Protein AF-M5UGJ9-F1 (afdb_monomer)

pLDDT: mean 85.98, std 12.67, range [30.3, 98.06]

Secondary structure (DSSP, 8-state):
-------TTPPPHHHHHHHHHHHHHHHHHHHHHHHTHHHIIIIIS---HHHHHHHHHHHHHHHHHHHHHHHHHHHH--BTTBSSHHHHHHHHHHHHHHHHHHT---S--HHHHHHHHHHHHHHHHHHHHHHHHHHHHHHHHS-S-HHHHHHHHHHHHHHHHHHHHHHHHHHHHHHHHHHHHH----TTS-----HHHHHHHHHHHHHHHHHHHHHHHHHH------------S-HHHHHHHHHH-HHHHHHHHHHHHHHHHHHTTT-HHHHHHHHHHHHHHHHHHHHHHHHHHHH----SPPPHHHHHHHHHHH-HHHHHHHHHHHHHHHHHHHHHHHHHHIIIIII---TTHHHHHHHHHHHHHHHHHTHHHHHHHH-HHHHHHHHHHHHHHHHHHHHT--TT-HHHHHHHHHHHHHHHTTHHHHHHHHHHHHHHHHHHHHS---HHHHHHHHHHHHHHHHHHHHHHHHHHHHHTT----BTTBPPPPPHHHHHHHHHHHTHHHHHHHHHHHHHHHT----HHHHHHHHHHHHHTTT-

Foldseek 3Di:
DDDDPDPPDQDDPLLLLLLLLLLLLLLLLVLCLLFPLLVLCVFQQPAALLLSLVLLLVLLLVLLVCLVVLLVCLLPDDDPLDSLLVLLVPLLVQLLVLQLQLLARDPDPRVVSSVSNSVSSSSNSVSSSNNVSSSVVLLVQLDPDPVSSVSSVVSNVVSNLVSNLCCLQCLVVQLQVQQVVVFDDDPDDDGQRNSSRSNSVSSSVSSVSSSVSSVSSSVSGGGHHDPPDPPLADPVQVVCCVLQPLPVQLVSLVVSLVLQCLLLVNDPVSNVVSVVVSVVSNVVNVVRNVVVVVPDDDDPRHDPVVVVVVLQVVLLLLVLLLLLLLLLLLLVSLLSHLQQVLCVAQLVDNVCRSVLSSLLSVLLQQLQVCLVVLCVVQNLLRLLLVLLVLVLVLLVVLLPDHSVPVVVSSVSSSVNSNSCNNNVVSSVVSLVLSQLVSCLPPVDRPSVVSVSSSVSSNSSSSSSNNSSNSSLLVVQVPDHDDPSHDDRHDPSSSNSSSCSNGVVSSVSSVVSSVSSVSNDDGPVNSVVSVVSVVVVVVD

Structure (mmCIF, N/CA/C/O backbone):
data_AF-M5UGJ9-F1
#
_entry.id   AF-M5UGJ9-F1
#
loop_
_atom_site.group_PDB
_atom_site.id
_atom_site.type_symbol
_atom_site.label_atom_id
_atom_site.label_alt_id
_atom_site.label_comp_id
_atom_site.label_asym_id
_atom_site.label_entity_id
_atom_site.label_seq_id
_atom_site.pdbx_PDB_ins_code
_atom_site.Cartn_x
_atom_site.Cartn_y
_atom_site.Cartn_z
_atom_site.occupancy
_atom_site.B_iso_or_equiv
_atom_site.auth_seq_id
_atom_site.auth_comp_id
_atom_site.auth_asym_id
_atom_site.auth_atom_id
_atom_site.pdbx_PDB_model_num
ATOM 1 N N . MET A 1 1 ? -27.122 23.941 42.400 1.00 34.94 1 MET A N 1
ATOM 2 C CA . MET A 1 1 ? -26.268 25.114 42.116 1.00 34.94 1 MET A CA 1
ATOM 3 C C . MET A 1 1 ? -25.333 24.748 40.981 1.00 34.94 1 MET A C 1
ATOM 5 O O . MET A 1 1 ? -24.574 23.798 41.105 1.00 34.94 1 MET A O 1
ATOM 9 N N . ASN A 1 2 ? -25.496 25.445 39.857 1.00 37.47 2 ASN A N 1
ATOM 10 C CA . ASN A 1 2 ? -24.724 25.301 38.629 1.00 37.47 2 ASN A CA 1
ATOM 11 C C . ASN A 1 2 ? -23.240 25.599 38.883 1.00 37.47 2 ASN A C 1
ATOM 13 O O . ASN A 1 2 ? -22.880 26.751 39.108 1.00 37.47 2 ASN A O 1
ATOM 17 N N . GLY A 1 3 ? -22.398 24.569 38.819 1.00 30.30 3 GLY A N 1
ATOM 18 C CA . GLY A 1 3 ? -20.954 24.700 38.626 1.00 30.30 3 GLY A CA 1
ATOM 19 C C . GLY A 1 3 ? -20.641 24.471 37.150 1.00 30.30 3 GLY A C 1
ATOM 20 O O . GLY A 1 3 ? -21.057 23.463 36.580 1.00 30.30 3 GLY A O 1
ATOM 21 N N . SER A 1 4 ? -19.989 25.437 36.510 1.00 36.06 4 SER A N 1
ATOM 22 C CA . SER A 1 4 ? -19.768 25.480 35.068 1.00 36.06 4 SER A CA 1
ATOM 23 C C . SER A 1 4 ? -19.060 24.228 34.523 1.00 36.06 4 SER A C 1
ATOM 25 O O . SER A 1 4 ? -17.926 23.911 34.882 1.00 36.06 4 SER A O 1
ATOM 27 N N . LYS A 1 5 ? -19.705 23.539 33.572 1.00 39.47 5 LYS A N 1
ATOM 28 C CA . LYS A 1 5 ? -19.013 22.656 32.621 1.00 39.47 5 LYS A CA 1
ATOM 29 C C . LYS A 1 5 ? -18.167 23.548 31.703 1.00 39.47 5 LYS A C 1
ATOM 31 O O . LYS A 1 5 ? -18.644 24.006 30.670 1.00 39.47 5 LYS A O 1
ATOM 36 N N . ASN A 1 6 ? -16.952 23.890 32.127 1.00 36.31 6 ASN A N 1
ATOM 37 C CA . ASN A 1 6 ? -16.028 24.683 31.316 1.00 36.31 6 ASN A CA 1
ATOM 38 C C . ASN A 1 6 ? -15.588 23.898 30.064 1.00 36.31 6 ASN A C 1
ATOM 40 O O . ASN A 1 6 ? -15.303 22.709 30.141 1.00 36.31 6 ASN A O 1
ATOM 44 N N . PHE A 1 7 ? -15.497 24.621 28.947 1.00 39.00 7 PHE A N 1
ATOM 45 C CA . PHE A 1 7 ? -15.048 24.304 27.579 1.00 39.00 7 PHE A CA 1
ATOM 46 C C . PHE A 1 7 ? -13.666 23.591 27.407 1.00 39.00 7 PHE A C 1
ATOM 48 O O . PHE A 1 7 ? -12.920 23.909 26.484 1.00 39.00 7 PHE A O 1
ATOM 55 N N . ARG A 1 8 ? -13.289 22.632 28.259 1.00 44.56 8 ARG A N 1
ATOM 56 C CA . ARG A 1 8 ? -12.092 21.771 28.106 1.00 44.56 8 ARG A CA 1
ATOM 57 C C . ARG A 1 8 ? -12.502 20.503 27.335 1.00 44.56 8 ARG A C 1
ATOM 59 O O . ARG A 1 8 ? -13.406 19.825 27.796 1.00 44.56 8 ARG A O 1
ATOM 66 N N . ASP A 1 9 ? -12.000 20.106 26.167 1.00 60.09 9 ASP A N 1
ATOM 67 C CA . ASP A 1 9 ? -10.833 20.492 25.374 1.00 60.09 9 ASP A CA 1
ATOM 68 C C . ASP A 1 9 ? -11.161 20.296 23.879 1.00 60.09 9 ASP A C 1
ATOM 70 O O . ASP A 1 9 ? -11.084 19.183 23.353 1.00 60.09 9 ASP A O 1
ATOM 74 N N . ARG A 1 10 ? -11.525 21.363 23.155 1.00 74.44 10 ARG A N 1
ATOM 75 C CA . ARG A 1 10 ? -11.527 21.287 21.684 1.00 74.44 10 ARG A CA 1
ATOM 76 C C . ARG A 1 10 ? -10.085 21.214 21.202 1.00 74.44 10 ARG A C 1
ATOM 78 O O . ARG A 1 10 ? -9.261 22.039 21.597 1.00 74.44 10 ARG A O 1
ATOM 85 N N . LEU A 1 11 ? -9.784 20.252 20.333 1.00 83.69 11 LEU A N 1
ATOM 86 C CA . LEU A 1 11 ? -8.446 20.124 19.768 1.00 83.69 11 LEU A CA 1
ATOM 87 C C . LEU A 1 11 ? -8.142 21.347 18.904 1.00 83.69 11 LEU A C 1
ATOM 89 O O . LEU A 1 11 ? -8.927 21.724 18.026 1.00 83.69 11 LEU A O 1
ATOM 93 N N . SER A 1 12 ? -6.987 21.963 19.148 1.00 90.38 12 SER A N 1
ATOM 94 C CA . SER A 1 12 ? -6.543 23.100 18.347 1.00 90.38 12 SER A CA 1
ATOM 95 C C . SER A 1 12 ? -6.319 22.676 16.894 1.00 90.38 12 SER A C 1
ATOM 97 O O . SER A 1 12 ? -5.936 21.538 16.614 1.00 90.38 12 SER A O 1
ATOM 99 N N . VAL A 1 13 ? -6.514 23.602 15.951 1.00 91.00 13 VAL A N 1
ATOM 100 C CA . VAL A 1 13 ? -6.206 23.342 14.534 1.00 91.00 13 VAL A CA 1
ATOM 101 C C . VAL A 1 13 ? -4.738 22.941 14.371 1.00 91.00 13 VAL A C 1
ATOM 103 O O . VAL A 1 13 ? -4.445 22.020 13.617 1.00 91.00 13 VAL A O 1
ATOM 106 N N . THR A 1 14 ? -3.833 23.556 15.136 1.00 92.50 14 THR A N 1
ATOM 107 C CA . THR A 1 14 ? -2.405 23.215 15.159 1.00 92.50 14 THR A CA 1
ATOM 108 C C . THR A 1 14 ? -2.166 21.755 15.531 1.00 92.50 14 THR A C 1
ATOM 110 O O . THR A 1 14 ? -1.378 21.081 14.879 1.00 92.50 14 THR A O 1
ATOM 113 N N . GLU A 1 15 ? -2.873 21.235 16.534 1.00 92.44 15 GLU A N 1
ATOM 114 C CA . GLU A 1 15 ? -2.747 19.836 16.946 1.00 92.44 15 GLU A CA 1
ATOM 115 C C . GLU A 1 15 ? -3.344 18.871 15.916 1.00 92.44 15 GLU A C 1
ATOM 117 O O . GLU A 1 15 ? -2.756 17.827 15.647 1.00 92.44 15 GLU A O 1
ATOM 122 N N . LYS A 1 16 ? -4.455 19.242 15.266 1.00 92.19 16 LYS A N 1
ATOM 123 C CA . LYS A 1 16 ? -5.047 18.459 14.165 1.00 92.19 16 LYS A CA 1
ATOM 124 C C . LYS A 1 16 ? -4.122 18.391 12.947 1.00 92.19 16 LYS A C 1
ATOM 126 O O . LYS A 1 16 ? -3.966 17.327 12.354 1.00 92.19 16 LYS A O 1
ATOM 131 N N . VAL A 1 17 ? -3.494 19.514 12.595 1.00 95.19 17 VAL A N 1
ATOM 132 C CA . VAL A 1 17 ? -2.499 19.604 11.515 1.00 95.19 17 VAL A CA 1
ATOM 133 C C . VAL A 1 17 ? -1.248 18.805 11.865 1.00 95.19 17 VAL A C 1
ATOM 135 O O . VAL A 1 17 ? -0.796 18.008 11.050 1.00 95.19 17 VAL A O 1
ATOM 138 N N . ALA A 1 18 ? -0.727 18.951 13.086 1.00 94.81 18 ALA A N 1
ATOM 139 C CA . ALA A 1 18 ? 0.427 18.184 13.542 1.00 94.81 18 ALA A CA 1
ATOM 140 C C . ALA A 1 18 ? 0.137 16.681 13.559 1.00 94.81 18 ALA A C 1
ATOM 142 O O . ALA A 1 18 ? 0.967 15.903 13.111 1.00 94.81 18 ALA A O 1
ATOM 143 N N . TYR A 1 19 ? -1.056 16.262 13.990 1.00 94.00 19 TYR A N 1
ATOM 144 C CA . TYR A 1 19 ? -1.464 14.868 13.867 1.00 94.00 19 TYR A CA 1
ATOM 145 C C . TYR A 1 19 ? -1.485 14.425 12.398 1.00 94.00 19 TYR A C 1
ATOM 147 O O . TYR A 1 19 ? -0.960 13.362 12.083 1.00 94.00 19 TYR A O 1
ATOM 155 N N . GLY A 1 20 ? -2.012 15.248 11.485 1.00 94.00 20 GLY A N 1
ATOM 156 C CA . GLY A 1 20 ? -1.980 14.986 10.043 1.00 94.00 20 GLY A CA 1
ATOM 157 C C . GLY A 1 20 ? -0.569 14.829 9.462 1.00 94.00 20 GLY A C 1
ATOM 158 O O . GLY A 1 20 ? -0.363 13.971 8.604 1.00 94.00 20 GLY A O 1
ATOM 159 N N . PHE A 1 21 ? 0.421 15.577 9.962 1.00 96.44 21 PHE A N 1
ATOM 160 C CA . PHE A 1 21 ? 1.818 15.425 9.546 1.00 96.44 21 PHE A CA 1
ATOM 161 C C . PHE A 1 21 ? 2.376 14.020 9.790 1.00 96.44 21 PHE A C 1
ATOM 163 O O . PHE A 1 21 ? 3.156 13.547 8.966 1.00 96.44 21 PHE A O 1
ATOM 170 N N . GLY A 1 22 ? 1.941 13.322 10.841 1.00 95.12 22 GLY A N 1
ATOM 171 C CA . GLY A 1 22 ? 2.322 11.925 11.062 1.00 95.12 22 GLY A CA 1
ATOM 172 C C . GLY A 1 22 ? 1.888 11.005 9.914 1.00 95.12 22 GLY A C 1
ATOM 173 O O . GLY A 1 22 ? 2.701 10.249 9.391 1.00 95.12 22 GLY A O 1
ATOM 174 N N . ASP A 1 23 ? 0.643 11.119 9.441 1.00 93.12 23 ASP A N 1
ATOM 175 C CA . ASP A 1 23 ? 0.150 10.284 8.333 1.00 93.12 23 ASP A CA 1
ATOM 176 C C . ASP A 1 23 ? 0.797 10.673 7.004 1.00 93.12 23 ASP A C 1
ATOM 178 O O . ASP A 1 23 ? 1.116 9.809 6.190 1.00 93.12 23 ASP A O 1
ATOM 182 N N . MET A 1 24 ? 1.038 11.968 6.784 1.00 96.50 24 MET A N 1
ATOM 183 C CA . MET A 1 24 ? 1.775 12.429 5.608 1.00 96.50 24 MET A CA 1
ATOM 184 C C . MET A 1 24 ? 3.194 11.849 5.582 1.00 96.50 24 MET A C 1
ATOM 186 O O . MET A 1 24 ? 3.604 11.339 4.542 1.00 96.50 24 MET A O 1
ATOM 190 N N . ALA A 1 25 ? 3.906 11.850 6.714 1.00 97.19 25 ALA A N 1
ATOM 191 C CA . ALA A 1 25 ? 5.233 11.248 6.838 1.00 97.19 25 ALA A CA 1
ATOM 192 C C . ALA A 1 25 ? 5.207 9.744 6.520 1.00 97.19 25 ALA A C 1
ATOM 194 O O . ALA A 1 25 ? 6.021 9.254 5.740 1.00 97.19 25 ALA A O 1
ATOM 195 N N . SER A 1 26 ? 4.215 9.015 7.033 1.00 95.00 26 SER A N 1
ATOM 196 C CA . SER A 1 26 ? 4.018 7.598 6.711 1.00 95.00 26 SER A CA 1
ATOM 197 C C . SER A 1 26 ? 3.688 7.347 5.238 1.00 95.00 26 SER A C 1
ATOM 199 O O . SER A 1 26 ? 4.100 6.325 4.680 1.00 95.00 26 SER A O 1
ATOM 201 N N . ASN A 1 27 ? 2.969 8.266 4.589 1.00 94.31 27 ASN A N 1
ATOM 202 C CA . ASN A 1 27 ? 2.653 8.168 3.165 1.00 94.31 27 ASN A CA 1
ATOM 203 C C . ASN A 1 27 ? 3.862 8.453 2.267 1.00 94.31 27 ASN A C 1
ATOM 205 O O . ASN A 1 27 ? 3.896 7.912 1.161 1.00 94.31 27 ASN A O 1
ATOM 209 N N . LEU A 1 28 ? 4.872 9.198 2.745 1.00 96.06 28 LEU A N 1
ATOM 210 C CA . LEU A 1 28 ? 6.138 9.347 2.020 1.00 96.06 28 LEU A CA 1
ATOM 211 C C . LEU A 1 28 ? 6.793 7.979 1.771 1.00 96.06 28 LEU A C 1
ATOM 213 O O . LEU A 1 28 ? 7.212 7.696 0.656 1.00 96.06 28 LEU A O 1
ATOM 217 N N . TYR A 1 29 ? 6.778 7.080 2.758 1.00 94.69 29 TYR A N 1
ATOM 218 C CA . TYR A 1 29 ? 7.292 5.713 2.598 1.00 94.69 29 TYR A CA 1
ATOM 219 C C . TYR A 1 29 ? 6.316 4.781 1.884 1.00 94.69 29 TYR A C 1
ATOM 221 O O . TYR A 1 29 ? 6.714 4.034 0.990 1.00 94.69 29 TYR A O 1
ATOM 229 N N . TRP A 1 30 ? 5.035 4.807 2.264 1.00 90.38 30 TRP A N 1
ATOM 230 C CA . TRP A 1 30 ? 4.046 3.876 1.714 1.00 90.38 30 TRP A CA 1
ATOM 231 C C . TRP A 1 30 ? 3.932 4.000 0.193 1.00 90.38 30 TRP A C 1
ATOM 233 O O . TRP A 1 30 ? 3.881 2.999 -0.518 1.00 90.38 30 TRP A O 1
ATOM 243 N N . LYS A 1 31 ? 3.942 5.233 -0.325 1.00 92.25 31 LYS A N 1
ATOM 244 C CA . LYS A 1 31 ? 3.790 5.494 -1.759 1.00 92.25 31 LYS A CA 1
ATOM 245 C C . LYS A 1 31 ? 5.063 5.183 -2.540 1.00 92.25 31 LYS A C 1
ATOM 247 O O . LYS A 1 31 ? 4.963 4.683 -3.656 1.00 92.25 31 LYS A O 1
ATOM 252 N N . LEU A 1 32 ? 6.243 5.367 -1.945 1.00 93.44 32 LEU A N 1
ATOM 253 C CA . LEU A 1 32 ? 7.491 4.873 -2.534 1.00 93.44 32 LEU A CA 1
ATOM 254 C C . LEU A 1 32 ? 7.439 3.354 -2.723 1.00 93.44 32 LEU A C 1
ATOM 256 O O . LEU A 1 32 ? 7.767 2.840 -3.790 1.00 93.44 32 LEU A O 1
ATOM 260 N N . GLN A 1 33 ? 6.954 2.643 -1.705 1.00 90.56 33 GLN A N 1
ATOM 261 C CA . GLN A 1 33 ? 6.833 1.188 -1.739 1.00 90.56 33 GLN A CA 1
ATOM 262 C C . GLN A 1 33 ? 5.804 0.700 -2.766 1.00 90.56 33 GLN A C 1
ATOM 264 O O . GLN A 1 33 ? 6.039 -0.301 -3.434 1.00 90.56 33 GLN A O 1
ATOM 269 N N . GLU A 1 34 ? 4.671 1.395 -2.874 1.00 89.19 34 GLU A N 1
ATOM 270 C CA . GLU A 1 34 ? 3.563 1.032 -3.763 1.00 89.19 34 GLU A CA 1
ATOM 271 C C . GLU A 1 34 ? 3.911 1.202 -5.250 1.00 89.19 34 GLU A C 1
ATOM 273 O O . GLU A 1 34 ? 3.520 0.358 -6.053 1.00 89.19 34 GLU A O 1
ATOM 278 N N . TYR A 1 35 ? 4.632 2.269 -5.618 1.00 91.00 35 TYR A N 1
ATOM 279 C CA . TYR A 1 35 ? 4.854 2.630 -7.027 1.00 91.00 35 TYR A CA 1
ATOM 280 C C . TYR A 1 35 ? 6.284 2.392 -7.525 1.00 91.00 35 TYR A C 1
ATOM 282 O O . TYR A 1 35 ? 6.457 2.076 -8.696 1.00 91.00 35 TYR A O 1
ATOM 290 N N . PHE A 1 36 ? 7.305 2.538 -6.674 1.00 93.75 36 PHE A N 1
ATOM 291 C CA . PHE A 1 36 ? 8.701 2.635 -7.128 1.00 93.75 36 PHE A CA 1
ATOM 292 C C . PHE A 1 36 ? 9.586 1.468 -6.694 1.00 93.75 36 PHE A C 1
ATOM 294 O O . PHE A 1 36 ? 10.597 1.208 -7.333 1.00 93.75 36 PHE A O 1
ATOM 301 N N . LEU A 1 37 ? 9.227 0.743 -5.633 1.00 92.94 37 LEU A N 1
ATOM 302 C CA . LEU A 1 37 ? 10.086 -0.297 -5.055 1.00 92.94 37 LEU A CA 1
ATOM 303 C C . LEU A 1 37 ? 10.412 -1.432 -6.026 1.00 92.94 37 LEU A C 1
ATOM 305 O O . LEU A 1 37 ? 11.561 -1.854 -6.110 1.00 92.94 37 LEU A O 1
ATOM 309 N N . LEU A 1 38 ? 9.401 -1.942 -6.734 1.00 92.38 38 LEU A N 1
ATOM 310 C CA . LEU A 1 38 ? 9.611 -3.040 -7.672 1.00 92.38 38 LEU A CA 1
ATOM 311 C C . LEU A 1 38 ? 10.502 -2.593 -8.830 1.00 92.38 38 LEU A C 1
ATOM 313 O O . LEU A 1 38 ? 11.488 -3.264 -9.100 1.00 92.38 38 LEU A O 1
ATOM 317 N N . PHE A 1 39 ? 10.187 -1.440 -9.428 1.00 92.69 39 PHE A N 1
ATOM 318 C CA . PHE A 1 39 ? 10.991 -0.814 -10.475 1.00 92.69 39 PHE A CA 1
ATOM 319 C C . PHE A 1 39 ? 12.440 -0.593 -10.028 1.00 92.69 39 PHE A C 1
ATOM 321 O O . PHE A 1 39 ? 13.360 -1.014 -10.713 1.00 92.69 39 PHE A O 1
ATOM 328 N N . PHE A 1 40 ? 12.658 -0.017 -8.844 1.00 94.75 40 PHE A N 1
ATOM 329 C CA . PHE A 1 40 ? 14.001 0.177 -8.305 1.00 94.75 40 PHE A CA 1
ATOM 330 C C . PHE A 1 40 ? 14.757 -1.149 -8.197 1.00 94.75 40 PHE A C 1
ATOM 332 O O . PHE A 1 40 ? 15.886 -1.256 -8.664 1.00 94.75 40 PHE A O 1
ATOM 339 N N . TYR A 1 41 ? 14.146 -2.186 -7.619 1.00 94.31 41 TYR A N 1
ATOM 340 C CA . TYR A 1 41 ? 14.844 -3.454 -7.441 1.00 94.31 41 TYR A CA 1
ATOM 341 C C . TYR A 1 41 ? 15.080 -4.219 -8.745 1.00 94.31 41 TYR A C 1
ATOM 343 O O . TYR A 1 41 ? 16.047 -4.973 -8.807 1.00 94.31 41 TYR A O 1
ATOM 351 N N . THR A 1 42 ? 14.235 -4.059 -9.764 1.00 92.12 42 THR A N 1
ATOM 352 C CA . THR A 1 42 ? 14.431 -4.729 -11.056 1.00 92.12 42 THR A CA 1
ATOM 353 C C . THR A 1 42 ? 15.374 -3.962 -11.964 1.00 92.12 42 THR A C 1
ATOM 355 O O . THR A 1 42 ? 16.346 -4.536 -12.444 1.00 92.12 42 THR A O 1
ATOM 358 N N . ASP A 1 43 ? 15.117 -2.673 -12.157 1.00 90.12 43 ASP A N 1
ATOM 359 C CA . ASP A 1 43 ? 15.733 -1.885 -13.222 1.00 90.12 43 ASP A CA 1
ATOM 360 C C . ASP A 1 43 ? 16.988 -1.147 -12.766 1.00 90.12 43 ASP A C 1
ATOM 362 O O . ASP A 1 43 ? 17.897 -0.945 -13.562 1.00 90.12 43 ASP A O 1
ATOM 366 N N . VAL A 1 44 ? 17.062 -0.773 -11.485 1.00 90.19 44 VAL A N 1
ATOM 367 C CA . VAL A 1 44 ? 18.195 -0.009 -10.934 1.00 90.19 44 VAL A CA 1
ATOM 368 C C . VAL A 1 44 ? 19.132 -0.917 -10.138 1.00 90.19 44 VAL A C 1
ATOM 370 O O . VAL A 1 44 ? 20.346 -0.900 -10.307 1.00 90.19 44 VAL A O 1
ATOM 373 N N . PHE A 1 45 ? 18.575 -1.745 -9.257 1.00 90.38 45 PHE A N 1
ATOM 374 C CA . PHE A 1 45 ? 19.346 -2.626 -8.380 1.00 90.38 45 PHE A CA 1
ATOM 375 C C . PHE A 1 45 ? 19.820 -3.904 -9.099 1.00 90.38 45 PHE A C 1
ATOM 377 O O . PHE A 1 45 ? 20.859 -4.467 -8.733 1.00 90.38 45 PHE A O 1
ATOM 384 N N . GLY A 1 46 ? 19.066 -4.353 -10.114 1.00 87.94 46 GLY A N 1
ATOM 385 C CA . GLY A 1 46 ? 19.386 -5.503 -10.967 1.00 87.94 46 GLY A CA 1
ATOM 386 C C . GLY A 1 46 ? 18.919 -6.871 -10.446 1.00 87.94 46 GLY A C 1
ATOM 387 O O . GLY A 1 46 ? 19.472 -7.900 -10.833 1.00 87.94 46 GLY A O 1
ATOM 388 N N . ASN A 1 47 ? 17.931 -6.928 -9.547 1.00 90.25 47 ASN A N 1
ATOM 389 C CA . ASN A 1 47 ? 17.339 -8.194 -9.104 1.00 90.25 47 ASN A CA 1
ATOM 390 C C . ASN A 1 47 ? 16.303 -8.708 -10.112 1.00 90.25 47 ASN A C 1
ATOM 392 O O . ASN A 1 47 ? 15.541 -7.946 -10.700 1.00 90.25 47 ASN A O 1
ATOM 396 N N . SER A 1 48 ? 16.175 -10.033 -10.234 1.00 92.00 48 SER A N 1
ATOM 397 C CA . SER A 1 48 ? 15.082 -10.600 -11.035 1.00 92.00 48 SER A CA 1
ATOM 398 C C . SER A 1 48 ? 13.699 -10.221 -10.461 1.00 92.00 48 SER A C 1
ATOM 400 O O . SER A 1 48 ? 13.526 -10.223 -9.234 1.00 92.00 48 SER A O 1
ATOM 402 N N . PRO A 1 49 ? 12.676 -9.984 -11.308 1.00 91.94 49 PRO A N 1
ATOM 403 C CA . PRO A 1 49 ? 11.326 -9.656 -10.842 1.00 91.94 49 PRO A CA 1
ATOM 404 C C . PRO A 1 49 ? 10.729 -10.707 -9.897 1.00 91.94 49 PRO A C 1
ATOM 406 O O . PRO A 1 49 ? 10.130 -10.355 -8.878 1.00 91.94 49 PRO A O 1
ATOM 409 N N . LYS A 1 50 ? 10.958 -12.000 -10.178 1.00 91.88 50 LYS A N 1
ATOM 410 C CA . LYS A 1 50 ? 10.502 -13.118 -9.332 1.00 91.88 50 LYS A CA 1
ATOM 411 C C . LYS A 1 50 ? 11.132 -13.060 -7.936 1.00 91.88 50 LYS A C 1
ATOM 413 O O . LYS A 1 50 ? 10.434 -13.228 -6.934 1.00 91.88 50 LYS A O 1
ATOM 418 N N . ALA A 1 51 ? 12.434 -12.779 -7.848 1.00 92.31 51 ALA A N 1
ATOM 419 C CA . ALA A 1 51 ? 13.136 -12.672 -6.570 1.00 92.31 51 ALA A CA 1
ATOM 420 C C . ALA A 1 51 ? 12.651 -11.470 -5.744 1.00 92.31 51 ALA A C 1
ATOM 422 O O . ALA A 1 51 ? 12.377 -11.616 -4.552 1.00 92.31 51 ALA A O 1
ATOM 423 N N . THR A 1 52 ? 12.466 -10.311 -6.382 1.00 93.00 52 THR A N 1
ATOM 424 C CA . THR A 1 52 ? 11.931 -9.105 -5.733 1.00 93.00 52 THR A CA 1
ATOM 425 C C . THR A 1 52 ? 10.490 -9.305 -5.258 1.00 93.00 52 THR A C 1
ATOM 427 O O . THR A 1 52 ? 10.164 -8.962 -4.122 1.00 93.00 52 THR A O 1
ATOM 430 N N . GLY A 1 53 ? 9.629 -9.919 -6.078 1.00 92.50 53 GLY A N 1
ATOM 431 C CA . GLY A 1 53 ? 8.256 -10.258 -5.689 1.00 92.50 53 GLY A CA 1
ATOM 432 C C . GLY A 1 53 ? 8.208 -11.204 -4.485 1.00 92.50 53 GLY A C 1
ATOM 433 O O . GLY A 1 53 ? 7.443 -10.978 -3.546 1.00 92.50 53 GLY A O 1
ATOM 434 N N . THR A 1 54 ? 9.087 -12.211 -4.460 1.00 92.06 54 THR A N 1
ATOM 435 C CA . THR A 1 54 ? 9.232 -13.138 -3.323 1.00 92.06 54 THR A CA 1
ATOM 436 C C . THR A 1 54 ? 9.680 -12.410 -2.055 1.00 92.06 54 THR A C 1
ATOM 438 O O . THR A 1 54 ? 9.112 -12.626 -0.984 1.00 92.06 54 THR A O 1
ATOM 441 N N . MET A 1 55 ? 10.653 -11.501 -2.176 1.00 92.94 55 MET A N 1
ATOM 442 C CA . MET A 1 55 ? 11.136 -10.690 -1.060 1.00 92.94 55 MET A CA 1
ATOM 443 C C . MET A 1 55 ? 10.016 -9.848 -0.459 1.00 92.94 55 MET A C 1
ATOM 445 O O . MET A 1 55 ? 9.801 -9.892 0.753 1.00 92.94 55 MET A O 1
ATOM 449 N N . VAL A 1 56 ? 9.265 -9.122 -1.292 1.00 91.50 56 VAL A N 1
ATOM 450 C CA . VAL A 1 56 ? 8.130 -8.312 -0.834 1.00 91.50 56 VAL A CA 1
ATOM 451 C C . VAL A 1 56 ? 7.078 -9.184 -0.150 1.00 91.50 56 VAL A C 1
ATOM 453 O O . VAL A 1 56 ? 6.572 -8.812 0.904 1.00 91.50 56 VAL A O 1
ATOM 456 N N . LEU A 1 57 ? 6.775 -10.366 -0.688 1.00 90.62 57 LEU A N 1
ATOM 457 C CA . LEU A 1 57 ? 5.804 -11.273 -0.079 1.00 90.62 57 LEU A CA 1
ATOM 458 C C . LEU A 1 57 ? 6.231 -11.727 1.324 1.00 90.62 57 LEU A C 1
ATOM 460 O O . LEU A 1 57 ? 5.468 -11.576 2.279 1.00 90.62 57 LEU A O 1
ATOM 464 N N . ILE A 1 58 ? 7.449 -12.262 1.456 1.00 90.00 58 ILE A N 1
ATOM 465 C CA . ILE A 1 58 ? 7.963 -12.802 2.726 1.00 90.00 58 ILE A CA 1
ATOM 466 C C . ILE A 1 58 ? 8.007 -11.709 3.794 1.00 90.00 58 ILE A C 1
ATOM 468 O O . ILE A 1 58 ? 7.518 -11.890 4.907 1.00 90.00 58 ILE A O 1
ATOM 472 N N . THR A 1 59 ? 8.560 -10.556 3.438 1.00 90.44 59 THR A N 1
ATOM 473 C CA . THR A 1 59 ? 8.749 -9.423 4.353 1.00 90.44 59 THR A CA 1
ATOM 474 C C . THR A 1 59 ? 7.420 -8.825 4.809 1.00 90.44 59 THR A C 1
ATOM 476 O O . THR A 1 59 ? 7.296 -8.427 5.963 1.00 90.44 59 THR A O 1
ATOM 479 N N . ARG A 1 60 ? 6.388 -8.828 3.957 1.00 86.88 60 ARG A N 1
ATOM 480 C CA . ARG A 1 60 ? 5.041 -8.363 4.319 1.00 86.88 60 ARG A CA 1
ATOM 481 C C . ARG A 1 60 ? 4.261 -9.349 5.171 1.00 86.88 60 ARG A C 1
ATOM 483 O O . ARG A 1 60 ? 3.527 -8.917 6.055 1.00 86.88 60 ARG A O 1
ATOM 490 N N . ILE A 1 61 ? 4.410 -10.652 4.931 1.00 83.69 61 ILE A N 1
ATOM 491 C CA . ILE A 1 61 ? 3.851 -11.670 5.830 1.00 83.69 61 ILE A CA 1
ATOM 492 C C . ILE A 1 61 ? 4.508 -11.536 7.207 1.00 83.69 61 ILE A C 1
ATOM 494 O O . ILE A 1 61 ? 3.811 -11.534 8.218 1.00 83.69 61 ILE A O 1
ATOM 498 N N . TRP A 1 62 ? 5.832 -11.365 7.243 1.00 85.75 62 TRP A N 1
ATOM 499 C CA . TRP A 1 62 ? 6.572 -11.128 8.479 1.00 85.75 62 TRP A CA 1
ATOM 500 C C . TRP A 1 62 ? 6.090 -9.868 9.210 1.00 85.75 62 TRP A C 1
ATOM 502 O O . TRP A 1 62 ? 5.816 -9.923 10.406 1.00 85.75 62 TRP A O 1
ATOM 512 N N . ASP A 1 63 ? 5.920 -8.751 8.504 1.00 84.81 63 ASP A N 1
ATOM 513 C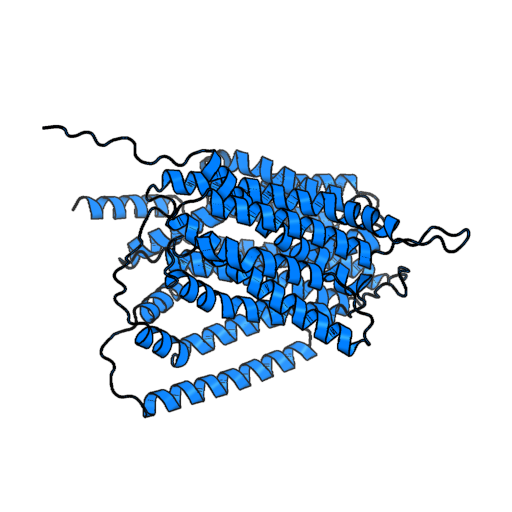 CA . ASP A 1 63 ? 5.380 -7.505 9.063 1.00 84.81 63 ASP A CA 1
ATOM 514 C C . ASP A 1 63 ? 3.977 -7.706 9.664 1.00 84.81 63 ASP A C 1
ATOM 516 O O . ASP A 1 63 ? 3.749 -7.424 10.839 1.00 84.81 63 ASP A O 1
ATOM 520 N N . ALA A 1 64 ? 3.067 -8.334 8.912 1.00 80.88 64 ALA A N 1
ATOM 521 C CA . ALA A 1 64 ? 1.702 -8.609 9.358 1.00 80.88 64 ALA A CA 1
ATOM 522 C C . ALA A 1 64 ? 1.632 -9.492 10.622 1.00 80.88 64 ALA A C 1
ATOM 524 O O . ALA A 1 64 ? 0.682 -9.384 11.398 1.00 80.88 64 ALA A O 1
ATOM 525 N N . VAL A 1 65 ? 2.628 -10.359 10.841 1.00 78.00 65 VAL A N 1
ATOM 526 C CA . VAL A 1 65 ? 2.755 -11.184 12.056 1.00 78.00 65 VAL A CA 1
ATOM 527 C C . VAL A 1 65 ? 3.315 -10.386 13.239 1.00 78.00 65 VAL A C 1
ATOM 529 O O . VAL A 1 65 ? 2.935 -10.652 14.378 1.00 78.00 65 VAL A O 1
ATOM 532 N N . ASN A 1 66 ? 4.190 -9.407 12.998 1.00 83.00 66 ASN A N 1
ATOM 533 C CA . ASN A 1 66 ? 4.788 -8.581 14.053 1.00 83.00 66 ASN A CA 1
ATOM 534 C C . ASN A 1 66 ? 3.883 -7.428 14.512 1.00 83.00 66 ASN A C 1
ATOM 536 O O . ASN A 1 66 ? 4.011 -6.969 15.648 1.00 83.00 66 ASN A O 1
ATOM 540 N N . ASP A 1 67 ? 2.944 -6.989 13.673 1.00 85.44 67 ASP A N 1
ATOM 541 C CA . ASP A 1 67 ? 1.995 -5.915 13.976 1.00 85.44 67 ASP A CA 1
ATOM 542 C C . ASP A 1 67 ? 1.291 -6.072 15.350 1.00 85.44 67 ASP A C 1
ATOM 544 O O . ASP A 1 67 ? 1.344 -5.138 16.160 1.00 85.44 67 ASP A O 1
ATOM 548 N N . PRO A 1 68 ? 0.678 -7.230 15.691 1.00 79.25 68 PRO A N 1
ATOM 549 C CA . PRO A 1 68 ? 0.057 -7.428 17.003 1.00 79.25 68 PRO A CA 1
ATOM 550 C C . PRO A 1 68 ? 1.037 -7.311 18.173 1.00 79.25 68 PRO A C 1
ATOM 552 O O . PRO A 1 68 ? 0.665 -6.817 19.237 1.00 79.25 68 PRO A O 1
ATOM 555 N N . PHE A 1 69 ? 2.287 -7.750 17.987 1.00 79.25 69 PHE A N 1
ATOM 556 C CA . PHE A 1 69 ? 3.319 -7.670 19.020 1.00 79.25 69 PHE A CA 1
ATOM 557 C C . PHE A 1 69 ? 3.704 -6.216 19.312 1.00 79.25 69 PHE A C 1
ATOM 559 O O . PHE A 1 69 ? 3.802 -5.825 20.474 1.00 79.25 69 PHE A O 1
ATOM 566 N N . ILE A 1 70 ? 3.859 -5.399 18.268 1.00 85.12 70 ILE A N 1
ATOM 567 C CA . ILE A 1 70 ? 4.132 -3.963 18.400 1.00 85.12 70 ILE A CA 1
ATOM 568 C C . ILE A 1 70 ? 2.953 -3.248 19.067 1.00 85.12 70 ILE A C 1
ATOM 570 O O . ILE A 1 70 ? 3.167 -2.457 19.985 1.00 85.12 70 ILE A O 1
ATOM 574 N N . GLY A 1 71 ? 1.719 -3.551 18.646 1.00 80.56 71 GLY A N 1
ATOM 575 C CA . GLY A 1 71 ? 0.503 -3.024 19.275 1.00 80.56 71 GLY A CA 1
ATOM 576 C C . GLY A 1 71 ? 0.490 -3.289 20.780 1.00 80.56 71 GLY A C 1
ATOM 577 O O . GLY A 1 71 ? 0.431 -2.358 21.583 1.00 80.56 71 GLY A O 1
ATOM 578 N N . TYR A 1 72 ? 0.692 -4.550 21.157 1.00 76.19 72 TYR A N 1
ATOM 579 C CA . TYR A 1 72 ? 0.802 -4.968 22.550 1.00 76.19 72 TYR A CA 1
ATOM 580 C C . TYR A 1 72 ? 1.926 -4.254 23.323 1.00 76.19 72 TYR A C 1
ATOM 582 O O . TYR A 1 72 ? 1.717 -3.808 24.454 1.00 76.19 72 TYR A O 1
ATOM 590 N N . LEU A 1 73 ? 3.119 -4.129 22.730 1.00 80.06 73 LEU A N 1
ATOM 591 C CA . LEU A 1 73 ? 4.246 -3.438 23.357 1.00 80.06 73 LEU A CA 1
ATOM 592 C C . LEU A 1 73 ? 3.904 -1.963 23.616 1.00 80.06 73 LEU A C 1
ATOM 594 O O . LEU A 1 73 ? 4.147 -1.449 24.712 1.00 80.06 73 LEU A O 1
ATOM 598 N N . SER A 1 74 ? 3.287 -1.300 22.637 1.00 82.50 74 SER A N 1
ATOM 599 C CA . SER A 1 74 ? 2.893 0.104 22.741 1.00 82.50 74 SER A CA 1
ATOM 600 C C . SER A 1 74 ? 1.826 0.355 23.802 1.00 82.50 74 SER A C 1
ATOM 602 O O . SER A 1 74 ? 1.971 1.283 24.596 1.00 82.50 74 SER A O 1
ATOM 604 N N . ASP A 1 75 ? 0.842 -0.536 23.930 1.00 78.00 75 ASP A N 1
ATOM 605 C CA . ASP A 1 75 ? -0.215 -0.426 24.940 1.00 78.00 75 ASP A CA 1
ATOM 606 C C . ASP A 1 75 ? 0.327 -0.515 26.373 1.00 78.00 75 ASP A C 1
ATOM 608 O O . ASP A 1 75 ? -0.229 0.084 27.301 1.00 78.00 75 ASP A O 1
ATOM 612 N N . ARG A 1 76 ? 1.429 -1.250 26.571 1.00 75.31 76 ARG A N 1
ATOM 613 C CA . ARG A 1 76 ? 2.087 -1.447 27.875 1.00 75.31 76 ARG A CA 1
ATOM 614 C C . ARG A 1 76 ? 3.223 -0.485 28.154 1.00 75.31 76 ARG A C 1
ATOM 616 O O . ARG A 1 76 ? 3.729 -0.445 29.275 1.00 75.31 76 ARG A O 1
ATOM 623 N N . THR A 1 77 ? 3.624 0.299 27.166 1.00 82.75 77 THR A N 1
ATOM 624 C CA . THR A 1 77 ? 4.665 1.296 27.367 1.00 82.75 77 THR A CA 1
ATOM 625 C C . THR A 1 77 ? 4.131 2.352 28.335 1.00 82.75 77 THR A C 1
ATOM 627 O O . THR A 1 77 ? 3.046 2.905 28.155 1.00 82.75 77 THR A O 1
ATOM 630 N N . ARG A 1 78 ? 4.857 2.587 29.429 1.00 83.38 78 ARG A N 1
ATOM 631 C CA . ARG A 1 78 ? 4.541 3.616 30.424 1.00 83.38 78 ARG A CA 1
ATOM 632 C C . ARG A 1 78 ? 5.724 4.564 30.490 1.00 83.38 78 ARG A C 1
ATOM 634 O O . ARG A 1 78 ? 6.784 4.207 30.994 1.00 83.38 78 ARG A O 1
ATOM 641 N N . THR A 1 79 ? 5.551 5.758 29.938 1.00 88.94 79 THR A N 1
ATOM 642 C CA . THR A 1 79 ? 6.563 6.817 29.985 1.00 88.94 79 THR A CA 1
ATOM 643 C C . THR A 1 79 ? 5.931 8.123 30.440 1.00 88.94 79 THR A C 1
ATOM 645 O O . THR A 1 79 ? 4.715 8.295 30.364 1.00 88.94 79 THR A O 1
ATOM 648 N N . SER A 1 80 ? 6.760 9.082 30.847 1.00 86.06 80 SER A N 1
ATOM 649 C CA . SER A 1 80 ? 6.317 10.444 31.164 1.00 86.06 80 SER A CA 1
ATOM 650 C C . SER A 1 80 ? 5.746 11.205 29.958 1.00 86.06 80 SER A C 1
ATOM 652 O O . SER A 1 80 ? 5.092 12.229 30.140 1.00 86.06 80 SER A O 1
ATOM 654 N N . TRP A 1 81 ? 5.970 10.727 28.728 1.00 85.19 81 TRP A N 1
ATOM 655 C CA . TRP A 1 81 ? 5.457 11.344 27.499 1.00 85.19 81 TRP A CA 1
ATOM 656 C C . TRP A 1 81 ? 4.159 10.710 26.980 1.00 85.19 81 TRP A C 1
ATOM 658 O O . TRP A 1 81 ? 3.605 11.210 25.996 1.00 85.19 81 TRP A O 1
ATOM 668 N N . GLY A 1 82 ? 3.666 9.658 27.639 1.00 84.75 82 GLY A N 1
ATOM 669 C CA . GLY A 1 82 ? 2.505 8.869 27.219 1.00 84.75 82 GLY A CA 1
ATOM 670 C C . GLY A 1 82 ? 2.862 7.423 26.864 1.00 84.75 82 GLY A C 1
ATOM 671 O O . GLY A 1 82 ? 3.991 6.968 27.083 1.00 84.75 82 GLY A O 1
ATOM 672 N N . ARG A 1 83 ? 1.883 6.691 26.330 1.00 84.75 83 ARG A N 1
ATOM 673 C CA . ARG A 1 83 ? 2.004 5.292 25.895 1.00 84.75 83 ARG A CA 1
ATOM 674 C C . ARG A 1 83 ? 2.474 5.202 24.437 1.00 84.75 83 ARG A C 1
ATOM 676 O O . ARG A 1 83 ? 3.421 4.479 24.137 1.00 84.75 83 ARG A O 1
ATOM 683 N N . PHE A 1 84 ? 1.877 5.992 23.541 1.00 88.19 84 PHE A N 1
ATOM 684 C CA . PHE A 1 84 ? 2.058 5.876 22.087 1.00 88.19 84 PHE A CA 1
ATOM 685 C C . PHE A 1 84 ? 3.018 6.913 21.504 1.00 88.19 84 PHE A C 1
ATOM 687 O O . PHE A 1 84 ? 3.798 6.606 20.603 1.00 88.19 84 PHE A O 1
ATOM 694 N N . ARG A 1 85 ? 3.007 8.141 22.033 1.00 92.56 85 ARG A N 1
ATOM 695 C CA . ARG A 1 85 ? 3.863 9.243 21.561 1.00 92.56 85 ARG A CA 1
ATOM 696 C C . ARG A 1 85 ? 5.364 8.915 21.520 1.00 92.56 85 ARG A C 1
ATOM 698 O O . ARG A 1 85 ? 5.986 9.277 20.522 1.00 92.56 85 ARG A O 1
ATOM 705 N N . PRO A 1 86 ? 5.971 8.233 22.515 1.00 93.69 86 PRO A N 1
ATOM 706 C CA . PRO A 1 86 ? 7.412 7.958 22.507 1.00 93.69 86 PRO A CA 1
ATOM 707 C C . PRO A 1 86 ? 7.908 7.227 21.257 1.00 93.69 86 PRO A C 1
ATOM 709 O O . PRO A 1 86 ? 9.022 7.479 20.811 1.00 93.69 86 PRO A O 1
ATOM 712 N N . TYR A 1 87 ? 7.077 6.382 20.643 1.00 94.75 87 TYR A N 1
ATOM 713 C CA . TYR A 1 87 ? 7.437 5.645 19.430 1.00 94.75 87 TYR A CA 1
ATOM 714 C C . TYR A 1 87 ? 7.713 6.566 18.238 1.00 94.75 87 TYR A C 1
ATOM 716 O O . TYR A 1 87 ? 8.623 6.293 17.457 1.00 94.75 87 TYR A O 1
ATOM 724 N N . LEU A 1 88 ? 7.000 7.695 18.135 1.00 94.31 88 LEU A N 1
ATOM 725 C CA . LEU A 1 88 ? 7.261 8.717 17.114 1.00 94.31 88 LEU A CA 1
ATOM 726 C C . LEU A 1 88 ? 8.664 9.323 17.268 1.00 94.31 88 LEU A C 1
ATOM 728 O O . LEU A 1 88 ? 9.315 9.656 16.281 1.00 94.31 88 LEU A O 1
ATOM 732 N N . LEU A 1 89 ? 9.144 9.454 18.505 1.00 95.56 89 LEU A N 1
ATOM 733 C CA . LEU A 1 89 ? 10.479 9.962 18.802 1.00 95.56 89 LEU A CA 1
ATOM 734 C C . LEU A 1 89 ? 11.546 8.881 18.590 1.00 95.56 89 LEU A C 1
ATOM 736 O O . LEU A 1 89 ? 12.525 9.120 17.894 1.00 95.56 89 LEU A O 1
ATOM 740 N N . TRP A 1 90 ? 11.357 7.697 19.174 1.00 95.50 90 TRP A N 1
ATOM 741 C CA . TRP A 1 90 ? 12.366 6.635 19.183 1.00 95.50 90 TRP A CA 1
ATOM 742 C C . TRP A 1 90 ? 12.594 6.006 17.814 1.00 95.50 90 TRP A C 1
ATOM 744 O O . TRP A 1 90 ? 13.732 5.703 17.471 1.00 95.50 90 TRP A O 1
ATOM 754 N N . MET A 1 91 ? 11.528 5.810 17.037 1.00 96.75 91 MET A N 1
ATOM 755 C CA . MET A 1 91 ? 11.598 5.040 15.796 1.00 96.75 91 MET A CA 1
ATOM 756 C C . MET A 1 91 ? 11.713 5.908 14.541 1.00 96.75 91 MET A C 1
ATOM 758 O O . MET A 1 91 ? 12.060 5.371 13.492 1.00 96.75 91 MET A O 1
ATOM 762 N N . SER A 1 92 ? 11.504 7.231 14.624 1.00 96.38 92 SER A N 1
ATOM 763 C CA . SER A 1 92 ? 11.609 8.127 13.457 1.00 96.38 92 SER A CA 1
ATOM 764 C C . SER A 1 92 ? 12.994 8.098 12.809 1.00 96.38 92 SER A C 1
ATOM 766 O O . SER A 1 92 ? 13.095 7.931 11.596 1.00 96.38 92 SER A O 1
ATOM 768 N N . VAL A 1 93 ? 14.063 8.171 13.607 1.00 96.75 93 VAL A N 1
ATOM 769 C CA . VAL A 1 93 ? 15.445 8.088 13.105 1.00 96.75 93 VAL A CA 1
ATOM 770 C C . VAL A 1 93 ? 15.786 6.682 12.577 1.00 96.75 93 VAL A C 1
ATOM 772 O O . VAL A 1 93 ? 16.278 6.591 11.451 1.00 96.75 93 VAL A O 1
ATOM 775 N N . PRO A 1 94 ? 15.496 5.572 13.293 1.00 97.44 94 PRO A N 1
ATOM 776 C CA . PRO A 1 94 ? 15.625 4.225 12.733 1.00 97.44 94 PRO A CA 1
ATOM 777 C C . PRO A 1 94 ? 14.896 4.030 11.399 1.00 97.44 94 PRO A C 1
ATOM 779 O O . PRO A 1 94 ? 15.465 3.438 10.480 1.00 97.44 94 PRO A O 1
ATOM 782 N N . LEU A 1 95 ? 13.671 4.548 11.259 1.00 97.25 95 LEU A N 1
ATOM 783 C CA . LEU A 1 95 ? 12.921 4.487 10.004 1.00 97.25 95 LEU A CA 1
ATOM 784 C C . LEU A 1 95 ? 13.612 5.289 8.895 1.00 97.25 95 LEU A C 1
ATOM 786 O O . LEU A 1 95 ? 13.702 4.808 7.770 1.00 97.25 95 LEU A O 1
ATOM 790 N N . ALA A 1 96 ? 14.148 6.471 9.199 1.00 97.62 96 ALA A N 1
ATOM 791 C CA . ALA A 1 96 ? 14.877 7.276 8.224 1.00 97.62 96 ALA A CA 1
ATOM 792 C C . ALA A 1 96 ? 16.148 6.587 7.714 1.00 97.62 96 ALA A C 1
ATOM 794 O O . ALA A 1 96 ? 16.398 6.557 6.508 1.00 97.62 96 ALA A O 1
ATOM 795 N N . ILE A 1 97 ? 16.923 5.989 8.622 1.00 97.88 97 ILE A N 1
ATOM 796 C CA . ILE A 1 97 ? 18.143 5.253 8.275 1.00 97.88 97 ILE A CA 1
ATOM 797 C C . ILE A 1 97 ? 17.785 4.036 7.423 1.00 97.88 97 ILE A C 1
ATOM 799 O O . ILE A 1 97 ? 18.267 3.896 6.303 1.00 97.88 97 ILE A O 1
ATOM 803 N N . THR A 1 98 ? 16.907 3.170 7.929 1.00 97.06 98 THR A N 1
ATOM 804 C CA . THR A 1 98 ? 16.539 1.924 7.238 1.00 97.06 98 THR A CA 1
ATOM 805 C C . THR A 1 98 ? 15.828 2.187 5.914 1.00 97.06 98 THR A C 1
ATOM 807 O O . THR A 1 98 ? 16.136 1.529 4.927 1.00 97.06 98 THR A O 1
ATOM 810 N N . GLY A 1 99 ? 14.951 3.191 5.853 1.00 95.81 99 GLY A N 1
ATOM 811 C CA . GLY A 1 99 ? 14.274 3.602 4.627 1.00 95.81 99 GLY A CA 1
ATOM 812 C C . GLY A 1 99 ? 15.230 4.120 3.555 1.00 95.81 99 GLY A C 1
ATOM 813 O O . GLY A 1 99 ? 15.046 3.807 2.385 1.00 95.81 99 GLY A O 1
ATOM 814 N N . THR A 1 100 ? 16.288 4.834 3.943 1.00 96.69 100 THR A N 1
ATOM 815 C CA . THR A 1 100 ? 17.334 5.273 3.005 1.00 96.69 100 THR A CA 1
ATOM 816 C C . THR A 1 100 ? 18.197 4.095 2.537 1.00 96.69 100 THR A C 1
ATOM 818 O O . THR A 1 100 ? 18.494 3.980 1.351 1.00 96.69 100 THR A O 1
ATOM 821 N N . LEU A 1 101 ? 18.538 3.166 3.439 1.00 96.75 101 LEU A N 1
ATOM 822 C CA . LEU A 1 101 ? 19.318 1.965 3.111 1.00 96.75 101 LEU A CA 1
ATOM 823 C C . LEU A 1 101 ? 18.605 1.022 2.130 1.00 96.75 101 LEU A C 1
ATOM 825 O O . LEU A 1 101 ? 19.269 0.326 1.371 1.00 96.75 101 LEU A O 1
ATOM 829 N N . VAL A 1 102 ? 17.268 1.000 2.103 1.00 95.94 102 VAL A N 1
ATOM 830 C CA . VAL A 1 102 ? 16.507 0.219 1.107 1.00 95.94 102 VAL A CA 1
ATOM 831 C C . VAL A 1 102 ? 16.846 0.638 -0.327 1.00 95.94 102 VAL A C 1
ATOM 833 O O . VAL A 1 102 ? 16.881 -0.216 -1.209 1.00 95.94 102 VAL A O 1
ATOM 836 N N . PHE A 1 103 ? 17.142 1.921 -0.549 1.00 95.62 103 PHE A N 1
ATOM 837 C CA . PHE A 1 103 ? 17.455 2.483 -1.866 1.00 95.62 103 PHE A CA 1
ATOM 838 C C . PHE A 1 103 ? 18.957 2.694 -2.100 1.00 95.62 103 PHE A C 1
ATOM 840 O O . PHE A 1 103 ? 19.353 3.375 -3.041 1.00 95.62 103 PHE A O 1
ATOM 847 N N . TYR A 1 104 ? 19.806 2.103 -1.259 1.00 94.88 104 TYR A N 1
ATOM 848 C CA . TYR A 1 104 ? 21.246 2.062 -1.482 1.00 94.88 104 TYR A CA 1
ATOM 849 C C . TYR A 1 104 ? 21.620 0.817 -2.291 1.00 94.88 104 TYR A C 1
ATOM 851 O O . TYR A 1 104 ? 21.176 -0.287 -1.972 1.00 94.88 104 TYR A O 1
ATOM 859 N N . VAL A 1 105 ? 22.461 0.981 -3.315 1.00 92.00 105 VAL A N 1
ATOM 860 C CA . VAL A 1 105 ? 22.974 -0.127 -4.134 1.00 92.00 105 VAL A CA 1
ATOM 861 C C . VAL A 1 105 ? 24.401 -0.455 -3.680 1.00 92.00 105 VAL A C 1
ATOM 863 O O . VAL A 1 105 ? 25.332 0.260 -4.046 1.00 92.00 105 VAL A O 1
ATOM 866 N N . PRO A 1 106 ? 24.613 -1.507 -2.867 1.00 92.12 106 PRO A N 1
ATOM 867 C CA . PRO A 1 106 ? 25.956 -1.906 -2.480 1.00 92.12 106 PRO A CA 1
ATOM 868 C C . PRO A 1 106 ? 26.659 -2.645 -3.628 1.00 92.12 106 PRO A C 1
ATOM 870 O O . PRO A 1 106 ? 26.034 -3.422 -4.360 1.00 92.12 106 PRO A O 1
ATOM 873 N N . ASP A 1 107 ? 27.975 -2.462 -3.731 1.00 88.56 107 ASP A N 1
ATOM 874 C CA . ASP A 1 107 ? 28.829 -3.227 -4.644 1.00 88.56 107 ASP A CA 1
ATOM 875 C C . ASP A 1 107 ? 29.081 -4.636 -4.079 1.00 88.56 107 ASP A C 1
ATOM 877 O O . ASP A 1 107 ? 30.071 -4.923 -3.406 1.00 88.56 107 ASP A O 1
ATOM 881 N N . LEU A 1 108 ? 28.083 -5.503 -4.246 1.00 90.81 108 LEU A N 1
ATOM 882 C CA . LEU A 1 108 ? 28.097 -6.901 -3.829 1.00 90.81 108 LEU A CA 1
ATOM 883 C C . LEU A 1 108 ? 27.728 -7.792 -5.017 1.00 90.81 108 LEU A C 1
ATOM 885 O O . LEU A 1 108 ? 26.991 -7.387 -5.918 1.00 90.81 108 LEU A O 1
ATOM 889 N N . GLY A 1 109 ? 28.169 -9.052 -4.979 1.00 90.00 109 GLY A N 1
ATOM 890 C CA . GLY A 1 109 ? 27.706 -10.062 -5.933 1.00 90.00 109 GLY A CA 1
ATOM 891 C C . GLY A 1 109 ? 26.186 -10.309 -5.843 1.00 90.00 109 GLY A C 1
ATOM 892 O O . GLY A 1 109 ? 25.558 -9.916 -4.853 1.00 90.00 109 GLY A O 1
ATOM 893 N N . PRO A 1 110 ? 25.580 -11.021 -6.816 1.00 87.56 110 PRO A N 1
ATOM 894 C CA . PRO A 1 110 ? 24.123 -11.191 -6.910 1.00 87.56 110 PRO A CA 1
ATOM 895 C C . PRO A 1 110 ? 23.466 -11.714 -5.623 1.00 87.56 110 PRO A C 1
ATOM 897 O O . PRO A 1 110 ? 22.459 -11.180 -5.160 1.00 87.56 110 PRO A O 1
ATOM 900 N N . THR A 1 111 ? 24.077 -12.715 -4.982 1.00 89.94 111 THR A N 1
ATOM 901 C CA . THR A 1 111 ? 23.589 -13.271 -3.711 1.00 89.94 111 THR A CA 1
ATOM 902 C C . THR A 1 111 ? 23.689 -12.266 -2.561 1.00 89.94 111 THR A C 1
ATOM 904 O O . THR A 1 111 ? 22.780 -12.178 -1.740 1.00 89.94 111 THR A O 1
ATOM 907 N N . GLY A 1 112 ? 24.771 -11.482 -2.501 1.00 91.69 112 GLY A N 1
ATOM 908 C CA . GLY A 1 112 ? 24.965 -10.461 -1.466 1.00 91.69 112 GLY A CA 1
ATOM 909 C C . GLY A 1 112 ? 23.962 -9.315 -1.597 1.00 91.69 112 GLY A C 1
ATOM 910 O O . GLY A 1 112 ? 23.369 -8.904 -0.602 1.00 91.69 112 GLY A O 1
ATOM 911 N N . LYS A 1 113 ? 23.702 -8.874 -2.833 1.00 91.69 113 LYS A N 1
ATOM 912 C CA . LYS A 1 113 ? 22.650 -7.909 -3.180 1.00 91.69 113 LYS A CA 1
ATOM 913 C C . LYS A 1 113 ? 21.264 -8.382 -2.738 1.00 91.69 113 LYS A C 1
ATOM 915 O O . LYS A 1 113 ? 20.527 -7.619 -2.115 1.00 91.69 113 LYS A O 1
ATOM 920 N N . LEU A 1 114 ? 20.933 -9.650 -2.986 1.00 91.56 114 LEU A N 1
ATOM 921 C CA . LEU A 1 114 ? 19.670 -10.236 -2.539 1.00 91.56 114 LEU A CA 1
ATOM 922 C C . LEU A 1 114 ? 19.553 -10.217 -1.005 1.00 91.56 114 LEU A C 1
ATOM 924 O O . LEU A 1 114 ? 18.576 -9.700 -0.472 1.00 91.56 114 LEU A O 1
ATOM 928 N N . VAL A 1 115 ? 20.553 -10.740 -0.285 1.00 94.12 115 VAL A N 1
ATOM 929 C CA . VAL A 1 115 ? 20.549 -10.771 1.191 1.00 94.12 115 VAL A CA 1
ATOM 930 C C . VAL A 1 115 ? 20.432 -9.361 1.774 1.00 94.12 115 VAL A C 1
ATOM 932 O O . VAL A 1 115 ? 19.660 -9.148 2.710 1.00 94.12 115 VAL A O 1
ATOM 935 N N . TYR A 1 116 ? 21.144 -8.393 1.193 1.00 96.06 116 TYR A N 1
ATOM 936 C CA . TYR A 1 116 ? 21.052 -6.989 1.577 1.00 96.06 116 TYR A CA 1
ATOM 937 C C . TYR A 1 116 ? 19.626 -6.450 1.425 1.00 96.06 116 TYR A C 1
ATOM 939 O O . TYR A 1 116 ? 19.091 -5.885 2.376 1.00 96.06 116 TYR A O 1
ATOM 947 N N . ALA A 1 117 ? 18.992 -6.684 0.272 1.00 94.50 117 ALA A N 1
ATOM 948 C CA . ALA A 1 117 ? 17.629 -6.241 -0.001 1.00 94.50 117 ALA A CA 1
ATOM 949 C C . ALA A 1 117 ? 16.615 -6.825 1.003 1.00 94.50 117 ALA A C 1
ATOM 951 O O . ALA A 1 117 ? 15.791 -6.092 1.552 1.00 94.50 117 ALA A O 1
ATOM 952 N N . TYR A 1 118 ? 16.721 -8.122 1.324 1.00 94.69 118 TYR A N 1
ATOM 953 C CA . TYR A 1 118 ? 15.887 -8.748 2.356 1.00 94.69 118 TYR A CA 1
ATOM 954 C C . TYR A 1 118 ? 16.096 -8.101 3.728 1.00 94.69 118 TYR A C 1
ATOM 956 O O . TYR A 1 118 ? 15.123 -7.799 4.422 1.00 94.69 118 TYR A O 1
ATOM 964 N N . ALA A 1 119 ? 17.349 -7.882 4.129 1.00 95.75 119 ALA A N 1
ATOM 965 C CA . ALA A 1 119 ? 17.674 -7.334 5.439 1.00 95.75 119 ALA A CA 1
ATOM 966 C C . ALA A 1 119 ? 17.173 -5.889 5.595 1.00 95.75 119 ALA A C 1
ATOM 968 O O . ALA A 1 119 ? 16.452 -5.590 6.550 1.00 95.75 119 ALA A O 1
ATOM 969 N N . THR A 1 120 ? 17.501 -5.000 4.654 1.00 96.31 120 THR A N 1
ATOM 970 C CA . THR A 1 120 ? 17.135 -3.578 4.746 1.00 96.31 120 THR A CA 1
ATOM 971 C C . THR A 1 120 ? 15.632 -3.368 4.636 1.00 96.31 120 THR A C 1
ATOM 973 O O . THR A 1 120 ? 15.067 -2.622 5.437 1.00 96.31 120 THR A O 1
ATOM 976 N N . TYR A 1 121 ? 14.958 -4.079 3.727 1.00 95.19 121 TYR A N 1
ATOM 977 C CA . TYR A 1 121 ? 13.510 -3.959 3.572 1.00 95.19 121 TYR A CA 1
ATOM 978 C C . TYR A 1 121 ? 12.750 -4.500 4.789 1.00 95.19 121 TYR A C 1
ATOM 980 O O . TYR A 1 121 ? 11.802 -3.860 5.246 1.00 95.19 121 TYR A O 1
ATOM 988 N N . THR A 1 122 ? 13.196 -5.618 5.379 1.00 95.00 122 THR A N 1
ATOM 989 C CA . THR A 1 122 ? 12.602 -6.143 6.625 1.00 95.00 122 THR A CA 1
ATOM 990 C C . THR A 1 122 ? 12.754 -5.150 7.774 1.00 95.00 122 THR A C 1
ATOM 992 O O . THR A 1 122 ? 11.786 -4.869 8.479 1.00 95.00 122 THR A O 1
ATOM 995 N N . LEU A 1 123 ? 13.955 -4.593 7.961 1.00 95.81 123 LEU A N 1
ATOM 996 C CA . LEU A 1 123 ? 14.224 -3.620 9.023 1.00 95.81 123 LEU A CA 1
ATOM 997 C C . LEU A 1 123 ? 13.396 -2.345 8.848 1.00 95.81 123 LEU A C 1
ATOM 999 O O . LEU A 1 123 ? 12.832 -1.848 9.823 1.00 95.81 123 LEU A O 1
ATOM 1003 N N . MET A 1 124 ? 13.270 -1.856 7.610 1.00 95.25 124 MET A N 1
ATOM 1004 C CA . MET A 1 124 ? 12.411 -0.716 7.304 1.00 95.25 124 MET A CA 1
ATOM 1005 C C . MET A 1 124 ? 10.949 -1.013 7.652 1.00 95.25 124 MET A C 1
ATOM 1007 O O . MET A 1 124 ? 10.302 -0.161 8.253 1.00 95.25 124 MET A O 1
ATOM 1011 N N . MET A 1 125 ? 10.423 -2.203 7.332 1.00 92.94 125 MET A N 1
ATOM 1012 C CA . MET A 1 125 ? 9.042 -2.562 7.694 1.00 92.94 125 MET A CA 1
ATOM 1013 C C . MET A 1 125 ? 8.822 -2.603 9.197 1.00 92.94 125 MET A C 1
ATOM 1015 O O . MET A 1 125 ? 7.869 -2.005 9.685 1.00 92.94 125 MET A O 1
ATOM 1019 N N . LEU A 1 126 ? 9.738 -3.220 9.943 1.00 93.06 126 LEU A N 1
ATOM 1020 C CA . LEU A 1 126 ? 9.646 -3.258 11.400 1.00 93.06 126 LEU A CA 1
ATOM 1021 C C . LEU A 1 126 ? 9.653 -1.846 11.999 1.00 93.06 126 LEU A C 1
ATOM 1023 O O . LEU A 1 126 ? 8.823 -1.539 12.854 1.00 93.06 126 LEU A O 1
ATOM 1027 N N . ALA A 1 127 ? 10.539 -0.964 11.523 1.00 95.44 127 ALA A N 1
ATOM 1028 C CA . ALA A 1 127 ? 10.572 0.431 11.958 1.00 95.44 127 ALA A CA 1
ATOM 1029 C C . ALA A 1 127 ? 9.295 1.191 11.558 1.00 95.44 127 ALA A C 1
ATOM 1031 O O . ALA A 1 127 ? 8.753 1.961 12.354 1.00 95.44 127 ALA A O 1
ATOM 1032 N N . TYR A 1 128 ? 8.781 0.942 10.352 1.00 94.06 128 TYR A N 1
ATOM 1033 C CA . TYR A 1 128 ? 7.555 1.550 9.847 1.00 94.06 128 TYR A CA 1
ATOM 1034 C C . TYR A 1 128 ? 6.348 1.155 10.703 1.00 94.06 128 TYR A C 1
ATOM 1036 O O . TYR A 1 128 ? 5.580 2.025 11.120 1.00 94.06 128 TYR A O 1
ATOM 1044 N N . SER A 1 129 ? 6.196 -0.127 11.022 1.00 91.69 129 SER A N 1
ATOM 1045 C CA . SER A 1 129 ? 5.106 -0.641 11.854 1.00 91.69 129 SER A CA 1
ATOM 1046 C C . SER A 1 129 ? 5.229 -0.182 13.307 1.00 91.69 129 SER A C 1
ATOM 1048 O O . SER A 1 129 ? 4.226 0.218 13.905 1.00 91.69 129 SER A O 1
ATOM 1050 N N . ALA A 1 130 ? 6.454 -0.101 13.838 1.00 93.25 130 ALA A N 1
ATOM 1051 C CA . ALA A 1 130 ? 6.733 0.424 15.176 1.00 93.25 130 ALA A CA 1
ATOM 1052 C C . ALA A 1 130 ? 6.326 1.896 15.357 1.00 93.25 130 ALA A C 1
ATOM 1054 O O . ALA A 1 130 ? 6.040 2.306 16.476 1.00 93.25 130 ALA A O 1
ATOM 1055 N N . ILE A 1 131 ? 6.254 2.682 14.279 1.00 94.56 131 ILE A N 1
ATOM 1056 C CA . ILE A 1 131 ? 5.697 4.044 14.303 1.00 94.56 131 ILE A CA 1
ATOM 1057 C C . ILE A 1 131 ? 4.191 4.036 14.048 1.00 94.56 131 ILE A C 1
ATOM 1059 O O . ILE A 1 131 ? 3.428 4.670 14.777 1.00 94.56 131 ILE A O 1
ATOM 1063 N N . ASN A 1 132 ? 3.755 3.351 12.989 1.00 90.81 132 ASN A N 1
ATOM 1064 C CA . ASN A 1 132 ? 2.407 3.516 12.451 1.00 90.81 132 ASN A CA 1
ATOM 1065 C C . ASN A 1 132 ? 1.316 2.909 13.328 1.00 90.81 132 ASN A C 1
ATOM 1067 O O . ASN A 1 132 ? 0.216 3.458 13.391 1.00 90.81 132 ASN A O 1
ATOM 1071 N N . ILE A 1 133 ? 1.603 1.801 14.013 1.00 88.56 133 ILE A N 1
ATOM 1072 C CA . ILE A 1 133 ? 0.621 1.160 14.893 1.00 88.56 133 ILE A CA 1
ATOM 1073 C C . ILE A 1 133 ? 0.339 2.049 16.115 1.00 88.56 133 ILE A C 1
ATOM 1075 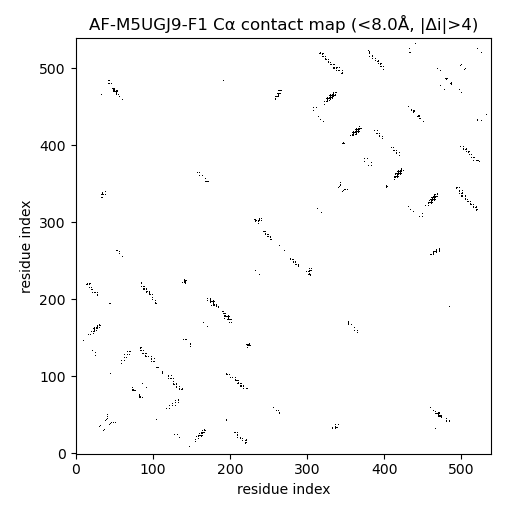O O . ILE A 1 133 ? -0.827 2.413 16.301 1.00 88.56 133 ILE A O 1
ATOM 1079 N N . PRO A 1 134 ? 1.353 2.516 16.879 1.00 89.25 134 PRO A N 1
ATOM 1080 C CA . PRO A 1 134 ? 1.126 3.483 17.956 1.00 89.25 134 PRO A CA 1
ATOM 1081 C C . PRO A 1 134 ? 0.517 4.799 17.462 1.00 89.25 134 PRO A C 1
ATOM 1083 O O . PRO A 1 134 ? -0.374 5.347 18.105 1.00 89.25 134 PRO A O 1
ATOM 1086 N N . TYR A 1 135 ? 0.945 5.303 16.301 1.00 91.56 135 TYR A N 1
ATOM 1087 C CA . TYR A 1 135 ? 0.382 6.518 15.705 1.00 91.56 135 TYR A CA 1
ATOM 1088 C C . TYR A 1 135 ? -1.123 6.392 15.396 1.00 91.56 135 TYR A C 1
ATOM 1090 O O . TYR A 1 135 ? -1.899 7.320 15.648 1.00 91.56 135 TYR A O 1
ATOM 1098 N N . GLY A 1 136 ? -1.556 5.240 14.877 1.00 84.38 136 GLY A N 1
ATOM 1099 C CA . GLY A 1 136 ? -2.972 4.951 14.654 1.00 84.38 136 GLY A CA 1
ATOM 1100 C C . GLY A 1 136 ? -3.755 4.875 15.967 1.00 84.38 136 GLY A C 1
ATOM 1101 O O . GLY A 1 136 ? -4.833 5.462 16.078 1.00 84.38 136 GLY A O 1
ATOM 1102 N N . ALA A 1 137 ? -3.188 4.220 16.985 1.00 81.81 137 ALA A N 1
ATOM 1103 C CA . ALA A 1 137 ? -3.785 4.115 18.318 1.00 81.81 137 ALA A CA 1
ATOM 1104 C C . ALA A 1 137 ? -3.885 5.474 19.041 1.00 81.81 137 ALA A C 1
ATOM 1106 O O . ALA A 1 137 ? -4.869 5.733 19.739 1.00 81.81 137 ALA A O 1
ATOM 1107 N N . LEU A 1 138 ? -2.935 6.388 18.797 1.00 85.31 138 LEU A N 1
ATOM 1108 C CA . LEU A 1 138 ? -2.903 7.744 19.359 1.00 85.31 138 LEU A CA 1
ATOM 1109 C C . LEU A 1 138 ? -4.199 8.529 19.089 1.00 85.31 138 LEU A C 1
ATOM 1111 O O . LEU A 1 138 ? -4.635 9.316 19.930 1.00 85.31 138 LEU A O 1
ATOM 1115 N N . MET A 1 139 ? -4.868 8.279 17.956 1.00 82.81 139 MET A N 1
ATOM 1116 C CA . MET A 1 139 ? -6.161 8.894 17.627 1.00 82.81 139 MET A CA 1
ATOM 1117 C C . MET A 1 139 ? -7.243 8.605 18.678 1.00 82.81 139 MET A C 1
ATOM 1119 O O . MET A 1 139 ? -8.132 9.426 18.905 1.00 82.81 139 MET A O 1
ATOM 1123 N N . GLY A 1 140 ? -7.189 7.431 19.311 1.00 77.06 140 GLY A N 1
ATOM 1124 C CA . GLY A 1 140 ? -8.155 6.998 20.316 1.00 77.06 140 GLY A CA 1
ATOM 1125 C C . GLY A 1 140 ? -7.973 7.660 21.682 1.00 77.06 140 GLY A C 1
ATOM 1126 O O . GLY A 1 140 ? -8.926 7.683 22.457 1.00 77.06 140 GLY A O 1
ATOM 1127 N N . VAL A 1 141 ? -6.787 8.211 21.962 1.00 82.19 141 VAL A N 1
ATOM 1128 C CA . VAL A 1 141 ? -6.422 8.777 23.275 1.00 82.19 141 VAL A CA 1
ATOM 1129 C C . VAL A 1 141 ? -6.171 10.289 23.261 1.00 82.19 141 VAL A C 1
ATOM 1131 O O . VAL A 1 141 ? -5.912 10.896 24.303 1.00 82.19 141 VAL A O 1
ATOM 1134 N N . ILE A 1 142 ? -6.263 10.923 22.087 1.00 83.00 142 ILE A N 1
ATOM 1135 C CA . ILE A 1 142 ? -6.077 12.373 21.928 1.00 83.00 142 ILE A CA 1
ATOM 1136 C C . ILE A 1 142 ? -7.288 13.183 22.426 1.00 83.00 142 ILE A C 1
ATOM 1138 O O . ILE A 1 142 ? -7.123 14.321 22.868 1.00 83.00 142 ILE A O 1
ATOM 1142 N N . SER A 1 143 ? -8.495 12.605 22.360 1.00 83.56 143 SER A N 1
ATOM 1143 C CA . SER A 1 143 ? -9.754 13.202 22.826 1.00 83.56 143 SER A CA 1
ATOM 1144 C C . SER A 1 143 ? -10.817 12.128 23.081 1.00 83.56 143 SER A C 1
ATOM 1146 O O . SER A 1 143 ? -10.915 11.153 22.333 1.00 83.56 143 SER A O 1
ATOM 1148 N N . GLU A 1 144 ? -11.649 12.329 24.104 1.00 73.94 144 GLU A N 1
ATOM 1149 C CA . GLU A 1 144 ? -12.820 11.481 24.379 1.00 73.94 144 GLU A CA 1
ATOM 1150 C C . GLU A 1 144 ? -13.962 11.747 23.381 1.00 73.94 144 GLU A C 1
ATOM 1152 O O . GLU A 1 144 ? -14.733 10.840 23.042 1.00 73.94 144 GLU A O 1
ATOM 1157 N N . ASP A 1 145 ? -14.040 12.971 22.844 1.00 74.31 145 ASP A N 1
ATOM 1158 C CA . ASP A 1 145 ? -15.112 13.391 21.945 1.00 74.31 145 ASP A CA 1
ATOM 1159 C C . ASP A 1 145 ? -14.983 12.712 20.571 1.00 74.31 145 ASP A C 1
ATOM 1161 O O . ASP A 1 145 ? -13.956 12.754 19.886 1.00 74.31 145 ASP 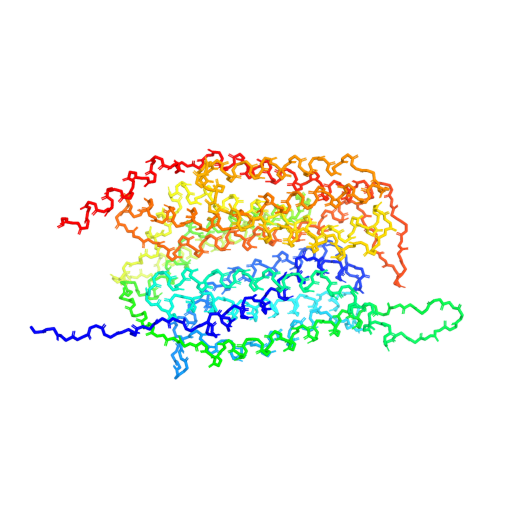A O 1
ATOM 1165 N N . SER A 1 146 ? -16.066 12.063 20.151 1.00 69.06 146 SER A N 1
ATOM 1166 C CA . SER A 1 146 ? -16.180 11.413 18.846 1.00 69.06 146 SER A CA 1
ATOM 1167 C C . SER A 1 146 ? -16.107 12.417 17.687 1.00 69.06 146 SER A C 1
ATOM 1169 O O . SER A 1 146 ? -15.521 12.115 16.642 1.00 69.06 146 SER A O 1
ATOM 1171 N N . LEU A 1 147 ? -16.656 13.627 17.855 1.00 73.69 147 LEU A N 1
ATOM 1172 C CA . LEU A 1 147 ? -16.634 14.662 16.816 1.00 73.69 147 LEU A CA 1
ATOM 1173 C C . LEU A 1 147 ? -15.217 15.193 16.589 1.00 73.69 147 LEU A C 1
ATOM 1175 O O . LEU A 1 147 ? -14.792 15.347 15.442 1.00 73.69 147 LEU A O 1
ATOM 1179 N N . GLU A 1 148 ? -14.462 15.409 17.666 1.00 80.44 148 GLU A N 1
ATOM 1180 C CA . GLU A 1 148 ? -13.059 15.820 17.585 1.00 80.44 148 GLU A CA 1
ATOM 1181 C C . GLU A 1 148 ? -12.193 14.727 16.950 1.00 80.44 148 GLU A C 1
ATOM 1183 O O . GLU A 1 148 ? -11.416 15.024 16.041 1.00 80.44 148 GLU A O 1
ATOM 1188 N N . ARG A 1 149 ? -12.395 13.451 17.314 1.00 77.12 149 ARG A N 1
ATOM 1189 C CA . ARG A 1 149 ? -11.730 12.316 16.648 1.00 77.12 149 ARG A CA 1
ATOM 1190 C C . ARG A 1 149 ? -12.073 12.247 15.158 1.00 77.12 149 ARG A C 1
ATOM 1192 O O . ARG A 1 149 ? -11.177 12.129 14.330 1.00 77.12 149 ARG A O 1
ATOM 1199 N N . THR A 1 150 ? -13.340 12.410 14.781 1.00 74.94 150 THR A N 1
ATOM 1200 C CA . THR A 1 150 ? -13.756 12.443 13.364 1.00 74.94 150 THR A CA 1
ATOM 1201 C C . THR A 1 150 ? -13.096 13.601 12.604 1.00 74.94 150 THR A C 1
ATOM 1203 O O . THR A 1 150 ? -12.638 13.438 11.468 1.00 74.94 150 THR A O 1
ATOM 1206 N N . SER A 1 151 ? -12.993 14.771 13.241 1.00 80.69 151 SER A N 1
ATOM 1207 C CA . SER A 1 151 ? -12.282 15.927 12.694 1.00 80.69 151 SER A CA 1
ATOM 1208 C C . SER A 1 151 ? -10.801 15.605 12.474 1.00 80.69 151 SER A C 1
ATOM 1210 O O . SER A 1 151 ? -10.318 15.766 11.357 1.00 80.69 151 SER A O 1
ATOM 1212 N N . VAL A 1 152 ? -10.104 15.063 13.478 1.00 85.44 152 VAL A N 1
ATOM 1213 C CA . VAL A 1 152 ? -8.699 14.630 13.370 1.00 85.44 152 VAL A CA 1
ATOM 1214 C C . VAL A 1 152 ? -8.499 13.625 12.231 1.00 85.44 152 VAL A C 1
ATOM 1216 O O . VAL A 1 152 ? -7.574 13.795 11.441 1.00 85.44 152 VAL A O 1
ATOM 1219 N N . ALA A 1 153 ? -9.386 12.635 12.072 1.00 79.69 153 ALA A N 1
ATOM 1220 C CA . ALA A 1 153 ? -9.330 11.687 10.951 1.00 79.69 153 ALA A CA 1
ATOM 1221 C C . ALA A 1 153 ? -9.424 12.380 9.587 1.00 79.69 153 ALA A C 1
ATOM 1223 O O . ALA A 1 153 ? -8.755 11.976 8.639 1.00 79.69 153 ALA A O 1
ATOM 1224 N N . THR A 1 154 ? -10.239 13.430 9.479 1.00 82.12 154 THR A N 1
ATOM 1225 C CA . THR A 1 154 ? -10.376 14.195 8.234 1.00 82.12 154 THR A CA 1
ATOM 1226 C C . THR A 1 154 ? -9.067 14.901 7.886 1.00 82.12 154 THR A C 1
ATOM 1228 O O . THR A 1 154 ? -8.596 14.779 6.757 1.00 82.12 154 THR A O 1
ATOM 1231 N N . TYR A 1 155 ? -8.438 15.572 8.860 1.00 87.38 155 TYR A N 1
ATOM 1232 C CA . TYR A 1 155 ? -7.106 16.161 8.677 1.00 87.38 155 TYR A CA 1
ATOM 1233 C C . TYR A 1 155 ? -6.084 15.083 8.302 1.00 87.38 155 TYR A C 1
ATOM 1235 O O . TYR A 1 155 ? -5.370 15.248 7.316 1.00 87.38 155 TYR A O 1
ATOM 1243 N N . ARG A 1 156 ? -6.077 13.950 9.017 1.00 87.25 156 ARG A N 1
ATOM 1244 C CA . ARG A 1 156 ? -5.214 12.795 8.740 1.00 87.25 156 ARG A CA 1
ATOM 1245 C C . ARG A 1 156 ? -5.252 12.396 7.265 1.00 87.25 156 ARG A C 1
ATOM 1247 O O . ARG A 1 156 ? -4.215 12.392 6.615 1.00 87.25 156 ARG A O 1
ATOM 1254 N N . PHE A 1 157 ? -6.442 12.148 6.715 1.00 82.44 157 PHE A N 1
ATOM 1255 C CA . PHE A 1 157 ? -6.587 11.724 5.320 1.00 82.44 157 PHE A CA 1
ATOM 1256 C C . PHE A 1 157 ? -6.183 12.801 4.308 1.00 82.44 157 PHE A C 1
ATOM 1258 O O . PHE A 1 157 ? -5.558 12.471 3.304 1.00 82.44 157 PHE A O 1
ATOM 1265 N N . VAL A 1 158 ? -6.494 14.079 4.552 1.00 85.00 158 VAL A N 1
ATOM 1266 C CA . VAL A 1 158 ? -6.056 15.170 3.659 1.00 85.00 158 VAL A CA 1
ATOM 1267 C C . VAL A 1 158 ? -4.530 15.203 3.563 1.00 85.00 158 VAL A C 1
ATOM 1269 O O . VAL A 1 158 ? -3.979 15.235 2.464 1.00 85.00 158 VAL A O 1
ATOM 1272 N N . PHE A 1 159 ? -3.845 15.127 4.704 1.00 91.75 159 PHE A N 1
ATOM 1273 C CA . PHE A 1 159 ? -2.385 15.091 4.755 1.00 91.75 159 PHE A CA 1
ATOM 1274 C C . PHE A 1 159 ? -1.808 13.794 4.160 1.00 91.75 159 PHE A C 1
ATOM 1276 O O . PHE A 1 159 ? -0.804 13.852 3.452 1.00 91.75 159 PHE A O 1
ATOM 1283 N N . ALA A 1 160 ? -2.477 12.650 4.331 1.00 89.94 160 ALA A N 1
ATOM 1284 C CA . ALA A 1 160 ? -2.135 11.393 3.660 1.00 89.94 160 ALA A CA 1
ATOM 1285 C C . ALA A 1 160 ? -2.078 11.547 2.132 1.00 89.94 160 ALA A C 1
ATOM 1287 O O . ALA A 1 160 ? -1.098 11.165 1.487 1.00 89.94 160 ALA A O 1
ATOM 1288 N N . PHE A 1 161 ? -3.121 12.152 1.551 1.00 88.06 161 PHE A N 1
ATOM 1289 C CA . PHE A 1 161 ? -3.198 12.403 0.114 1.00 88.06 161 PHE A CA 1
ATOM 1290 C C . PHE A 1 161 ? -2.137 13.398 -0.351 1.00 88.06 161 PHE A C 1
ATOM 1292 O O . PHE A 1 161 ? -1.517 13.161 -1.385 1.00 88.06 161 PHE A O 1
ATOM 1299 N N . LEU A 1 162 ? -1.884 14.469 0.409 1.00 91.62 162 LEU A N 1
ATOM 1300 C CA . LEU A 1 162 ? -0.812 15.421 0.101 1.00 91.62 162 LEU A CA 1
ATOM 1301 C C . LEU A 1 162 ? 0.562 14.739 0.086 1.00 91.62 162 LEU A C 1
ATOM 1303 O O . LEU A 1 162 ? 1.313 14.919 -0.870 1.00 91.62 162 LEU A O 1
ATOM 1307 N N . GLY A 1 163 ? 0.859 13.901 1.084 1.00 94.38 163 GLY A N 1
ATOM 1308 C CA . GLY A 1 163 ? 2.077 13.087 1.110 1.00 94.38 163 GLY A CA 1
ATOM 1309 C C . GLY A 1 163 ? 2.195 12.187 -0.116 1.00 94.38 163 GLY A C 1
ATOM 1310 O O . GLY A 1 163 ? 3.250 12.126 -0.745 1.00 94.38 163 GLY A O 1
ATOM 1311 N N . GLY A 1 164 ? 1.093 11.551 -0.520 1.00 92.56 164 GLY A N 1
ATOM 1312 C CA . GLY A 1 164 ? 1.083 10.728 -1.724 1.00 92.56 164 GLY A CA 1
ATOM 1313 C C . GLY A 1 164 ? 1.280 11.502 -3.023 1.00 92.56 164 GLY A C 1
ATOM 1314 O O . GLY A 1 164 ? 2.032 11.039 -3.876 1.00 92.56 164 GLY A O 1
ATOM 1315 N N . VAL A 1 165 ? 0.685 12.690 -3.164 1.00 93.88 165 VAL A N 1
ATOM 1316 C CA . VAL A 1 165 ? 0.926 13.573 -4.319 1.00 93.88 165 VAL A CA 1
ATOM 1317 C C . VAL A 1 165 ? 2.388 14.009 -4.367 1.00 93.88 165 VAL A C 1
ATOM 1319 O O . VAL A 1 165 ? 2.973 14.017 -5.447 1.00 93.88 165 VAL A O 1
ATOM 1322 N N . ILE A 1 166 ? 2.997 14.318 -3.216 1.00 95.56 166 ILE A N 1
ATOM 1323 C CA . ILE A 1 166 ? 4.411 14.701 -3.147 1.00 95.56 166 ILE A CA 1
ATOM 1324 C C . ILE A 1 166 ? 5.294 13.578 -3.691 1.00 95.56 166 ILE A C 1
ATOM 1326 O O . ILE A 1 166 ? 6.082 13.812 -4.604 1.00 95.56 166 ILE A O 1
ATOM 1330 N N . VAL A 1 167 ? 5.118 12.349 -3.205 1.00 96.12 167 VAL A N 1
ATOM 1331 C CA . VAL A 1 167 ? 5.889 11.203 -3.706 1.00 96.12 167 VAL A CA 1
ATOM 1332 C C . VAL A 1 167 ? 5.636 10.988 -5.197 1.00 96.12 167 VAL A C 1
ATOM 1334 O O . VAL A 1 167 ? 6.579 10.909 -5.977 1.00 96.12 167 VAL A O 1
ATOM 1337 N N . GLN A 1 168 ? 4.379 10.937 -5.626 1.00 94.19 168 GLN A N 1
ATOM 1338 C CA . GLN A 1 168 ? 4.042 10.641 -7.019 1.00 94.19 168 GLN A CA 1
ATOM 1339 C C . GLN A 1 168 ? 4.553 11.702 -8.007 1.00 94.19 168 GLN A C 1
ATOM 1341 O O . GLN A 1 168 ? 4.951 11.350 -9.113 1.00 94.19 168 GLN A O 1
ATOM 1346 N N . TYR A 1 169 ? 4.552 12.985 -7.627 1.00 93.81 169 TYR A N 1
ATOM 1347 C CA . TYR A 1 169 ? 4.978 14.080 -8.505 1.00 93.81 169 TYR A CA 1
ATOM 1348 C C . TYR A 1 169 ? 6.491 14.303 -8.503 1.00 93.81 169 TYR A C 1
ATOM 1350 O O . TYR A 1 169 ? 7.075 14.602 -9.548 1.00 93.81 169 TYR A O 1
ATOM 1358 N N . PHE A 1 170 ? 7.106 14.247 -7.318 1.00 95.50 170 PHE A N 1
ATOM 1359 C CA . PHE A 1 170 ? 8.485 14.685 -7.126 1.00 95.50 170 PHE A CA 1
ATOM 1360 C C . PHE A 1 170 ? 9.495 13.545 -7.177 1.00 95.50 170 PHE A C 1
ATOM 1362 O O . PHE A 1 170 ? 10.643 13.844 -7.466 1.00 95.50 170 PHE A O 1
ATOM 1369 N N . THR A 1 171 ? 9.120 12.277 -6.954 1.00 95.38 171 THR A N 1
ATOM 1370 C CA . THR A 1 171 ? 10.115 11.184 -6.878 1.00 95.38 171 THR A CA 1
ATOM 1371 C C . THR A 1 171 ? 10.968 11.098 -8.140 1.00 95.38 171 THR A C 1
ATOM 1373 O O . THR A 1 171 ? 12.168 11.304 -8.043 1.00 95.38 171 THR A O 1
ATOM 1376 N N . LEU A 1 172 ? 10.378 10.877 -9.322 1.00 91.75 172 LEU A N 1
ATOM 1377 C CA . LEU A 1 172 ? 11.165 10.740 -10.561 1.00 91.75 172 LEU A CA 1
ATOM 1378 C C . LEU A 1 172 ? 11.957 12.009 -10.898 1.00 91.75 172 LEU A C 1
ATOM 1380 O O . LEU A 1 172 ? 13.119 11.924 -11.264 1.00 91.75 172 LEU A O 1
ATOM 1384 N N . ARG A 1 173 ? 11.384 13.195 -10.664 1.00 92.44 173 ARG A N 1
ATOM 1385 C CA . ARG A 1 173 ? 12.088 14.465 -10.901 1.00 92.44 173 ARG A CA 1
ATOM 1386 C C . ARG A 1 173 ? 13.268 14.690 -9.962 1.00 92.44 173 ARG A C 1
ATOM 1388 O O . ARG A 1 173 ? 14.274 15.258 -10.365 1.00 92.44 173 ARG A O 1
ATOM 1395 N N . LEU A 1 174 ? 13.133 14.301 -8.696 1.00 94.56 174 LEU A N 1
ATOM 1396 C CA . LEU A 1 174 ? 14.228 14.371 -7.735 1.00 94.56 174 LEU A CA 1
ATOM 1397 C C . LEU A 1 174 ? 15.279 13.305 -8.039 1.00 94.56 174 LEU A C 1
ATOM 1399 O O . LEU A 1 174 ? 16.460 13.597 -7.901 1.00 94.56 174 LEU A O 1
ATOM 1403 N N . VAL A 1 175 ? 14.875 12.121 -8.510 1.00 93.25 175 VAL A N 1
ATOM 1404 C CA . VAL A 1 175 ? 15.796 11.080 -8.985 1.00 93.25 175 VAL A CA 1
ATOM 1405 C C . VAL A 1 175 ? 16.611 11.594 -10.168 1.00 93.25 175 VAL A C 1
ATOM 1407 O O . VAL A 1 175 ? 17.831 11.492 -10.133 1.00 93.25 175 VAL A O 1
ATOM 1410 N N . GLU A 1 176 ? 15.973 12.215 -11.160 1.00 90.50 176 GLU A N 1
ATOM 1411 C CA . GLU A 1 176 ? 16.657 12.866 -12.285 1.00 90.50 176 GLU A CA 1
ATOM 1412 C C . GLU A 1 176 ? 17.591 13.987 -11.806 1.00 90.50 176 GLU A C 1
ATOM 1414 O O . GLU A 1 176 ? 18.756 14.036 -12.194 1.00 90.50 176 GLU A O 1
ATOM 1419 N N . PHE A 1 177 ? 17.113 14.862 -10.914 1.00 91.62 177 PHE A N 1
ATOM 1420 C CA . PHE A 1 177 ? 17.906 15.968 -10.377 1.00 91.62 177 PHE A CA 1
ATOM 1421 C C . PHE A 1 177 ? 19.140 15.479 -9.607 1.00 91.62 177 PHE A C 1
ATOM 1423 O O . PHE A 1 177 ? 20.258 15.872 -9.932 1.00 91.62 177 PHE A O 1
ATOM 1430 N N . PHE A 1 178 ? 18.970 14.607 -8.612 1.00 92.50 178 PHE A N 1
ATOM 1431 C CA . PHE A 1 178 ? 20.080 14.095 -7.807 1.00 92.50 178 PHE A CA 1
ATOM 1432 C C . PHE A 1 178 ? 20.989 13.150 -8.596 1.00 92.50 178 PHE A C 1
ATOM 1434 O O . PHE A 1 178 ? 22.202 13.205 -8.412 1.00 92.50 178 PHE A O 1
ATOM 1441 N N . GLY A 1 179 ? 20.437 12.344 -9.505 1.00 87.38 179 GLY A N 1
ATOM 1442 C CA . GLY A 1 179 ? 21.223 11.484 -10.389 1.00 87.38 179 GLY A CA 1
ATOM 1443 C C . GL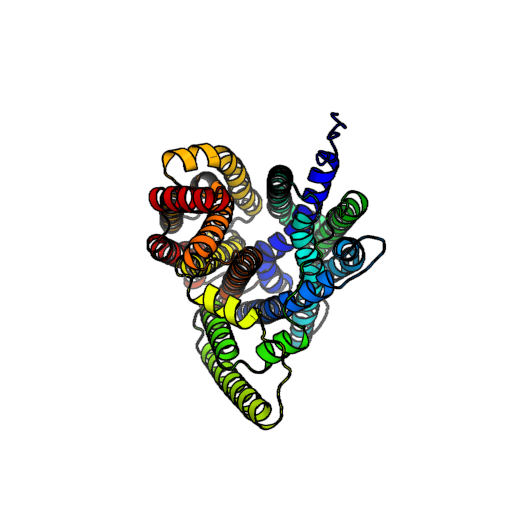Y A 1 179 ? 22.102 12.295 -11.343 1.00 87.38 179 GLY A C 1
ATOM 1444 O O . GLY A 1 179 ? 23.269 11.961 -11.542 1.00 87.38 179 GLY A O 1
ATOM 1445 N N . SER A 1 180 ? 21.606 13.434 -11.846 1.00 86.38 180 SER A N 1
ATOM 1446 C CA . SER A 1 180 ? 22.399 14.344 -12.688 1.00 86.38 180 SER A CA 1
ATOM 1447 C C . SER A 1 180 ? 23.594 14.968 -11.954 1.00 86.38 180 SER A C 1
ATOM 1449 O O . SER A 1 180 ? 24.613 15.249 -12.578 1.00 86.38 180 SER A O 1
ATOM 1451 N N . LEU A 1 181 ? 23.516 15.133 -10.626 1.00 82.69 181 LEU A N 1
ATOM 1452 C CA . LEU A 1 181 ? 24.622 15.652 -9.808 1.00 82.69 181 LEU A CA 1
ATOM 1453 C C . LEU A 1 181 ? 25.755 14.632 -9.625 1.00 82.69 181 LEU A C 1
ATOM 1455 O O . LEU A 1 181 ? 26.903 15.032 -9.441 1.00 82.69 181 LEU A O 1
ATOM 1459 N N . GLY A 1 182 ? 25.436 13.335 -9.647 1.00 65.38 182 GLY A N 1
ATOM 1460 C CA . GLY A 1 182 ? 26.416 12.244 -9.590 1.00 65.38 182 GLY A CA 1
ATOM 1461 C C . GLY A 1 182 ? 26.969 11.837 -10.959 1.00 65.38 182 GLY A C 1
ATOM 1462 O O . GLY A 1 182 ? 27.973 11.130 -11.033 1.00 65.38 182 GLY A O 1
ATOM 1463 N N . SER A 1 183 ? 26.339 12.299 -12.042 1.00 63.81 183 SER A N 1
ATOM 1464 C CA . SER A 1 183 ? 26.702 11.938 -13.411 1.00 63.81 183 SER A CA 1
ATOM 1465 C C . SER A 1 183 ? 28.025 12.601 -13.801 1.00 63.81 183 SER A C 1
ATOM 1467 O O . SER A 1 183 ? 28.112 13.818 -13.958 1.00 63.81 183 SER A O 1
ATOM 1469 N N . SER A 1 184 ? 29.078 11.802 -13.966 1.00 54.94 184 SER A N 1
ATOM 1470 C CA . SER A 1 184 ? 30.334 12.274 -14.554 1.00 54.94 184 SER A CA 1
ATOM 1471 C C . SER A 1 184 ? 30.237 12.169 -16.073 1.00 54.94 184 SER A C 1
ATOM 1473 O O . SER A 1 184 ? 29.988 11.088 -16.597 1.00 54.94 184 SER A O 1
ATOM 1475 N N . ALA A 1 185 ? 30.426 13.279 -16.790 1.00 50.09 185 ALA A N 1
ATOM 1476 C CA . ALA A 1 185 ? 30.435 13.276 -18.250 1.00 50.09 185 ALA A CA 1
ATOM 1477 C C . ALA A 1 185 ? 31.602 12.419 -18.772 1.00 50.09 185 ALA A C 1
ATOM 1479 O O . ALA A 1 185 ? 32.762 12.833 -18.716 1.00 50.09 185 ALA A O 1
ATOM 1480 N N . VAL A 1 186 ? 31.302 11.227 -19.287 1.00 44.81 186 VAL A N 1
ATOM 1481 C CA . VAL A 1 186 ? 32.260 10.408 -20.033 1.00 44.81 186 VAL A CA 1
ATOM 1482 C C . VAL A 1 186 ? 32.059 10.698 -21.523 1.00 44.81 186 VAL A C 1
ATOM 1484 O O . VAL A 1 186 ? 31.270 10.056 -22.201 1.00 44.81 186 VAL A O 1
ATOM 1487 N N . GLY A 1 187 ? 32.775 11.696 -22.048 1.00 51.91 187 GLY A N 1
ATOM 1488 C CA . GLY A 1 187 ? 32.819 11.984 -23.489 1.00 51.91 187 GLY A CA 1
ATOM 1489 C C . GLY A 1 187 ? 31.603 12.727 -24.073 1.00 51.91 187 GLY A C 1
ATOM 1490 O O . GLY A 1 187 ? 30.879 13.418 -23.365 1.00 51.91 187 GLY A O 1
ATOM 1491 N N . ASN A 1 188 ? 31.446 12.639 -25.402 1.00 41.84 188 ASN A N 1
ATOM 1492 C CA . ASN A 1 188 ? 30.455 13.368 -26.220 1.00 41.84 188 ASN A CA 1
ATOM 1493 C C . ASN A 1 188 ? 29.081 12.668 -26.329 1.00 41.84 188 ASN A C 1
ATOM 1495 O O . ASN A 1 188 ? 28.268 13.042 -27.176 1.00 41.84 188 ASN A O 1
ATOM 1499 N N . GLU A 1 189 ? 28.809 11.667 -25.498 1.00 50.66 189 GLU A N 1
ATOM 1500 C CA . GLU A 1 189 ? 27.503 11.006 -25.420 1.00 50.66 189 GLU A CA 1
ATOM 1501 C C . 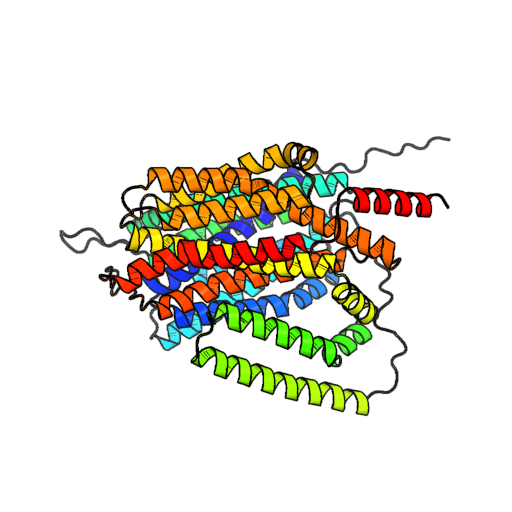GLU A 1 189 ? 26.757 11.488 -24.170 1.00 50.66 189 GLU A C 1
ATOM 1503 O O . GLU A 1 189 ? 27.365 11.977 -23.218 1.00 50.66 189 GLU A O 1
ATOM 1508 N N . HIS A 1 190 ? 25.422 11.472 -24.222 1.00 52.16 190 HIS A N 1
ATOM 1509 C CA . HIS A 1 190 ? 24.561 12.005 -23.164 1.00 52.16 190 HIS A CA 1
ATOM 1510 C C . HIS A 1 190 ? 24.981 11.445 -21.801 1.00 52.16 190 HIS A C 1
ATOM 1512 O O . HIS A 1 190 ? 25.112 10.234 -21.659 1.00 52.16 190 HIS A O 1
ATOM 1518 N N . ALA A 1 191 ? 25.211 12.325 -20.819 1.00 56.09 191 ALA A N 1
ATOM 1519 C CA . ALA A 1 191 ? 25.582 11.915 -19.471 1.00 56.09 191 ALA A CA 1
ATOM 1520 C C . ALA A 1 191 ? 24.520 10.948 -18.932 1.00 56.09 191 ALA A C 1
ATOM 1522 O O . ALA A 1 191 ? 23.362 11.330 -18.754 1.00 56.09 191 ALA A O 1
ATOM 1523 N N . GLU A 1 192 ? 24.913 9.693 -18.734 1.00 63.97 192 GLU A N 1
ATOM 1524 C CA . GLU A 1 192 ? 24.031 8.664 -18.210 1.00 63.97 192 GLU A CA 1
ATOM 1525 C C . GLU A 1 192 ? 23.670 9.024 -16.766 1.00 63.97 192 GLU A C 1
ATOM 1527 O O . GLU A 1 192 ? 24.545 9.192 -15.914 1.00 63.97 192 GLU A O 1
ATOM 1532 N N . ILE A 1 193 ? 22.375 9.231 -16.515 1.00 76.12 193 ILE A N 1
ATOM 1533 C CA . ILE A 1 193 ? 21.880 9.642 -15.202 1.00 76.12 193 ILE A CA 1
ATOM 1534 C C . ILE A 1 193 ? 22.051 8.467 -14.244 1.00 76.12 193 ILE A C 1
ATOM 1536 O O . ILE A 1 193 ? 21.410 7.430 -14.416 1.00 76.12 193 ILE A O 1
ATOM 1540 N N . ASP A 1 194 ? 22.850 8.650 -13.194 1.00 85.06 194 ASP A N 1
ATOM 1541 C CA . ASP A 1 194 ? 22.977 7.661 -12.123 1.00 85.06 194 ASP A CA 1
ATOM 1542 C C . ASP A 1 194 ? 21.672 7.573 -11.311 1.00 85.06 194 ASP A C 1
ATOM 1544 O O . ASP A 1 194 ? 21.444 8.286 -10.328 1.00 85.06 194 ASP A O 1
ATOM 1548 N N . GLN A 1 195 ? 20.781 6.678 -11.743 1.00 88.06 195 GLN A N 1
ATOM 1549 C CA . GLN A 1 195 ? 19.491 6.457 -11.095 1.00 88.06 195 GLN A CA 1
ATOM 1550 C C . GLN A 1 195 ? 19.648 5.914 -9.669 1.00 88.06 195 GLN A C 1
ATOM 1552 O O . GLN A 1 195 ? 18.809 6.209 -8.814 1.00 88.06 195 GLN A O 1
ATOM 1557 N N . ALA A 1 196 ? 20.711 5.156 -9.379 1.00 90.62 196 ALA A N 1
ATOM 1558 C CA . ALA A 1 196 ? 20.927 4.571 -8.060 1.00 90.62 196 ALA A CA 1
ATOM 1559 C C . ALA A 1 196 ? 21.173 5.660 -7.008 1.00 90.62 196 ALA A C 1
ATOM 1561 O O . ALA A 1 196 ? 20.479 5.695 -5.985 1.00 90.62 196 ALA A O 1
ATOM 1562 N N . SER A 1 197 ? 22.093 6.596 -7.272 1.00 91.19 197 SER A N 1
ATOM 1563 C CA . SER A 1 197 ? 22.293 7.742 -6.375 1.00 91.19 197 SER A CA 1
ATOM 1564 C C . SER A 1 197 ? 21.089 8.686 -6.359 1.00 91.19 197 SER A C 1
ATOM 1566 O O . SER A 1 197 ? 20.739 9.210 -5.295 1.00 91.19 197 SER A O 1
ATOM 1568 N N . GLY A 1 198 ? 20.398 8.844 -7.494 1.00 93.25 198 GLY A N 1
ATOM 1569 C CA . GLY A 1 198 ? 19.159 9.612 -7.593 1.00 93.25 198 GLY A CA 1
ATOM 1570 C C . GLY A 1 198 ? 18.074 9.125 -6.625 1.00 93.25 198 GLY A C 1
ATOM 1571 O O . GLY A 1 198 ? 17.515 9.923 -5.862 1.00 93.25 198 GLY A O 1
ATOM 1572 N N . PHE A 1 199 ? 17.800 7.816 -6.594 1.00 95.31 199 PHE A N 1
ATOM 1573 C CA . PHE A 1 199 ? 16.852 7.213 -5.647 1.00 95.31 199 PHE A CA 1
ATOM 1574 C C . PHE A 1 199 ? 17.328 7.336 -4.201 1.00 95.31 199 PHE A C 1
ATOM 1576 O O . PHE A 1 199 ? 16.541 7.735 -3.338 1.00 95.31 199 PHE A O 1
ATOM 1583 N N . PHE A 1 200 ? 18.606 7.063 -3.937 1.00 96.19 200 PHE A N 1
ATOM 1584 C CA . PHE A 1 200 ? 19.182 7.160 -2.598 1.00 96.19 200 PHE A CA 1
ATOM 1585 C C . PHE A 1 200 ? 18.980 8.553 -1.979 1.00 96.19 200 PHE A C 1
ATOM 1587 O O . PHE A 1 200 ? 18.408 8.674 -0.893 1.00 96.19 200 PHE A O 1
ATOM 1594 N N . TRP A 1 201 ? 19.377 9.620 -2.681 1.00 96.12 201 TRP A N 1
ATOM 1595 C CA . TRP A 1 201 ? 19.271 10.990 -2.163 1.00 96.12 201 TRP A CA 1
ATOM 1596 C C . TRP A 1 201 ? 17.834 11.502 -2.102 1.00 96.12 201 TRP A C 1
ATOM 1598 O O . TRP A 1 201 ? 17.472 12.205 -1.154 1.00 96.12 201 TRP A O 1
ATOM 1608 N N . THR A 1 202 ? 16.985 11.100 -3.049 1.00 97.06 202 THR A N 1
ATOM 1609 C CA . THR A 1 202 ? 15.549 11.413 -3.010 1.00 97.06 202 THR A CA 1
ATOM 1610 C C . THR A 1 202 ? 14.899 10.844 -1.749 1.00 97.06 202 THR A C 1
ATOM 1612 O O . THR A 1 202 ? 14.173 11.542 -1.037 1.00 97.06 202 THR A O 1
ATOM 1615 N N . VAL A 1 203 ? 15.191 9.583 -1.428 1.00 96.94 203 VAL A N 1
ATOM 1616 C CA . VAL A 1 203 ? 14.626 8.908 -0.254 1.00 96.94 203 VAL A CA 1
ATOM 1617 C C . VAL A 1 203 ? 15.260 9.418 1.036 1.00 96.94 203 VAL A C 1
ATOM 1619 O O . VAL A 1 203 ? 14.553 9.540 2.037 1.00 96.94 203 VAL A O 1
ATOM 1622 N N . ALA A 1 204 ? 16.543 9.789 1.026 1.00 97.69 204 ALA A N 1
ATOM 1623 C CA . ALA A 1 204 ? 17.191 10.452 2.156 1.00 97.69 204 ALA A CA 1
ATOM 1624 C C . ALA A 1 204 ? 16.514 11.795 2.482 1.00 97.69 204 ALA A C 1
ATOM 1626 O O . ALA A 1 204 ? 16.210 12.073 3.645 1.00 97.69 204 ALA A O 1
ATOM 1627 N N . LEU A 1 205 ? 16.197 12.598 1.459 1.00 97.88 205 LEU A N 1
ATOM 1628 C CA . LEU A 1 205 ? 15.463 13.855 1.613 1.00 97.88 205 LEU A CA 1
ATOM 1629 C C . LEU A 1 205 ? 14.059 13.617 2.182 1.00 97.88 205 LEU A C 1
ATOM 1631 O O . LEU A 1 205 ? 13.683 14.241 3.178 1.00 97.88 205 LEU A O 1
ATOM 1635 N N . PHE A 1 206 ? 13.290 12.693 1.598 1.00 97.81 206 PHE A N 1
ATOM 1636 C CA . PHE A 1 206 ? 11.970 12.342 2.126 1.00 97.81 206 PHE A CA 1
ATOM 1637 C C . PHE A 1 206 ? 12.041 11.785 3.549 1.00 97.81 206 PHE A C 1
ATOM 1639 O O . PHE A 1 206 ? 11.180 12.107 4.363 1.00 97.81 206 PHE A O 1
ATOM 1646 N N . SER A 1 207 ? 13.086 11.029 3.882 1.00 97.56 207 SER A N 1
ATOM 1647 C CA . SER A 1 207 ? 13.308 10.496 5.226 1.00 97.56 207 SER A CA 1
ATOM 1648 C C . SER A 1 207 ? 13.618 11.585 6.252 1.00 97.56 207 SER A C 1
ATOM 1650 O O . SER A 1 207 ? 13.095 11.550 7.369 1.00 97.56 207 SER A O 1
ATOM 1652 N N . ALA A 1 208 ? 14.407 12.595 5.881 1.00 97.88 208 ALA A N 1
ATOM 1653 C CA . ALA A 1 208 ? 14.670 13.753 6.732 1.00 97.88 208 ALA A CA 1
ATOM 1654 C C . ALA A 1 208 ? 13.389 14.566 6.988 1.00 97.88 208 ALA A C 1
ATOM 1656 O O . ALA A 1 208 ? 13.085 14.914 8.132 1.00 97.88 208 ALA A O 1
ATOM 1657 N N . ILE A 1 209 ? 12.595 14.803 5.937 1.00 98.06 209 ILE A N 1
ATOM 1658 C CA . ILE A 1 209 ? 11.299 15.488 6.035 1.00 98.06 209 ILE A CA 1
ATOM 1659 C C . ILE A 1 209 ? 10.329 14.682 6.911 1.00 98.06 209 ILE A C 1
ATOM 1661 O O . ILE A 1 209 ? 9.738 15.236 7.838 1.00 98.06 209 ILE A O 1
ATOM 1665 N N . ALA A 1 210 ? 10.203 13.373 6.677 1.00 97.75 210 ALA A N 1
ATOM 1666 C CA . ALA A 1 210 ? 9.349 12.486 7.464 1.00 97.75 210 ALA A CA 1
ATOM 1667 C C . ALA A 1 210 ? 9.745 12.481 8.948 1.00 97.75 210 ALA A C 1
ATOM 1669 O O . ALA A 1 210 ? 8.878 12.574 9.814 1.00 97.75 210 ALA A O 1
ATOM 1670 N N . THR A 1 211 ? 11.048 12.445 9.247 1.00 97.94 211 THR A N 1
ATOM 1671 C CA . THR A 1 211 ? 11.561 12.522 10.623 1.00 97.94 211 THR A CA 1
ATOM 1672 C C . THR A 1 211 ? 11.124 13.815 11.294 1.00 97.94 211 THR A C 1
ATOM 1674 O O . THR A 1 211 ? 10.532 13.775 12.370 1.00 97.94 211 THR A O 1
ATOM 1677 N N . LEU A 1 212 ? 11.336 14.964 10.643 1.00 97.81 212 LEU A N 1
ATOM 1678 C CA . LEU A 1 212 ? 10.907 16.256 11.177 1.00 97.81 212 LEU A CA 1
ATOM 1679 C C . LEU A 1 212 ? 9.395 16.278 11.443 1.00 97.81 212 LEU A C 1
ATOM 1681 O O . LEU A 1 212 ? 8.953 16.743 12.491 1.00 97.81 212 LEU A O 1
ATOM 1685 N N . MET A 1 213 ? 8.600 15.730 10.529 1.00 97.94 213 MET A N 1
ATOM 1686 C CA . MET A 1 213 ? 7.146 15.653 10.656 1.00 97.94 213 MET A CA 1
ATOM 1687 C C . MET A 1 213 ? 6.694 14.743 11.809 1.00 97.94 213 MET A C 1
ATOM 1689 O O . MET A 1 213 ? 5.794 15.125 12.563 1.00 97.94 213 MET A O 1
ATOM 1693 N N . PHE A 1 214 ? 7.338 13.590 12.020 1.00 97.62 214 PHE A N 1
ATOM 1694 C CA . PHE A 1 214 ? 7.084 12.741 13.189 1.00 97.62 214 PHE A CA 1
ATOM 1695 C C . PHE A 1 214 ? 7.479 13.430 14.498 1.00 97.62 214 PHE A C 1
ATOM 1697 O O . PHE A 1 214 ? 6.728 13.360 15.471 1.00 97.62 214 PHE A O 1
ATOM 1704 N N . LEU A 1 215 ? 8.599 14.158 14.521 1.00 97.25 215 LEU A N 1
ATOM 1705 C CA . LEU A 1 215 ? 9.032 14.925 15.692 1.00 97.25 215 LEU A CA 1
ATOM 1706 C C . LEU A 1 215 ? 8.082 16.091 16.007 1.00 97.25 215 LEU A C 1
ATOM 1708 O O . LEU A 1 215 ? 7.761 16.317 17.173 1.00 97.25 215 LEU A O 1
ATOM 1712 N N . ILE A 1 216 ? 7.568 16.791 14.989 1.00 96.56 216 ILE A N 1
ATOM 1713 C CA . ILE A 1 216 ? 6.519 17.811 15.157 1.00 96.56 216 ILE A CA 1
ATOM 1714 C C . ILE A 1 216 ? 5.250 17.169 15.725 1.00 96.56 216 ILE A C 1
ATOM 1716 O O . ILE A 1 216 ? 4.667 17.685 16.679 1.00 96.56 216 ILE A O 1
ATOM 1720 N N . THR A 1 217 ? 4.846 16.021 15.177 1.00 95.88 217 THR A N 1
ATOM 1721 C CA . THR A 1 217 ? 3.684 15.267 15.664 1.00 95.88 217 THR A CA 1
ATOM 1722 C C . THR A 1 217 ? 3.863 14.914 17.139 1.00 95.88 217 THR A C 1
ATOM 1724 O O . THR A 1 217 ? 2.981 15.196 17.949 1.00 95.88 217 THR A O 1
ATOM 1727 N N . PHE A 1 218 ? 5.025 14.376 17.515 1.00 95.81 218 PHE A N 1
ATOM 1728 C CA . PHE A 1 218 ? 5.374 14.065 18.899 1.00 95.81 218 PHE A CA 1
ATOM 1729 C C . PHE A 1 218 ? 5.303 15.296 19.810 1.00 95.81 218 PHE A C 1
ATOM 1731 O O . PHE A 1 218 ? 4.665 15.242 20.862 1.00 95.81 218 PHE A O 1
ATOM 1738 N N . ALA A 1 219 ? 5.930 16.405 19.413 1.00 94.75 219 ALA A N 1
ATOM 1739 C CA . ALA A 1 219 ? 6.047 17.602 20.239 1.00 94.75 219 ALA A CA 1
ATOM 1740 C C . ALA A 1 219 ? 4.700 18.304 20.478 1.00 94.75 219 ALA A C 1
ATOM 1742 O O . ALA A 1 219 ? 4.466 18.830 21.568 1.00 94.75 219 ALA A O 1
ATOM 1743 N N . VAL A 1 220 ? 3.815 18.310 19.476 1.00 93.81 220 VAL A N 1
ATOM 1744 C CA . VAL A 1 220 ? 2.556 19.070 19.514 1.00 93.81 220 VAL A CA 1
ATOM 1745 C C . VAL A 1 220 ? 1.388 18.248 20.062 1.00 93.81 220 VAL A C 1
ATOM 1747 O O . VAL A 1 220 ? 0.576 18.784 20.817 1.00 93.81 220 VAL A O 1
ATOM 1750 N N . THR A 1 221 ? 1.278 16.968 19.695 1.00 91.00 221 THR A N 1
ATOM 1751 C CA . THR A 1 221 ? 0.161 16.121 20.149 1.00 91.00 221 THR A CA 1
ATOM 1752 C C . THR A 1 221 ? 0.283 15.795 21.632 1.00 91.00 221 THR A C 1
ATOM 1754 O O . THR A 1 221 ? 1.390 15.719 22.164 1.00 91.00 221 THR A O 1
ATOM 1757 N N . ARG A 1 222 ? -0.846 15.603 22.323 1.00 88.31 222 ARG A N 1
ATOM 1758 C CA . ARG A 1 222 ? -0.862 15.160 23.726 1.00 88.31 222 ARG A CA 1
ATOM 1759 C C . ARG A 1 222 ? -1.865 14.037 23.943 1.00 88.31 222 ARG A C 1
ATOM 1761 O O . ARG A 1 222 ? -2.985 14.085 23.443 1.00 88.31 222 ARG A O 1
ATOM 1768 N N . GLU A 1 223 ? -1.459 13.049 24.731 1.00 87.38 223 GLU A N 1
ATOM 1769 C CA . GLU A 1 223 ? -2.361 12.013 25.233 1.00 87.38 223 GLU A CA 1
ATOM 1770 C C . GLU A 1 223 ? -3.148 12.595 26.411 1.00 87.38 223 GLU A C 1
ATOM 1772 O O . GLU A 1 223 ? -2.552 13.149 27.336 1.00 87.38 223 GLU A O 1
ATOM 1777 N N . ARG A 1 224 ? -4.482 12.543 26.335 1.00 83.56 224 ARG A N 1
ATOM 1778 C CA . ARG A 1 224 ? -5.388 13.125 27.345 1.00 83.56 224 ARG A CA 1
ATOM 1779 C C . ARG A 1 224 ? -6.260 12.084 28.027 1.00 83.56 224 ARG A C 1
ATOM 1781 O O . ARG A 1 224 ? -6.685 12.302 29.154 1.00 83.56 224 ARG A O 1
ATOM 1788 N N . VAL A 1 225 ? -6.538 10.987 27.330 1.00 77.12 225 VAL A N 1
ATOM 1789 C CA . VAL A 1 225 ? -7.437 9.936 27.800 1.00 77.12 225 VAL A CA 1
ATOM 1790 C C . VAL A 1 225 ? -6.601 8.763 28.271 1.00 77.12 225 VAL A C 1
ATOM 1792 O O . VAL A 1 225 ? -5.926 8.126 27.459 1.00 77.12 225 VAL A O 1
ATOM 1795 N N . ASP A 1 226 ? -6.664 8.466 29.564 1.00 66.75 226 ASP A N 1
ATOM 1796 C CA . ASP A 1 226 ? -6.096 7.230 30.084 1.00 66.75 226 ASP A CA 1
ATOM 1797 C C . ASP A 1 226 ? -7.107 6.108 29.836 1.00 66.75 226 ASP A C 1
ATOM 1799 O O . ASP A 1 226 ? -8.161 6.035 30.468 1.00 66.75 226 ASP A O 1
ATOM 1803 N N . GLN A 1 227 ? -6.836 5.268 28.837 1.00 58.53 227 GLN A N 1
ATOM 1804 C CA . GLN A 1 227 ? -7.620 4.056 28.629 1.00 58.53 227 GLN A CA 1
ATOM 1805 C C . GLN A 1 227 ? -7.148 3.002 29.631 1.00 58.53 227 GLN A C 1
ATOM 1807 O O . GLN A 1 227 ? -6.349 2.119 29.306 1.00 58.53 227 GLN A O 1
ATOM 1812 N N . ASP A 1 228 ? -7.637 3.110 30.860 1.00 48.31 228 ASP A N 1
ATOM 1813 C CA . ASP A 1 228 ? -7.704 1.976 31.772 1.00 48.31 228 ASP A CA 1
ATOM 1814 C C . ASP A 1 228 ? -8.939 1.166 31.383 1.00 48.31 228 ASP A C 1
ATOM 1816 O O . ASP A 1 228 ? -10.031 1.336 31.918 1.00 48.31 228 ASP A O 1
ATOM 1820 N N . GLN A 1 229 ? -8.793 0.325 30.358 1.00 49.84 229 GLN A N 1
ATOM 1821 C CA . GLN A 1 229 ? -9.764 -0.741 30.167 1.00 49.84 229 GLN A CA 1
ATOM 1822 C C . GLN A 1 229 ? -9.494 -1.803 31.229 1.00 49.84 229 GLN A C 1
ATOM 1824 O O . GLN A 1 229 ? -8.398 -2.364 31.269 1.00 49.84 229 GLN A O 1
ATOM 1829 N N . GLU A 1 230 ? -10.491 -2.077 32.071 1.00 44.38 230 GLU A N 1
ATOM 1830 C CA . GLU A 1 230 ? -10.599 -3.334 32.813 1.00 44.38 230 GLU A CA 1
ATOM 1831 C C . GLU A 1 230 ? -10.485 -4.487 31.801 1.00 44.38 230 GLU A C 1
ATOM 1833 O O . GLU A 1 230 ? -11.436 -4.847 31.110 1.00 44.38 230 GLU A O 1
ATOM 1838 N N . GLN A 1 231 ? -9.272 -5.012 31.627 1.00 50.81 231 GLN A N 1
ATOM 1839 C CA . GLN A 1 231 ? -9.031 -6.215 30.843 1.00 50.81 231 GLN A CA 1
ATOM 1840 C C . GLN A 1 231 ? -9.425 -7.415 31.703 1.00 50.81 231 GLN A C 1
ATOM 1842 O O . GLN A 1 231 ? -8.672 -7.839 32.577 1.00 50.81 231 GLN A O 1
ATOM 1847 N N . ASP A 1 232 ? -10.605 -7.973 31.430 1.00 51.84 232 ASP A N 1
ATOM 1848 C CA . ASP A 1 232 ? -11.098 -9.209 32.054 1.00 51.84 232 ASP A CA 1
ATOM 1849 C C . ASP A 1 232 ? -10.209 -10.443 31.750 1.00 51.84 232 ASP A C 1
ATOM 1851 O O . ASP A 1 232 ? -10.329 -11.472 32.422 1.00 51.84 232 ASP A O 1
ATOM 1855 N N . SER A 1 233 ? -9.312 -10.380 30.749 1.00 59.38 233 SER A N 1
ATOM 1856 C CA . SER A 1 233 ? -8.381 -11.464 30.391 1.00 59.38 233 SER A CA 1
ATOM 1857 C C . SER A 1 233 ? -6.938 -11.190 30.826 1.00 59.38 233 SER A C 1
ATOM 1859 O O . SER A 1 233 ? -6.376 -10.119 30.598 1.00 59.38 233 SER A O 1
ATOM 1861 N N . SER A 1 234 ? -6.291 -12.199 31.421 1.00 68.06 234 SER A N 1
ATOM 1862 C CA . SER A 1 234 ? -4.853 -12.143 31.689 1.00 68.06 234 SER A CA 1
ATOM 1863 C C . SER A 1 234 ? -4.052 -12.430 30.412 1.00 68.06 234 SER A C 1
ATOM 1865 O O . SER A 1 234 ? -4.416 -13.287 29.606 1.00 68.06 234 SER A O 1
ATOM 1867 N N . PHE A 1 235 ? -2.909 -11.757 30.240 1.00 67.38 235 PHE A N 1
ATOM 1868 C CA . PHE A 1 235 ? -2.008 -11.991 29.100 1.00 67.38 235 PHE A CA 1
ATOM 1869 C C . PHE A 1 235 ? -1.600 -13.458 28.960 1.00 67.38 235 PHE A C 1
ATOM 1871 O O . PHE A 1 235 ? -1.506 -13.969 27.849 1.00 67.38 235 PHE A O 1
ATOM 1878 N N . GLU A 1 236 ? -1.386 -14.151 30.079 1.00 70.56 236 GLU A N 1
ATOM 1879 C CA . GLU A 1 236 ? -1.061 -15.575 30.064 1.00 70.56 236 GLU A CA 1
ATOM 1880 C C . GLU A 1 236 ? -2.184 -16.406 29.440 1.00 70.56 236 GLU A C 1
ATOM 1882 O O . GLU A 1 236 ? -1.894 -17.328 28.680 1.00 70.56 236 GLU A O 1
ATOM 1887 N N . ALA A 1 237 ? -3.451 -16.065 29.702 1.00 72.88 237 ALA A N 1
ATOM 1888 C CA . ALA A 1 237 ? -4.600 -16.748 29.117 1.00 72.88 237 ALA A CA 1
ATOM 1889 C C . ALA A 1 237 ? -4.718 -16.482 27.606 1.00 72.88 237 ALA A C 1
ATOM 1891 O O . ALA A 1 237 ? -4.941 -17.420 26.835 1.00 72.88 237 ALA A O 1
ATOM 1892 N N . ASP A 1 238 ? -4.516 -15.237 27.166 1.00 73.94 238 ASP A N 1
ATOM 1893 C CA . ASP A 1 238 ? -4.584 -14.871 25.745 1.00 73.94 238 ASP A CA 1
ATOM 1894 C C . ASP A 1 238 ? -3.393 -15.427 24.951 1.00 73.94 238 ASP A C 1
ATOM 1896 O O . ASP A 1 238 ? -3.575 -16.022 23.887 1.00 73.94 238 ASP A O 1
ATOM 1900 N N . TRP A 1 239 ? -2.175 -15.346 25.493 1.00 74.69 239 TRP A N 1
ATOM 1901 C CA . TRP A 1 239 ? -0.981 -15.950 24.897 1.00 74.69 239 TRP A CA 1
ATOM 1902 C C . TRP A 1 239 ? -1.072 -17.478 24.853 1.00 74.69 239 TRP A C 1
ATOM 1904 O O . TRP A 1 239 ? -0.706 -18.109 23.857 1.00 74.69 239 TRP A O 1
ATOM 1914 N N . TYR A 1 240 ? -1.614 -18.093 25.910 1.00 77.88 240 TYR A N 1
ATOM 1915 C CA . TYR A 1 240 ? -1.913 -19.520 25.916 1.00 77.88 240 TYR A CA 1
ATOM 1916 C C . TYR A 1 240 ? -2.898 -19.882 24.804 1.00 77.88 240 TYR A C 1
ATOM 1918 O O . TYR A 1 240 ? -2.668 -20.854 24.084 1.00 77.88 240 TYR A O 1
ATOM 1926 N N . PHE A 1 241 ? -3.974 -19.116 24.624 1.00 78.44 241 PHE A N 1
ATOM 1927 C CA . PHE A 1 241 ? -4.923 -19.354 23.540 1.00 78.44 241 PHE A CA 1
ATOM 1928 C C . PHE A 1 241 ? -4.255 -19.230 22.165 1.00 78.44 241 PHE A C 1
ATOM 1930 O O . PHE A 1 241 ? -4.374 -20.154 21.355 1.00 78.44 241 PHE A O 1
ATOM 1937 N N . LEU A 1 242 ? -3.502 -18.152 21.928 1.00 78.75 242 LEU A N 1
ATOM 1938 C CA . LEU A 1 242 ? -2.795 -17.920 20.667 1.00 78.75 242 LEU A CA 1
ATOM 1939 C C . LEU A 1 242 ? -1.846 -19.073 20.321 1.00 78.75 242 LEU A C 1
ATOM 1941 O O . LEU A 1 242 ? -1.870 -19.531 19.187 1.00 78.75 242 LEU A O 1
ATOM 1945 N N . ARG A 1 243 ? -1.078 -19.597 21.290 1.00 78.69 243 ARG A N 1
ATOM 1946 C CA . ARG A 1 243 ? -0.102 -20.681 21.053 1.00 78.69 243 ARG A CA 1
ATOM 1947 C C . ARG A 1 243 ? -0.704 -22.087 20.971 1.00 78.69 243 ARG A C 1
ATOM 1949 O O . ARG A 1 243 ? -0.027 -23.008 20.525 1.00 78.69 243 ARG A O 1
ATOM 1956 N N . THR A 1 244 ? -1.922 -22.308 21.471 1.00 79.88 244 THR A N 1
ATOM 1957 C CA . THR A 1 244 ? -2.510 -23.663 21.574 1.00 79.88 244 THR A CA 1
ATOM 1958 C C . THR A 1 244 ? -3.716 -23.892 20.676 1.00 79.88 244 THR A C 1
ATOM 1960 O O . THR A 1 244 ? -4.082 -25.049 20.425 1.00 79.88 244 THR A O 1
ATOM 1963 N N . SER A 1 245 ? -4.343 -22.827 20.176 1.00 82.81 245 SER A N 1
ATOM 1964 C CA . SER A 1 245 ? -5.559 -22.920 19.376 1.00 82.81 245 SER A CA 1
ATOM 1965 C C . SER A 1 245 ? -5.274 -23.467 17.980 1.00 82.81 245 SER A C 1
ATOM 1967 O O . SER A 1 245 ? -4.966 -22.738 17.040 1.00 82.81 245 SER A O 1
ATOM 1969 N N . TRP A 1 246 ? -5.460 -24.779 17.824 1.00 82.25 246 TRP A N 1
ATOM 1970 C CA . TRP A 1 246 ? -5.377 -25.465 16.532 1.00 82.25 246 TRP A CA 1
ATOM 1971 C C . TRP A 1 246 ? -6.242 -24.802 15.451 1.00 82.25 246 TRP A C 1
ATOM 1973 O O . TRP A 1 246 ? -5.792 -24.602 14.327 1.00 82.25 246 TRP A O 1
ATOM 1983 N N . LYS A 1 247 ? -7.479 -24.420 15.798 1.00 83.50 247 LYS A N 1
ATOM 1984 C CA . LYS A 1 247 ? -8.410 -23.783 14.855 1.00 83.50 247 LYS A CA 1
ATOM 1985 C C . LYS A 1 247 ? -7.886 -22.437 14.356 1.00 83.50 247 LYS A C 1
ATOM 1987 O O . LYS A 1 247 ? -7.970 -22.170 13.162 1.00 83.50 247 LYS A O 1
ATOM 1992 N N . LEU A 1 248 ? -7.341 -21.618 15.258 1.00 83.31 248 LEU A N 1
ATOM 1993 C CA . LEU A 1 248 ? -6.786 -20.312 14.910 1.00 83.31 248 LEU A CA 1
ATOM 1994 C C . LEU A 1 248 ? -5.567 -20.464 13.999 1.00 83.31 248 LEU A C 1
ATOM 1996 O O . LEU A 1 248 ? -5.501 -19.809 12.963 1.00 83.31 248 LEU A O 1
ATOM 2000 N N . HIS A 1 249 ? -4.644 -21.364 14.349 1.00 85.62 249 HIS A N 1
ATOM 2001 C CA . HIS A 1 249 ? -3.471 -21.633 13.525 1.00 85.62 249 HIS A CA 1
ATOM 2002 C C . HIS A 1 249 ? -3.854 -22.095 12.119 1.00 85.62 249 HIS A C 1
ATOM 2004 O O . HIS A 1 249 ? -3.319 -21.577 11.149 1.00 85.62 249 HIS A O 1
ATOM 2010 N N . GLN A 1 250 ? -4.803 -23.027 11.991 1.00 87.00 250 GLN A N 1
ATOM 2011 C CA . GLN A 1 250 ? -5.245 -23.505 10.681 1.00 87.00 250 GLN A CA 1
ATOM 2012 C C . GLN A 1 250 ? -5.900 -22.401 9.852 1.00 87.00 250 GLN A C 1
ATOM 2014 O O . GLN A 1 250 ? -5.615 -22.275 8.665 1.00 87.00 250 GLN A O 1
ATOM 2019 N N . LEU A 1 251 ? -6.716 -21.551 10.474 1.00 85.50 251 LEU A N 1
ATOM 2020 C CA . LEU A 1 251 ? -7.316 -20.408 9.792 1.00 85.50 251 LEU A CA 1
ATOM 2021 C C . LEU A 1 251 ? -6.260 -19.401 9.316 1.00 85.50 251 LEU A C 1
ATOM 2023 O O . LEU A 1 251 ? -6.324 -18.945 8.175 1.00 85.50 251 LEU A O 1
ATOM 2027 N N . ALA A 1 252 ? -5.268 -19.097 10.155 1.00 83.94 252 ALA A N 1
ATOM 2028 C CA . ALA A 1 252 ? -4.159 -18.221 9.793 1.00 83.94 252 ALA A CA 1
ATOM 2029 C C . ALA A 1 252 ? -3.309 -18.820 8.661 1.00 83.94 252 ALA A C 1
ATOM 2031 O O . ALA A 1 252 ? -3.017 -18.129 7.689 1.00 83.94 252 ALA A O 1
ATOM 2032 N N . LEU A 1 253 ? -2.970 -20.111 8.738 1.00 87.06 253 LEU A N 1
ATOM 2033 C CA . LEU A 1 253 ? -2.176 -20.806 7.723 1.00 87.06 253 LEU A CA 1
ATOM 2034 C C . LEU A 1 253 ? -2.897 -20.879 6.376 1.00 87.06 253 LEU A C 1
ATOM 2036 O O . LEU A 1 253 ? -2.282 -20.596 5.353 1.00 87.06 253 LEU A O 1
ATOM 2040 N N . VAL A 1 254 ? -4.195 -21.200 6.360 1.00 88.31 254 VAL A N 1
ATOM 2041 C CA . VAL A 1 254 ? -4.997 -21.196 5.126 1.00 88.31 254 VAL A CA 1
ATOM 2042 C C . VAL A 1 254 ? -5.088 -19.785 4.547 1.00 88.31 254 VAL A C 1
ATOM 2044 O O . VAL A 1 254 ? -4.940 -19.614 3.338 1.00 88.31 254 VAL A O 1
ATOM 2047 N N . GLY A 1 255 ? -5.286 -18.767 5.393 1.00 85.44 255 GLY A N 1
ATOM 2048 C CA . GLY A 1 255 ? -5.310 -17.366 4.973 1.00 85.44 255 GLY A CA 1
ATOM 2049 C C . GLY A 1 255 ? -3.992 -16.930 4.329 1.00 85.44 255 GLY A C 1
ATOM 2050 O O . GLY A 1 255 ? -3.994 -16.455 3.196 1.00 85.44 255 GLY A O 1
ATOM 2051 N N . VAL A 1 256 ? -2.865 -17.155 5.011 1.00 87.75 256 VAL A N 1
ATOM 2052 C CA . VAL A 1 256 ? -1.521 -16.817 4.513 1.00 87.75 256 VAL A CA 1
ATOM 2053 C C . VAL A 1 256 ? -1.179 -17.606 3.250 1.00 87.75 256 VAL A C 1
ATOM 2055 O O . VAL A 1 256 ? -0.685 -17.014 2.296 1.00 87.75 256 VAL A O 1
ATOM 2058 N N . ALA A 1 257 ? -1.485 -18.906 3.191 1.00 89.62 257 ALA A N 1
ATOM 2059 C CA . ALA A 1 257 ? -1.253 -19.717 1.997 1.00 89.62 257 ALA A CA 1
ATOM 2060 C C . ALA A 1 257 ? -2.090 -19.230 0.804 1.00 89.62 257 ALA A C 1
ATOM 2062 O O . ALA A 1 257 ? -1.561 -19.095 -0.293 1.00 89.62 257 ALA A O 1
ATOM 2063 N N . SER A 1 258 ? -3.366 -18.890 1.012 1.00 88.94 258 SER A N 1
ATOM 2064 C CA . SER A 1 258 ? -4.238 -18.358 -0.050 1.00 88.94 258 SER A CA 1
ATOM 2065 C C . SER A 1 258 ? -3.724 -17.018 -0.586 1.00 88.94 258 SER A C 1
ATOM 2067 O O . SER A 1 258 ? -3.665 -16.804 -1.796 1.00 88.94 258 SER A O 1
ATOM 2069 N N . VAL A 1 259 ? -3.300 -16.132 0.318 1.00 89.00 259 VAL A N 1
ATOM 2070 C CA . VAL A 1 259 ? -2.661 -14.848 -0.004 1.00 89.00 259 VAL A CA 1
ATOM 2071 C C . VAL A 1 259 ? -1.359 -15.072 -0.775 1.00 89.00 259 VAL A C 1
ATOM 2073 O O . VAL A 1 259 ? -1.148 -14.425 -1.795 1.00 89.00 259 VAL A O 1
ATOM 2076 N N . ALA A 1 260 ? -0.514 -16.011 -0.346 1.00 90.75 260 ALA A N 1
ATOM 2077 C CA . ALA A 1 260 ? 0.745 -16.332 -1.013 1.00 90.75 260 ALA A CA 1
ATOM 2078 C C . ALA A 1 260 ? 0.534 -16.938 -2.411 1.00 90.75 260 ALA A C 1
ATOM 2080 O O . ALA A 1 260 ? 1.234 -16.566 -3.348 1.00 90.75 260 ALA A O 1
ATOM 2081 N N . LEU A 1 261 ? -0.456 -17.816 -2.589 1.00 92.88 261 LEU A N 1
ATOM 2082 C CA . LEU A 1 261 ? -0.819 -18.368 -3.901 1.00 92.88 261 LEU A CA 1
ATOM 2083 C C . LEU A 1 261 ? -1.275 -17.265 -4.863 1.00 92.88 261 LEU A C 1
ATOM 2085 O O . LEU A 1 261 ? -0.860 -17.226 -6.019 1.00 92.88 261 LEU A O 1
ATOM 2089 N N . MET A 1 262 ? -2.083 -16.329 -4.365 1.00 91.81 262 MET A N 1
ATOM 2090 C CA . MET A 1 262 ? -2.511 -15.168 -5.139 1.00 91.81 262 MET A CA 1
ATOM 2091 C C . MET A 1 262 ? -1.324 -14.250 -5.476 1.00 91.81 262 MET A C 1
ATOM 2093 O O . MET A 1 262 ? -1.168 -13.838 -6.621 1.00 91.81 262 MET A O 1
ATOM 2097 N N . ALA A 1 263 ? -0.444 -13.989 -4.506 1.00 90.81 263 ALA A N 1
ATOM 2098 C CA . ALA A 1 263 ? 0.758 -13.168 -4.663 1.00 90.81 263 ALA A CA 1
ATOM 2099 C C . ALA A 1 263 ? 1.804 -13.759 -5.607 1.00 90.81 263 ALA A C 1
ATOM 2101 O O . ALA A 1 263 ? 2.605 -13.022 -6.165 1.00 90.81 263 ALA A O 1
ATOM 2102 N N . THR A 1 264 ? 1.804 -15.073 -5.791 1.00 92.44 264 THR A N 1
ATOM 2103 C CA . THR A 1 264 ? 2.735 -15.767 -6.687 1.00 92.44 264 THR A CA 1
ATOM 2104 C C . THR A 1 264 ? 2.157 -15.963 -8.083 1.00 92.44 264 THR A C 1
ATOM 2106 O O . THR A 1 264 ? 2.768 -16.641 -8.900 1.00 92.44 264 THR A O 1
ATOM 2109 N N . ALA A 1 265 ? 0.984 -15.380 -8.369 1.00 90.00 265 ALA A N 1
ATOM 2110 C CA . ALA A 1 265 ? 0.271 -15.530 -9.636 1.00 90.00 265 ALA A CA 1
ATOM 2111 C C . ALA A 1 265 ? 0.085 -17.000 -10.066 1.00 90.00 265 ALA A C 1
ATOM 2113 O O . ALA A 1 265 ? 0.023 -17.291 -11.257 1.00 90.00 265 ALA A O 1
ATOM 2114 N N . LEU A 1 266 ? -0.020 -17.915 -9.090 1.00 87.94 266 LEU A N 1
ATOM 2115 C CA . LEU A 1 266 ? -0.102 -19.365 -9.305 1.00 87.94 266 LEU A CA 1
ATOM 2116 C C . LEU A 1 266 ? 1.130 -19.966 -10.020 1.00 87.94 266 LEU A C 1
ATOM 2118 O O . LEU A 1 266 ? 1.006 -20.936 -10.765 1.00 87.94 266 LEU A O 1
ATOM 2122 N N . ASP A 1 267 ? 2.321 -19.407 -9.785 1.00 92.06 267 ASP A N 1
ATOM 2123 C CA . ASP A 1 267 ? 3.598 -19.974 -10.237 1.00 92.06 267 ASP A CA 1
ATOM 2124 C C . ASP A 1 267 ? 3.801 -21.395 -9.684 1.00 92.06 267 ASP A C 1
ATOM 2126 O O . ASP A 1 267 ? 3.739 -21.618 -8.473 1.00 92.06 267 ASP A O 1
ATOM 2130 N N . ALA A 1 268 ? 4.053 -22.361 -10.572 1.00 88.69 268 ALA A N 1
ATOM 2131 C CA . ALA A 1 268 ? 4.081 -23.782 -10.221 1.00 88.69 268 ALA A CA 1
ATOM 2132 C C . ALA A 1 268 ? 5.145 -24.122 -9.162 1.00 88.69 268 ALA A C 1
ATOM 2134 O O . ALA A 1 268 ? 4.857 -24.867 -8.222 1.00 88.69 268 ALA A O 1
ATOM 2135 N N . ASP A 1 269 ? 6.345 -23.544 -9.269 1.00 88.50 269 ASP A N 1
ATOM 2136 C CA . ASP A 1 269 ? 7.423 -23.782 -8.304 1.00 88.50 269 ASP A CA 1
ATOM 2137 C C . ASP A 1 269 ? 7.038 -23.226 -6.931 1.00 88.50 269 ASP A C 1
ATOM 2139 O O . ASP A 1 269 ? 7.183 -23.894 -5.903 1.00 88.50 269 ASP A O 1
ATOM 2143 N N . ALA A 1 270 ? 6.503 -22.002 -6.909 1.00 88.31 270 ALA A N 1
ATOM 2144 C CA . ALA A 1 270 ? 6.063 -21.362 -5.680 1.00 88.31 270 ALA A CA 1
ATOM 2145 C C . ALA A 1 270 ? 4.906 -22.125 -5.019 1.00 88.31 270 ALA A C 1
ATOM 2147 O O . ALA A 1 270 ? 4.893 -22.270 -3.797 1.00 88.31 270 ALA A O 1
ATOM 2148 N N . MET A 1 271 ? 3.968 -22.669 -5.802 1.00 89.00 271 MET A N 1
ATOM 2149 C CA . MET A 1 271 ? 2.856 -23.477 -5.292 1.00 89.00 271 MET A CA 1
ATOM 2150 C C . MET A 1 271 ? 3.340 -24.708 -4.519 1.00 89.00 271 MET A C 1
ATOM 2152 O O . MET A 1 271 ? 2.799 -25.004 -3.452 1.00 89.00 271 MET A O 1
ATOM 2156 N N . ILE A 1 272 ? 4.371 -25.399 -5.019 1.00 90.19 272 ILE A N 1
ATOM 2157 C CA . ILE A 1 272 ? 4.955 -26.570 -4.349 1.00 90.19 272 ILE A CA 1
ATOM 2158 C C . ILE A 1 272 ? 5.549 -26.164 -2.996 1.00 90.19 272 ILE A C 1
ATOM 2160 O O . ILE A 1 272 ? 5.257 -26.795 -1.977 1.00 90.19 272 ILE A O 1
ATOM 2164 N N . TRP A 1 273 ? 6.327 -25.079 -2.959 1.00 89.75 273 TRP A N 1
ATOM 2165 C CA . TRP A 1 273 ? 6.913 -24.571 -1.716 1.00 89.75 273 TRP A CA 1
ATOM 2166 C C . TRP A 1 273 ? 5.856 -24.094 -0.717 1.00 89.75 273 TRP A C 1
ATOM 2168 O O . TRP A 1 273 ? 5.941 -24.434 0.463 1.00 89.75 273 TRP A O 1
ATOM 2178 N N . ILE A 1 274 ? 4.834 -23.363 -1.171 1.00 89.88 274 ILE A N 1
ATOM 2179 C CA . ILE A 1 274 ? 3.732 -22.896 -0.318 1.00 89.88 274 ILE A CA 1
ATOM 2180 C C . ILE A 1 274 ? 2.979 -24.088 0.281 1.00 89.88 274 ILE A C 1
ATOM 2182 O O . ILE A 1 274 ? 2.722 -24.100 1.486 1.00 89.88 274 ILE A O 1
ATOM 2186 N N . ALA A 1 275 ? 2.666 -25.108 -0.525 1.00 88.75 275 ALA A N 1
ATOM 2187 C CA . ALA A 1 275 ? 2.014 -26.324 -0.047 1.00 88.75 275 ALA A CA 1
ATOM 2188 C C . ALA A 1 275 ? 2.888 -27.071 0.974 1.00 88.75 275 ALA A C 1
ATOM 2190 O O . ALA A 1 275 ? 2.394 -27.467 2.031 1.00 88.75 275 ALA A O 1
ATOM 2191 N N . GLY A 1 276 ? 4.191 -27.201 0.707 1.00 89.25 276 GLY A N 1
ATOM 2192 C CA . GLY A 1 276 ? 5.150 -27.815 1.628 1.00 89.25 276 GLY A CA 1
ATOM 2193 C C . GLY A 1 276 ? 5.232 -27.088 2.973 1.00 89.25 276 GLY A C 1
ATOM 2194 O O . GLY A 1 276 ? 5.117 -27.721 4.024 1.00 89.25 276 GLY A O 1
ATOM 2195 N N . ILE A 1 277 ? 5.351 -25.755 2.956 1.00 89.25 277 ILE A N 1
ATOM 2196 C CA . ILE A 1 277 ? 5.380 -24.917 4.166 1.00 89.25 277 ILE A CA 1
ATOM 2197 C C . ILE A 1 277 ? 4.054 -25.015 4.926 1.00 89.25 277 ILE A C 1
ATOM 2199 O O . ILE A 1 277 ? 4.056 -25.169 6.147 1.00 89.25 277 ILE A O 1
ATOM 2203 N N . TYR A 1 278 ? 2.919 -24.974 4.224 1.00 90.69 278 TYR A N 1
ATOM 2204 C CA . TYR A 1 278 ? 1.596 -25.110 4.831 1.00 90.69 278 TYR A CA 1
ATOM 2205 C C . TYR A 1 278 ? 1.439 -26.448 5.566 1.00 90.69 278 TYR A C 1
ATOM 2207 O O . TYR A 1 278 ? 0.997 -26.471 6.719 1.00 90.69 278 TYR A O 1
ATOM 2215 N N . VAL A 1 279 ? 1.834 -27.558 4.932 1.00 92.25 279 VAL A N 1
ATOM 2216 C CA . VAL A 1 279 ? 1.784 -28.895 5.542 1.00 92.25 279 VAL A CA 1
ATOM 2217 C C . VAL A 1 279 ? 2.727 -28.973 6.743 1.00 92.25 279 VAL A C 1
ATOM 2219 O O . VAL A 1 279 ? 2.305 -29.408 7.814 1.00 92.25 279 VAL A O 1
ATOM 2222 N N . ALA A 1 280 ? 3.967 -28.493 6.613 1.00 90.75 280 ALA A N 1
ATOM 2223 C CA . ALA A 1 280 ? 4.946 -28.502 7.698 1.00 90.75 280 ALA A CA 1
ATOM 2224 C C . ALA A 1 280 ? 4.465 -27.702 8.923 1.00 90.75 280 ALA A C 1
ATOM 2226 O O . ALA A 1 280 ? 4.438 -28.228 10.037 1.00 90.75 280 ALA A O 1
ATOM 2227 N N . LEU A 1 281 ? 4.008 -26.459 8.726 1.00 89.88 281 LEU A N 1
ATOM 2228 C CA . LEU A 1 281 ? 3.490 -25.616 9.810 1.00 89.88 281 LEU A CA 1
ATOM 2229 C C . LEU A 1 281 ? 2.192 -26.172 10.410 1.00 89.88 281 LEU A C 1
ATOM 2231 O O . LEU A 1 281 ? 1.965 -26.036 11.613 1.00 89.88 281 LEU A O 1
ATOM 2235 N N . SER A 1 282 ? 1.367 -26.850 9.609 1.00 88.12 282 SER A N 1
ATOM 2236 C CA . SER A 1 282 ? 0.181 -27.553 10.104 1.00 88.12 282 SER A CA 1
ATOM 2237 C C . SER A 1 282 ? 0.551 -28.733 10.998 1.00 88.12 282 SER A C 1
ATOM 2239 O O . SER A 1 282 ? -0.043 -28.898 12.057 1.00 88.12 282 SER A O 1
ATOM 2241 N N . ILE A 1 283 ? 1.566 -29.524 10.647 1.00 89.56 283 ILE A N 1
ATOM 2242 C CA . ILE A 1 283 ? 2.047 -30.616 11.507 1.00 89.56 283 ILE A CA 1
ATOM 2243 C C . ILE A 1 283 ? 2.607 -30.056 12.821 1.00 89.56 283 ILE A C 1
ATOM 2245 O O . ILE A 1 283 ? 2.253 -30.542 13.897 1.00 89.56 283 ILE A O 1
ATOM 2249 N N . VAL A 1 284 ? 3.419 -28.993 12.756 1.00 88.38 284 VAL A N 1
ATOM 2250 C CA . VAL A 1 284 ? 3.975 -28.329 13.949 1.00 88.38 284 VAL A CA 1
ATOM 2251 C C . VAL A 1 284 ? 2.859 -27.803 14.849 1.00 88.38 284 VAL A C 1
ATOM 2253 O O . VAL A 1 284 ? 2.846 -28.071 16.049 1.00 88.38 284 VAL A O 1
ATOM 2256 N N . SER A 1 285 ? 1.879 -27.107 14.276 1.00 84.75 285 SER A N 1
ATOM 2257 C CA . SER A 1 285 ? 0.730 -26.586 15.014 1.00 84.75 285 SER A CA 1
ATOM 2258 C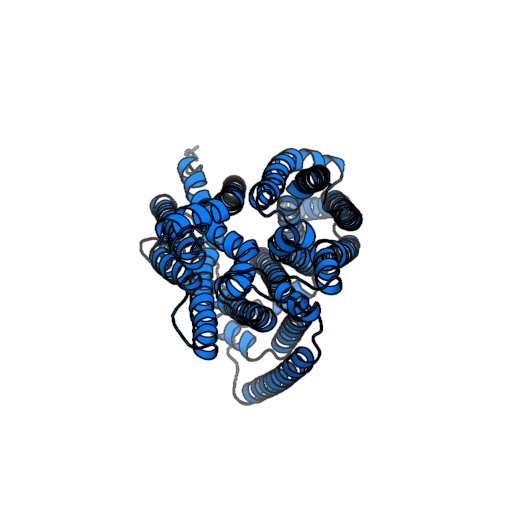 C . SER A 1 285 ? -0.078 -27.701 15.701 1.00 84.75 285 SER A C 1
ATOM 2260 O O . SER A 1 285 ? -0.545 -27.529 16.833 1.00 84.75 285 SER A O 1
ATOM 2262 N N . PHE A 1 286 ? -0.194 -28.871 15.063 1.00 87.44 286 PHE A N 1
ATOM 2263 C CA . PHE A 1 286 ? -0.922 -30.021 15.600 1.00 87.44 286 PHE A CA 1
ATOM 2264 C C . PHE A 1 286 ? -0.163 -30.623 16.778 1.00 87.44 286 PHE A C 1
ATOM 2266 O O . PHE A 1 286 ? -0.747 -30.879 17.835 1.00 87.44 286 PHE A O 1
ATOM 2273 N N . ALA A 1 287 ? 1.151 -30.788 16.611 1.00 86.25 287 ALA A N 1
ATOM 2274 C CA . ALA A 1 287 ? 2.048 -31.285 17.641 1.00 86.25 287 ALA A CA 1
ATOM 2275 C C . ALA A 1 287 ? 2.054 -30.363 18.869 1.00 86.25 287 ALA A C 1
ATOM 2277 O O . ALA A 1 287 ? 1.866 -30.844 19.984 1.00 86.25 287 ALA A O 1
ATOM 2278 N N . VAL A 1 288 ? 2.166 -29.041 18.681 1.00 84.31 288 VAL A N 1
ATOM 2279 C CA . VAL A 1 288 ? 2.137 -28.053 19.777 1.00 84.31 288 VAL A CA 1
ATOM 2280 C C . VAL A 1 288 ? 0.793 -28.066 20.508 1.00 84.31 288 VAL A C 1
ATOM 2282 O O . VAL A 1 288 ? 0.765 -28.083 21.742 1.00 84.31 288 VAL A O 1
ATOM 2285 N N . SER A 1 289 ? -0.329 -28.097 19.777 1.00 82.00 289 SER A N 1
ATOM 2286 C CA . SER A 1 289 ? -1.666 -28.135 20.386 1.00 82.00 289 SER A CA 1
ATOM 2287 C C . SER A 1 289 ? -1.887 -29.417 21.193 1.00 82.00 289 SER A C 1
ATOM 2289 O O . SER A 1 289 ? -2.442 -29.370 22.292 1.00 82.00 289 SER A O 1
ATOM 2291 N N . THR A 1 290 ? -1.420 -30.556 20.678 1.00 81.56 290 THR A N 1
ATOM 2292 C CA . THR A 1 290 ? -1.557 -31.859 21.340 1.00 81.56 290 THR A CA 1
ATOM 2293 C C . THR A 1 290 ? -0.641 -31.963 22.556 1.00 81.56 290 THR A C 1
ATOM 2295 O O . THR A 1 290 ? -1.115 -32.297 23.636 1.00 81.56 290 THR A O 1
ATOM 2298 N N . ALA A 1 291 ? 0.635 -31.590 22.425 1.00 80.19 291 ALA A N 1
ATOM 2299 C CA . ALA A 1 291 ? 1.589 -31.590 23.531 1.00 80.19 291 ALA A CA 1
ATOM 2300 C C . ALA A 1 291 ? 1.125 -30.673 24.672 1.00 80.19 291 ALA A C 1
ATOM 2302 O O . ALA A 1 291 ? 1.112 -31.076 25.830 1.00 80.19 291 ALA A O 1
ATOM 2303 N N . THR A 1 292 ? 0.658 -29.460 24.368 1.00 71.38 292 THR A N 1
ATOM 2304 C CA . THR A 1 292 ? 0.284 -28.498 25.417 1.00 71.38 292 THR A CA 1
ATOM 2305 C C . THR A 1 292 ? -0.994 -28.890 26.170 1.00 71.38 292 THR A C 1
ATOM 2307 O O . THR A 1 292 ? -1.125 -28.569 27.351 1.00 71.38 292 THR A O 1
ATOM 2310 N N . LYS A 1 293 ? -1.920 -29.620 25.530 1.00 68.31 293 LYS A N 1
ATOM 2311 C CA . LYS A 1 293 ? -3.105 -30.184 26.203 1.00 68.31 293 LYS A CA 1
ATOM 2312 C C . LYS A 1 293 ? -2.751 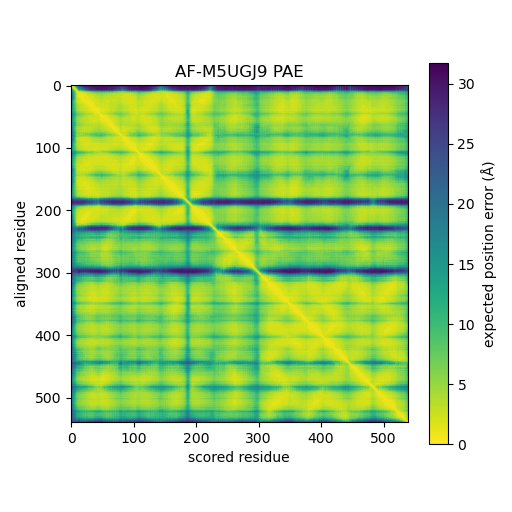-31.272 27.220 1.00 68.31 293 LYS A C 1
ATOM 2314 O O . LYS A 1 293 ? -3.496 -31.450 28.176 1.00 68.31 293 LYS A O 1
ATOM 2319 N N . THR A 1 294 ? -1.629 -31.963 27.033 1.00 59.22 294 THR A N 1
ATOM 2320 C CA . THR A 1 294 ? -1.177 -33.051 27.914 1.00 59.22 294 THR A CA 1
ATOM 2321 C C . THR A 1 294 ? -0.466 -32.542 29.178 1.00 59.22 294 THR A C 1
ATOM 2323 O O . THR A 1 294 ? -0.446 -33.251 30.178 1.00 59.22 294 THR A O 1
ATOM 2326 N N . PHE A 1 295 ? 0.090 -31.321 29.171 1.00 53.34 295 PHE A N 1
ATOM 2327 C CA . PHE A 1 295 ? 1.020 -30.843 30.212 1.00 53.34 295 PHE A CA 1
ATOM 2328 C C . PHE A 1 295 ? 0.491 -29.770 31.193 1.00 53.34 295 PHE A C 1
ATOM 2330 O O . PHE A 1 295 ? 1.184 -29.492 32.168 1.00 53.34 295 PHE A O 1
ATOM 2337 N N . CYS A 1 296 ? -0.693 -29.163 31.009 1.00 49.94 296 CYS A N 1
ATOM 2338 C CA . CYS A 1 296 ? -1.143 -28.049 31.872 1.00 49.94 296 CYS A CA 1
ATOM 2339 C C . CYS A 1 296 ? -2.481 -28.282 32.594 1.00 49.94 296 CYS A C 1
ATOM 2341 O O . CYS A 1 296 ? -3.522 -28.480 31.970 1.00 49.94 296 CYS A O 1
ATOM 2343 N N . VAL A 1 297 ? -2.436 -28.133 33.923 1.00 43.66 297 VAL A N 1
ATOM 2344 C CA . VAL A 1 297 ? -3.576 -28.001 34.842 1.00 43.66 297 VAL A CA 1
ATOM 2345 C C . VAL A 1 297 ? -3.990 -26.520 34.929 1.00 43.66 297 VAL A C 1
ATOM 2347 O O . VAL A 1 297 ? -3.139 -25.641 35.009 1.00 43.66 297 VAL A O 1
ATOM 2350 N N . HIS A 1 298 ? -5.303 -26.279 34.854 1.00 47.97 298 HIS A N 1
ATOM 2351 C CA . HIS A 1 298 ? -6.063 -25.017 34.945 1.00 47.97 298 HIS A CA 1
ATOM 2352 C C . HIS A 1 298 ? -5.329 -23.751 35.456 1.00 47.97 298 HIS A C 1
ATOM 2354 O O . HIS A 1 298 ? -5.064 -23.618 36.647 1.00 47.97 298 HIS A O 1
ATOM 2360 N N . SER A 1 299 ? -5.189 -22.744 34.585 1.00 43.59 299 SER A N 1
ATOM 2361 C CA . SER A 1 299 ? -5.265 -21.332 34.994 1.00 43.59 299 SER A CA 1
ATOM 2362 C C . SER A 1 299 ? -6.732 -20.899 34.878 1.00 43.59 299 SER A C 1
ATOM 2364 O O . SER A 1 299 ? -7.353 -21.093 33.835 1.00 43.59 299 SER A O 1
ATOM 2366 N N . GLY A 1 300 ? -7.322 -20.396 35.966 1.00 48.31 300 GLY A N 1
ATOM 2367 C CA . GLY A 1 300 ? -8.763 -20.127 36.094 1.00 48.31 300 GLY A CA 1
ATOM 2368 C C . GLY A 1 300 ? -9.308 -18.927 35.304 1.00 48.31 300 GLY A C 1
ATOM 2369 O O . GLY A 1 300 ? -10.498 -18.642 35.408 1.00 48.31 300 GLY A O 1
ATOM 2370 N N . SER A 1 301 ? -8.485 -18.223 34.519 1.00 49.06 301 SER A N 1
ATOM 2371 C CA . SER A 1 301 ? -8.925 -17.085 33.697 1.00 49.06 301 SER A CA 1
ATOM 2372 C C . SER A 1 301 ? -9.287 -17.546 32.278 1.00 49.06 301 SER A C 1
ATOM 2374 O O . SER A 1 301 ? -8.476 -18.154 31.578 1.00 49.06 301 SER A O 1
ATOM 2376 N N . LYS A 1 302 ? -10.526 -17.281 31.842 1.00 58.88 302 LYS A N 1
ATOM 2377 C CA . LYS A 1 302 ? -10.970 -17.534 30.462 1.00 58.88 302 LYS A CA 1
ATOM 2378 C C . LYS A 1 302 ? -10.471 -16.409 29.551 1.00 58.88 302 LYS A C 1
ATOM 2380 O O . LYS A 1 302 ? -10.685 -15.241 29.846 1.00 58.88 302 LYS A O 1
ATOM 2385 N N . SER A 1 303 ? -9.864 -16.767 28.419 1.00 64.31 303 SER A N 1
ATOM 2386 C CA . SER A 1 303 ? -9.494 -15.800 27.378 1.00 64.31 303 SER A CA 1
ATOM 2387 C C . SER A 1 303 ? -10.749 -15.214 26.725 1.00 64.31 303 SER A C 1
ATOM 2389 O O . SER A 1 303 ? -11.526 -15.943 26.105 1.00 64.31 303 SER A O 1
ATOM 2391 N N . VAL A 1 304 ? -10.919 -13.895 26.841 1.00 69.19 304 VAL A N 1
ATOM 2392 C CA . VAL A 1 304 ? -11.964 -13.124 26.143 1.00 69.19 304 VAL A CA 1
ATOM 2393 C C . VAL A 1 304 ? -11.683 -13.089 24.634 1.00 69.19 304 VAL A C 1
ATOM 2395 O O . VAL A 1 304 ? -12.609 -13.139 23.825 1.00 69.19 304 VAL A O 1
ATOM 2398 N N . LEU A 1 305 ? -10.399 -13.127 24.250 1.00 69.44 305 LEU A N 1
ATOM 2399 C CA . LEU A 1 305 ? -9.944 -13.099 22.860 1.00 69.44 305 LEU A CA 1
ATOM 2400 C C . LEU A 1 305 ? -10.493 -14.266 22.030 1.00 69.44 305 LEU A C 1
ATOM 2402 O O . LEU A 1 305 ? -10.807 -14.099 20.851 1.00 69.44 305 LEU A O 1
ATOM 2406 N N . ARG A 1 306 ? -10.634 -15.452 22.634 1.00 72.50 306 ARG A N 1
ATOM 2407 C CA . ARG A 1 306 ? -11.193 -16.624 21.949 1.00 72.50 306 ARG A CA 1
ATOM 2408 C C . ARG A 1 306 ? -12.619 -16.376 21.464 1.00 72.50 306 ARG A C 1
ATOM 2410 O O . ARG A 1 306 ? -12.917 -16.654 20.302 1.00 72.50 306 ARG A O 1
ATOM 2417 N N . ASP A 1 307 ? -13.474 -15.876 22.349 1.00 73.06 307 ASP A N 1
ATOM 2418 C CA . ASP A 1 307 ? -14.880 -15.627 22.035 1.00 73.06 307 ASP A CA 1
ATOM 2419 C C . ASP A 1 307 ? -15.006 -14.481 21.024 1.00 73.06 307 ASP A C 1
ATOM 2421 O O . ASP A 1 307 ? -15.794 -14.567 20.084 1.00 73.06 307 ASP A O 1
ATOM 2425 N N . ASP A 1 308 ? -14.170 -13.448 21.150 1.00 75.38 308 ASP A N 1
ATOM 2426 C CA . ASP A 1 308 ? -14.181 -12.300 20.244 1.00 75.38 308 ASP A CA 1
ATOM 2427 C C . ASP A 1 308 ? -13.732 -12.660 18.818 1.00 75.38 308 ASP A C 1
ATOM 2429 O O . ASP A 1 308 ? -14.360 -12.224 17.847 1.00 75.38 308 ASP A O 1
ATOM 2433 N N . VAL A 1 309 ? -12.703 -13.503 18.666 1.00 77.50 309 VAL A N 1
ATOM 2434 C CA . VAL A 1 309 ? -12.275 -14.018 17.353 1.00 77.50 309 VAL A CA 1
ATOM 2435 C C . VAL A 1 309 ? -13.354 -14.912 16.738 1.00 77.50 309 VAL A C 1
ATOM 2437 O O . VAL A 1 309 ? -13.693 -14.742 15.564 1.00 77.50 309 VAL A O 1
ATOM 2440 N N . ASP A 1 310 ? -13.944 -15.827 17.514 1.00 78.56 310 ASP A N 1
ATOM 2441 C CA . ASP A 1 310 ? -15.022 -16.698 17.026 1.00 78.56 310 ASP A CA 1
ATOM 2442 C C . ASP A 1 310 ? -16.265 -15.884 16.614 1.00 78.56 310 ASP A C 1
ATOM 2444 O O . ASP A 1 310 ? -16.924 -16.208 15.620 1.00 78.56 310 ASP A O 1
ATOM 2448 N N . HIS A 1 311 ? -16.583 -14.803 17.332 1.00 78.81 311 HIS A N 1
ATOM 2449 C CA . HIS A 1 311 ? -17.669 -13.888 16.977 1.00 78.81 311 HIS A CA 1
ATOM 2450 C C . HIS A 1 311 ? -17.366 -13.101 15.699 1.00 78.81 311 HIS A C 1
ATOM 2452 O O . HIS A 1 311 ? -18.226 -13.018 14.817 1.00 78.81 311 HIS A O 1
ATOM 2458 N N . LEU A 1 312 ? -16.144 -12.579 15.554 1.00 81.50 312 LEU A N 1
ATOM 2459 C CA . LEU A 1 312 ? -15.708 -11.855 14.359 1.00 81.50 312 LEU A CA 1
ATOM 2460 C C . LEU A 1 312 ? -15.811 -12.733 13.104 1.00 81.50 312 LEU A C 1
ATOM 2462 O O . LEU A 1 312 ? -16.399 -12.329 12.102 1.00 81.50 312 LEU A O 1
ATOM 2466 N N . LEU A 1 313 ? -15.316 -13.969 13.183 1.00 81.75 313 LEU A N 1
ATOM 2467 C CA . LEU A 1 313 ? -15.325 -14.927 12.074 1.00 81.75 313 LEU A CA 1
ATOM 2468 C C . LEU A 1 313 ? -16.723 -15.452 11.718 1.00 81.75 313 LEU A C 1
ATOM 2470 O O . LEU A 1 313 ? -16.914 -16.020 10.646 1.00 81.75 313 LEU A O 1
ATOM 2474 N N . ARG A 1 314 ? -17.719 -15.272 12.591 1.00 83.94 314 ARG A N 1
ATOM 2475 C CA . ARG A 1 314 ? -19.133 -15.571 12.301 1.00 83.94 314 ARG A CA 1
ATOM 2476 C C . ARG A 1 314 ? -19.899 -14.346 11.800 1.00 83.94 314 ARG A C 1
ATOM 2478 O O . ARG A 1 314 ? -21.015 -14.482 11.283 1.00 83.94 314 ARG A O 1
ATOM 2485 N N . ASN A 1 315 ? -19.316 -13.154 11.921 1.00 87.00 315 ASN A N 1
ATOM 2486 C CA . ASN A 1 315 ? -19.923 -11.906 11.495 1.00 87.00 315 ASN A CA 1
ATOM 2487 C C . ASN A 1 315 ? -19.836 -11.758 9.966 1.00 87.00 315 ASN A C 1
ATOM 2489 O O . ASN A 1 315 ? -18.884 -11.211 9.415 1.00 87.00 315 ASN A O 1
ATOM 2493 N N . ARG A 1 316 ? -20.863 -12.250 9.261 1.00 90.12 316 ARG A N 1
ATOM 2494 C CA . ARG A 1 316 ? -20.953 -12.208 7.788 1.00 90.12 316 ARG A CA 1
ATOM 2495 C C . ARG A 1 316 ? -20.629 -10.831 7.175 1.00 90.12 316 ARG A C 1
ATOM 2497 O O . ARG A 1 316 ? -19.795 -10.807 6.273 1.00 90.12 316 ARG A O 1
ATOM 2504 N N . PRO A 1 317 ? -21.224 -9.701 7.619 1.00 91.06 317 PRO A N 1
ATOM 2505 C CA . PRO A 1 317 ? -20.870 -8.392 7.068 1.00 91.06 317 PRO A CA 1
ATOM 2506 C C . PRO A 1 317 ? -19.383 -8.041 7.215 1.00 91.06 317 PRO A C 1
ATOM 2508 O O . PRO A 1 317 ? -18.823 -7.430 6.308 1.00 91.06 317 PRO A O 1
ATOM 2511 N N . TRP A 1 318 ? -18.732 -8.457 8.307 1.00 89.56 318 TRP A N 1
ATOM 2512 C CA . TRP A 1 318 ? -17.294 -8.257 8.487 1.00 89.56 318 TRP A CA 1
ATOM 2513 C C . TRP A 1 318 ? -16.474 -9.046 7.460 1.00 89.56 318 TRP A C 1
ATOM 2515 O O . TRP A 1 318 ? -15.618 -8.471 6.793 1.00 89.56 318 TRP A O 1
ATOM 2525 N N . ILE A 1 319 ? -16.774 -10.338 7.279 1.00 90.62 319 ILE A N 1
ATOM 2526 C CA . ILE A 1 319 ? -16.069 -11.204 6.317 1.00 90.62 319 ILE A CA 1
ATOM 2527 C C . ILE A 1 319 ? -16.186 -10.634 4.901 1.00 90.62 319 ILE A C 1
ATOM 2529 O O . ILE A 1 319 ? -15.198 -10.580 4.173 1.00 90.62 319 ILE A O 1
ATOM 2533 N N . VAL A 1 320 ? -17.379 -10.161 4.524 1.00 93.25 320 VAL A N 1
ATOM 2534 C CA . VAL A 1 320 ? -17.611 -9.533 3.217 1.00 93.25 320 VAL A CA 1
ATOM 2535 C C . VAL A 1 320 ? -16.700 -8.318 3.016 1.00 93.25 320 VAL A C 1
ATOM 2537 O O . VAL A 1 320 ? -16.061 -8.207 1.971 1.00 93.25 320 VAL A O 1
ATOM 2540 N N . LEU A 1 321 ? -16.591 -7.428 4.009 1.00 91.62 321 LEU A N 1
ATOM 2541 C CA . LEU A 1 321 ? -15.715 -6.257 3.906 1.00 91.62 321 LEU A CA 1
ATOM 2542 C C . LEU A 1 321 ? -14.224 -6.616 3.940 1.00 91.62 321 LEU A C 1
ATOM 2544 O O . LEU A 1 321 ? -13.447 -5.998 3.219 1.00 91.62 321 LEU A O 1
ATOM 2548 N N . CYS A 1 322 ? -13.838 -7.631 4.714 1.00 90.81 322 CYS A N 1
ATOM 2549 C CA . CYS A 1 322 ? -12.471 -8.149 4.776 1.00 90.81 322 CYS A CA 1
ATOM 2550 C C . CYS A 1 322 ? -12.013 -8.677 3.404 1.00 90.81 322 CYS A C 1
ATOM 2552 O O . CYS A 1 322 ? -10.988 -8.247 2.872 1.00 90.81 322 CYS A O 1
ATOM 2554 N N . VAL A 1 323 ? -12.822 -9.537 2.774 1.00 92.69 323 VAL A N 1
ATOM 2555 C CA . VAL A 1 323 ? -12.539 -10.063 1.430 1.00 92.69 323 VAL A CA 1
ATOM 2556 C C . VAL A 1 323 ? -12.552 -8.933 0.396 1.00 92.69 323 VAL A C 1
ATOM 2558 O O . VAL A 1 323 ? -11.643 -8.842 -0.426 1.00 92.69 323 VAL A O 1
ATOM 2561 N N . PHE A 1 324 ? -13.524 -8.018 0.460 1.00 94.44 324 PHE A N 1
ATOM 2562 C CA . PHE A 1 324 ? -13.552 -6.837 -0.407 1.00 94.44 324 PHE A CA 1
ATOM 2563 C C . PHE A 1 324 ? -12.270 -5.998 -0.292 1.00 94.44 324 PHE A C 1
ATOM 2565 O O . PHE A 1 324 ? -11.695 -5.623 -1.314 1.00 94.44 324 PHE A O 1
ATOM 2572 N N . GLY A 1 325 ? -11.820 -5.709 0.934 1.00 91.88 325 GLY A N 1
ATOM 2573 C CA . GLY A 1 325 ? -10.624 -4.915 1.208 1.00 91.88 325 GLY A CA 1
ATOM 2574 C C . GLY A 1 325 ? -9.365 -5.551 0.627 1.00 91.88 325 GLY A C 1
ATOM 2575 O O . GLY A 1 325 ? -8.580 -4.858 -0.023 1.00 91.88 325 GLY A O 1
ATOM 2576 N N . LEU A 1 326 ? -9.230 -6.870 0.779 1.00 92.12 326 LEU A N 1
ATOM 2577 C CA . LEU A 1 326 ? -8.126 -7.650 0.227 1.00 92.12 326 LEU A CA 1
ATOM 2578 C C . LEU A 1 326 ? -8.083 -7.575 -1.307 1.00 92.12 326 LEU A C 1
ATOM 2580 O O . LEU A 1 326 ? -7.063 -7.174 -1.866 1.00 92.12 326 LEU A O 1
ATOM 2584 N N . PHE A 1 327 ? -9.183 -7.898 -2.000 1.00 94.12 327 PHE A N 1
ATOM 2585 C CA . PHE A 1 327 ? -9.220 -7.882 -3.472 1.00 94.12 327 PHE A CA 1
ATOM 2586 C C . PHE A 1 327 ? -9.083 -6.467 -4.037 1.00 94.12 327 PHE A C 1
ATOM 2588 O O . PHE A 1 327 ? -8.382 -6.253 -5.027 1.00 94.12 327 PHE A O 1
ATOM 2595 N N . HIS A 1 328 ? -9.719 -5.484 -3.394 1.00 94.00 328 HIS A N 1
ATOM 2596 C CA . HIS A 1 328 ? -9.586 -4.093 -3.793 1.00 94.00 328 HIS A CA 1
ATOM 2597 C C . HIS A 1 328 ? -8.128 -3.633 -3.728 1.00 94.00 328 HIS A C 1
ATOM 2599 O O . HIS A 1 328 ? -7.650 -3.035 -4.699 1.00 94.00 328 HIS A O 1
ATOM 2605 N N . LEU A 1 329 ? -7.446 -3.868 -2.603 1.00 92.00 329 LEU A N 1
ATOM 2606 C CA . LEU A 1 329 ? -6.097 -3.351 -2.427 1.00 92.00 329 LEU A CA 1
ATOM 2607 C C . LEU A 1 329 ? -5.071 -4.145 -3.237 1.00 92.00 329 LEU A C 1
ATOM 2609 O O . LEU A 1 329 ? -4.149 -3.534 -3.763 1.00 92.00 329 LEU A O 1
ATOM 2613 N N . ALA A 1 330 ? -5.289 -5.447 -3.450 1.00 94.00 330 ALA A N 1
ATOM 2614 C CA . ALA A 1 330 ? -4.474 -6.255 -4.357 1.00 94.00 330 ALA A CA 1
ATOM 2615 C C . ALA A 1 330 ? -4.525 -5.742 -5.800 1.00 94.00 330 ALA A C 1
ATOM 2617 O O . ALA A 1 330 ? -3.481 -5.479 -6.392 1.00 94.00 330 ALA A O 1
ATOM 2618 N N . GLY A 1 331 ? -5.723 -5.511 -6.350 1.00 95.06 331 GLY A N 1
ATOM 2619 C CA . GLY A 1 331 ? -5.859 -4.961 -7.703 1.00 95.06 331 GLY A CA 1
ATOM 2620 C C . GLY A 1 331 ? -5.277 -3.547 -7.834 1.00 95.06 331 GLY A C 1
ATOM 2621 O O . GLY A 1 331 ? -4.649 -3.227 -8.842 1.00 95.06 331 GLY A O 1
ATOM 2622 N N . SER A 1 332 ? -5.444 -2.710 -6.803 1.00 92.75 332 SER A N 1
ATOM 2623 C CA . SER A 1 332 ? -4.887 -1.350 -6.775 1.00 92.75 332 SER A CA 1
ATOM 2624 C C . SER A 1 332 ? -3.359 -1.355 -6.736 1.00 92.75 332 SER A C 1
ATOM 2626 O O . SER A 1 332 ? -2.732 -0.653 -7.524 1.00 92.75 332 SER A O 1
ATOM 2628 N N . ALA A 1 333 ? -2.764 -2.154 -5.847 1.00 93.06 333 ALA A N 1
ATOM 2629 C CA . ALA A 1 333 ? -1.318 -2.249 -5.694 1.00 93.06 333 ALA A CA 1
ATOM 2630 C C . ALA A 1 333 ? -0.652 -2.902 -6.914 1.00 93.06 333 ALA A C 1
ATOM 2632 O O . ALA A 1 333 ? 0.397 -2.433 -7.338 1.00 93.06 333 ALA A O 1
ATOM 2633 N N . LEU A 1 334 ? -1.290 -3.903 -7.539 1.00 95.19 334 LEU A N 1
ATOM 2634 C CA . LEU A 1 334 ? -0.815 -4.473 -8.804 1.00 95.19 334 LEU A CA 1
ATOM 2635 C C . LEU A 1 334 ? -0.759 -3.408 -9.908 1.00 95.19 334 LEU A C 1
ATOM 2637 O O . LEU A 1 334 ? 0.253 -3.255 -10.594 1.00 95.19 334 LEU A O 1
ATOM 2641 N N . ARG A 1 335 ? -1.848 -2.645 -10.076 1.00 94.50 335 ARG A N 1
ATOM 2642 C CA . ARG A 1 335 ? -1.902 -1.573 -11.076 1.00 94.50 335 ARG A CA 1
ATOM 2643 C C . ARG A 1 335 ? -0.862 -0.488 -10.790 1.00 94.50 335 ARG A C 1
ATOM 2645 O O . ARG A 1 335 ? -0.249 -0.001 -11.733 1.00 94.50 335 ARG A O 1
ATOM 2652 N N . GLY A 1 336 ? -0.658 -0.135 -9.519 1.00 92.25 336 GLY A N 1
ATOM 2653 C CA . GLY A 1 336 ? 0.372 0.812 -9.087 1.00 92.25 336 GLY A CA 1
ATOM 2654 C C . GLY A 1 336 ? 1.788 0.336 -9.413 1.00 92.25 336 GLY A C 1
ATOM 2655 O O . GLY A 1 336 ? 2.535 1.074 -10.047 1.00 92.25 336 GLY A O 1
ATOM 2656 N N . GLY A 1 337 ? 2.114 -0.915 -9.077 1.00 90.25 337 GLY A N 1
ATOM 2657 C CA . GLY A 1 337 ? 3.426 -1.510 -9.342 1.00 90.25 337 GLY A CA 1
ATOM 2658 C C . GLY A 1 337 ? 3.726 -1.738 -10.827 1.00 90.25 337 GLY A C 1
ATOM 2659 O O . GLY A 1 337 ? 4.885 -1.723 -11.220 1.00 90.25 337 GLY A O 1
ATOM 2660 N N . THR A 1 338 ? 2.699 -1.913 -11.666 1.00 94.94 338 THR A N 1
ATOM 2661 C CA . THR A 1 338 ? 2.856 -2.097 -13.125 1.00 94.94 338 THR A CA 1
ATOM 2662 C C . THR A 1 338 ? 2.967 -0.765 -13.881 1.00 94.94 338 THR A C 1
ATOM 2664 O O . THR A 1 338 ? 3.413 -0.734 -15.024 1.00 94.94 338 THR A O 1
ATOM 2667 N N . LEU A 1 339 ? 2.546 0.350 -13.275 1.00 94.50 339 LEU A N 1
ATOM 2668 C CA . LEU A 1 339 ? 2.338 1.621 -13.974 1.00 94.50 339 LEU A CA 1
ATOM 2669 C C . LEU A 1 339 ? 3.600 2.160 -14.653 1.00 94.50 339 LEU A C 1
ATOM 2671 O O . LEU A 1 339 ? 3.515 2.606 -15.794 1.00 94.50 339 LEU A O 1
ATOM 2675 N N . ILE A 1 340 ? 4.747 2.100 -13.971 1.00 93.38 340 ILE A N 1
ATOM 2676 C CA . ILE A 1 340 ? 6.021 2.575 -14.529 1.00 93.38 340 ILE A CA 1
ATOM 2677 C C . ILE A 1 340 ? 6.394 1.733 -15.752 1.00 93.38 340 ILE A C 1
ATOM 2679 O O . ILE A 1 340 ? 6.595 2.283 -16.827 1.00 93.38 340 ILE A O 1
ATOM 2683 N N . PHE A 1 341 ? 6.354 0.402 -15.632 1.00 93.81 341 PHE A N 1
ATOM 2684 C CA . PHE A 1 341 ? 6.631 -0.511 -16.745 1.00 93.81 341 PHE A CA 1
ATOM 2685 C C . PHE A 1 341 ? 5.683 -0.301 -17.936 1.00 93.81 341 PHE A C 1
ATOM 2687 O O . PHE A 1 341 ? 6.098 -0.397 -19.087 1.00 93.81 341 PHE A O 1
ATOM 2694 N N . TYR A 1 342 ? 4.408 0.006 -17.677 1.00 94.94 342 TYR A N 1
ATOM 2695 C CA . TYR A 1 342 ? 3.425 0.282 -18.724 1.00 94.94 342 TYR A CA 1
ATOM 2696 C C . TYR A 1 342 ? 3.770 1.547 -19.528 1.00 94.94 342 TYR A C 1
ATOM 2698 O O . TYR A 1 342 ? 3.746 1.517 -20.756 1.00 94.94 342 TYR A O 1
ATOM 2706 N N . PHE A 1 343 ? 4.106 2.656 -18.870 1.00 94.44 343 PHE A N 1
ATOM 2707 C CA . PHE A 1 343 ? 4.485 3.878 -19.588 1.00 94.44 343 PHE A CA 1
ATOM 2708 C C . PHE A 1 343 ? 5.844 3.736 -20.281 1.00 94.44 343 PHE A C 1
ATOM 2710 O O . PHE A 1 343 ? 5.963 4.069 -21.459 1.00 94.44 343 PHE A O 1
ATOM 2717 N N . LYS A 1 344 ? 6.807 3.111 -19.605 1.00 91.38 344 LYS A N 1
ATOM 2718 C CA . LYS A 1 344 ? 8.159 2.917 -20.123 1.00 91.38 344 LYS A CA 1
ATOM 2719 C C . LYS A 1 344 ? 8.223 2.027 -21.353 1.00 91.38 344 LYS A C 1
ATOM 2721 O O . LYS A 1 344 ? 8.767 2.419 -22.378 1.00 91.38 344 LYS A O 1
ATOM 2726 N N . TYR A 1 345 ? 7.610 0.845 -21.292 1.00 92.69 345 TYR A N 1
ATOM 2727 C CA . TYR A 1 345 ? 7.788 -0.175 -22.331 1.00 92.69 345 TYR A CA 1
ATOM 2728 C C . TYR A 1 345 ? 6.605 -0.315 -23.297 1.00 92.69 345 TYR A C 1
ATOM 2730 O O . TYR A 1 345 ? 6.802 -0.793 -24.411 1.00 92.69 345 TYR A O 1
ATOM 2738 N N . PHE A 1 346 ? 5.381 0.068 -22.909 1.00 92.75 346 PHE A N 1
ATOM 2739 C CA . PHE A 1 346 ? 4.222 0.023 -23.815 1.00 92.75 346 PHE A CA 1
ATOM 2740 C C . PHE A 1 346 ? 3.922 1.383 -24.454 1.00 92.75 346 PHE A C 1
ATOM 2742 O O . PHE A 1 346 ? 3.698 1.439 -25.661 1.00 92.75 346 PHE A O 1
ATOM 2749 N N . VAL A 1 347 ? 3.906 2.470 -23.673 1.00 93.69 347 VAL A N 1
ATOM 2750 C CA . VAL A 1 347 ? 3.722 3.825 -24.232 1.00 93.69 347 VAL A CA 1
ATOM 2751 C C . VAL A 1 347 ? 5.011 4.316 -24.899 1.00 93.69 347 VAL A C 1
ATOM 2753 O O . VAL A 1 347 ? 4.936 4.955 -25.945 1.00 93.69 347 VAL A O 1
ATOM 2756 N N . GLY A 1 348 ? 6.172 3.967 -24.337 1.00 90.25 348 GLY A N 1
ATOM 2757 C CA . GLY A 1 348 ? 7.480 4.406 -24.827 1.00 90.25 348 GLY A CA 1
ATOM 2758 C C . GLY A 1 348 ? 7.837 5.834 -24.409 1.00 90.25 348 GLY A C 1
ATOM 2759 O O . GLY A 1 348 ? 8.688 6.451 -25.043 1.00 90.25 348 GLY A O 1
ATOM 2760 N N . ASP A 1 349 ? 7.161 6.377 -23.390 1.00 87.62 349 ASP A N 1
ATOM 2761 C CA . ASP A 1 349 ? 7.393 7.725 -22.866 1.00 87.62 349 ASP A CA 1
ATOM 2762 C C . ASP A 1 349 ? 7.201 7.754 -21.341 1.00 87.62 349 ASP A C 1
ATOM 2764 O O . ASP A 1 349 ? 6.094 7.542 -20.828 1.00 87.62 349 ASP A O 1
ATOM 2768 N N . ASP A 1 350 ? 8.289 8.052 -20.630 1.00 86.94 350 ASP A N 1
ATOM 2769 C CA . ASP A 1 350 ? 8.346 8.121 -19.167 1.00 86.94 350 ASP A CA 1
ATOM 2770 C C . ASP A 1 350 ? 7.928 9.488 -18.608 1.00 86.94 350 ASP A C 1
ATOM 2772 O O . ASP A 1 350 ? 7.514 9.596 -17.447 1.00 86.94 350 ASP A O 1
ATOM 2776 N N . GLY A 1 351 ? 7.973 10.546 -19.425 1.00 88.44 351 GLY A N 1
ATOM 2777 C CA . GLY A 1 351 ? 7.705 11.919 -18.989 1.00 88.44 351 GLY A CA 1
ATOM 2778 C C . GLY A 1 351 ? 6.326 12.115 -18.331 1.00 88.44 351 GLY A C 1
ATOM 2779 O O . GLY A 1 351 ? 6.223 12.788 -17.295 1.00 88.44 351 GLY A O 1
ATOM 2780 N N . PRO A 1 352 ? 5.240 11.518 -18.860 1.00 92.25 352 PRO A N 1
ATOM 2781 C CA . PRO A 1 352 ? 3.903 11.658 -18.296 1.00 92.25 352 PRO A CA 1
ATOM 2782 C C . PRO A 1 352 ? 3.661 10.894 -16.988 1.00 92.25 352 PRO A C 1
ATOM 2784 O O . PRO A 1 352 ? 2.635 11.153 -16.357 1.00 92.25 352 PRO A O 1
ATOM 2787 N N . ILE A 1 353 ? 4.544 9.985 -16.548 1.00 93.44 353 ILE A N 1
ATOM 2788 C CA . ILE A 1 353 ? 4.293 9.081 -15.404 1.00 93.44 353 ILE A CA 1
ATOM 2789 C C . ILE A 1 353 ? 3.917 9.857 -14.134 1.00 93.44 353 ILE A C 1
ATOM 2791 O O . ILE A 1 353 ? 2.875 9.603 -13.518 1.00 93.44 353 ILE A O 1
ATOM 2795 N N . ALA A 1 354 ? 4.736 10.843 -13.756 1.00 92.25 354 ALA A N 1
ATOM 2796 C CA . ALA A 1 354 ? 4.524 11.639 -12.546 1.00 92.25 354 ALA A CA 1
ATOM 2797 C C . ALA A 1 354 ? 3.217 12.450 -12.613 1.00 92.25 354 ALA A C 1
ATOM 2799 O O . ALA A 1 354 ? 2.454 12.528 -11.642 1.00 92.25 354 ALA A O 1
ATOM 2800 N N . ALA A 1 355 ? 2.919 13.033 -13.777 1.00 93.62 355 ALA A N 1
ATOM 2801 C CA . ALA A 1 355 ? 1.674 13.759 -14.013 1.00 93.62 355 ALA A CA 1
ATOM 2802 C C . ALA A 1 355 ? 0.454 12.820 -13.988 1.00 93.62 355 ALA A C 1
ATOM 2804 O O . ALA A 1 355 ? -0.589 13.176 -13.445 1.00 93.62 355 ALA A O 1
ATOM 2805 N N . PHE A 1 356 ? 0.579 11.605 -14.520 1.00 95.06 356 PHE A N 1
ATOM 2806 C CA . PHE A 1 356 ? -0.505 10.631 -14.595 1.00 95.06 356 PHE A CA 1
ATOM 2807 C C . PHE A 1 356 ? -0.902 10.100 -13.210 1.00 95.06 356 PHE A C 1
ATOM 2809 O O . PHE A 1 356 ? -2.090 10.062 -12.870 1.00 95.06 356 PHE A O 1
ATOM 2816 N N . LEU A 1 357 ? 0.085 9.751 -12.376 1.00 91.75 357 LEU A N 1
ATOM 2817 C CA . LEU A 1 357 ? -0.137 9.341 -10.985 1.00 91.75 357 LEU A CA 1
ATOM 2818 C C . LEU A 1 357 ? -0.853 10.439 -10.186 1.00 91.75 357 LEU A C 1
ATOM 2820 O O . LEU A 1 357 ? -1.874 10.198 -9.533 1.00 91.75 357 LEU A O 1
ATOM 2824 N N . THR A 1 358 ? -0.346 11.666 -10.289 1.00 93.62 358 THR A N 1
ATOM 2825 C CA . THR A 1 358 ? -0.836 12.801 -9.500 1.00 93.62 358 THR A CA 1
ATOM 2826 C C . THR A 1 358 ? -2.203 13.281 -9.956 1.00 93.62 358 THR A C 1
ATOM 2828 O O . THR A 1 358 ? -3.042 13.581 -9.107 1.00 93.62 358 THR A O 1
ATOM 2831 N N . ALA A 1 359 ? -2.483 13.266 -11.263 1.00 94.69 359 ALA A N 1
ATOM 2832 C CA . ALA A 1 359 ? -3.804 13.571 -11.805 1.00 94.69 359 ALA A CA 1
ATOM 2833 C C . ALA A 1 359 ? -4.883 12.660 -11.198 1.00 94.69 359 ALA A C 1
ATOM 2835 O O . ALA A 1 359 ? -5.942 13.144 -10.794 1.00 94.69 359 ALA A O 1
ATOM 2836 N N . GLY A 1 360 ? -4.601 11.360 -11.055 1.00 91.31 360 GLY A N 1
ATOM 2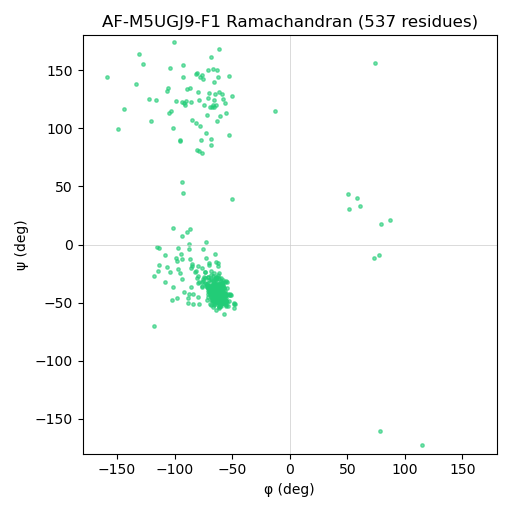837 C CA . GLY A 1 360 ? -5.506 10.415 -10.399 1.00 91.31 360 GLY A CA 1
ATOM 2838 C C . GLY A 1 360 ? -5.752 10.746 -8.925 1.00 91.31 360 GLY A C 1
ATOM 2839 O O . GLY A 1 360 ? -6.903 10.823 -8.492 1.00 91.31 360 GLY A O 1
ATOM 2840 N N . THR A 1 361 ? -4.684 10.981 -8.159 1.00 90.69 361 THR A N 1
ATOM 2841 C CA . THR A 1 361 ? -4.776 11.260 -6.716 1.00 90.69 361 THR A CA 1
ATOM 2842 C C . THR A 1 361 ? -5.468 12.593 -6.427 1.00 90.69 361 THR A C 1
ATOM 2844 O O . THR A 1 361 ? -6.370 12.640 -5.590 1.00 90.69 361 THR A O 1
ATOM 2847 N N . ILE A 1 362 ? -5.121 13.660 -7.155 1.00 92.94 362 ILE A N 1
ATOM 2848 C CA . ILE A 1 362 ? -5.759 14.980 -7.026 1.00 92.94 362 ILE A CA 1
ATOM 2849 C C . ILE A 1 362 ? -7.252 14.873 -7.352 1.00 92.94 362 ILE A C 1
ATOM 2851 O O . ILE A 1 362 ? -8.087 15.347 -6.581 1.00 92.94 362 ILE A O 1
ATOM 2855 N N . SER A 1 363 ? -7.607 14.181 -8.439 1.00 93.38 363 SER A N 1
ATOM 2856 C CA . SER A 1 363 ? -9.011 13.939 -8.799 1.00 93.38 363 SER A CA 1
ATOM 2857 C C . SER A 1 363 ? -9.757 13.172 -7.704 1.00 93.38 363 SER A C 1
ATOM 2859 O O . SER A 1 363 ? -10.900 13.503 -7.397 1.00 93.38 363 SER A O 1
ATOM 2861 N N . GLY A 1 364 ? -9.101 12.203 -7.057 1.00 90.62 364 GLY A N 1
ATOM 2862 C CA . GLY A 1 364 ? -9.625 11.490 -5.889 1.00 90.62 364 GLY A CA 1
ATOM 2863 C C . GLY A 1 364 ? -9.942 12.395 -4.703 1.00 90.62 364 GLY A C 1
ATOM 2864 O O . GLY A 1 364 ? -11.016 12.276 -4.111 1.00 90.62 364 GLY A O 1
ATOM 2865 N N . VAL A 1 365 ? -9.061 13.349 -4.393 1.00 88.44 365 VAL A N 1
ATOM 2866 C CA . VAL A 1 365 ? -9.300 14.342 -3.332 1.00 88.44 365 VAL A CA 1
ATOM 2867 C C . VAL A 1 365 ? -10.521 15.204 -3.659 1.00 88.44 365 VAL A C 1
ATOM 2869 O O . VAL A 1 365 ? -11.390 15.380 -2.804 1.00 88.44 365 VAL A O 1
ATOM 2872 N N . PHE A 1 366 ? -10.648 15.679 -4.903 1.00 89.56 366 PHE A N 1
ATOM 2873 C CA . PHE A 1 366 ? -11.846 16.405 -5.339 1.00 89.56 366 PHE A CA 1
ATOM 2874 C C . PHE A 1 366 ? -13.107 15.540 -5.247 1.00 89.56 366 PHE A C 1
ATOM 2876 O O . PHE A 1 366 ? -14.137 16.004 -4.759 1.00 89.56 366 PHE A O 1
ATOM 2883 N N . GLY A 1 367 ? -13.024 14.268 -5.643 1.00 88.88 367 GLY A N 1
ATOM 2884 C CA . GLY A 1 367 ? -14.116 13.301 -5.529 1.00 88.88 367 GLY A CA 1
ATOM 2885 C C . GLY A 1 367 ? -14.594 13.117 -4.090 1.00 88.88 367 GLY A C 1
ATOM 2886 O O . GLY A 1 367 ? -15.797 13.092 -3.817 1.00 88.88 367 GLY A O 1
ATOM 2887 N N . MET A 1 368 ? -13.653 13.069 -3.145 1.00 84.81 368 MET A N 1
ATOM 2888 C CA . MET A 1 368 ? -13.934 12.917 -1.720 1.00 84.81 368 MET A CA 1
ATOM 2889 C C . MET A 1 368 ? -14.768 14.077 -1.149 1.00 84.81 368 MET A C 1
ATOM 2891 O O . MET A 1 368 ? -15.590 13.841 -0.260 1.00 84.81 368 MET A O 1
ATOM 2895 N N . LEU A 1 369 ? -14.661 15.300 -1.685 1.00 84.88 369 LEU A N 1
ATOM 2896 C CA . LEU A 1 369 ? -15.493 16.437 -1.254 1.00 84.88 369 LEU A CA 1
ATOM 2897 C C . LEU A 1 369 ? -16.992 16.189 -1.484 1.00 84.88 369 LEU A C 1
ATOM 2899 O O . LEU A 1 369 ? -17.837 16.668 -0.725 1.00 84.88 369 LEU A O 1
ATOM 2903 N N . PHE A 1 370 ? -17.339 15.381 -2.487 1.00 87.75 370 PHE A N 1
ATOM 2904 C CA . PHE A 1 370 ? -18.724 15.045 -2.810 1.00 87.75 370 PHE A CA 1
ATOM 2905 C C . PHE A 1 370 ? -19.258 13.833 -2.032 1.00 87.75 370 PHE A C 1
ATOM 2907 O O . PHE A 1 370 ? -20.433 13.492 -2.181 1.00 87.75 370 PHE A O 1
ATOM 2914 N N . THR A 1 371 ? -18.456 13.218 -1.152 1.00 86.94 371 THR A N 1
ATOM 2915 C CA . THR A 1 371 ? -18.816 11.991 -0.411 1.00 86.94 371 THR A CA 1
ATOM 2916 C C . THR A 1 371 ? -20.151 12.114 0.318 1.00 86.94 371 THR A C 1
ATOM 2918 O O . THR A 1 371 ? -21.008 11.242 0.176 1.00 86.94 371 THR A O 1
ATOM 2921 N N . ARG A 1 372 ? -20.372 13.203 1.070 1.00 85.19 372 ARG A N 1
ATOM 2922 C CA . ARG A 1 372 ? -21.616 13.397 1.840 1.00 85.19 372 ARG A CA 1
ATOM 2923 C C . ARG A 1 372 ? -22.840 13.471 0.925 1.00 85.19 372 ARG A C 1
ATOM 2925 O O . ARG A 1 372 ? -23.856 12.849 1.217 1.00 85.19 372 ARG A O 1
ATOM 2932 N N . LYS A 1 373 ? -22.726 14.200 -0.191 1.00 88.12 373 LYS A N 1
ATOM 2933 C CA . LYS A 1 373 ? -23.806 14.356 -1.173 1.00 88.12 373 LYS A CA 1
ATOM 2934 C C . LYS A 1 373 ? -24.110 13.026 -1.865 1.00 88.12 373 LYS A C 1
ATOM 2936 O O . LYS A 1 373 ? -25.263 12.622 -1.911 1.00 88.12 373 LYS A O 1
ATOM 2941 N N . LEU A 1 374 ? -23.085 12.324 -2.345 1.00 89.25 374 LEU A N 1
ATOM 2942 C CA . LEU A 1 374 ? -23.237 11.037 -3.029 1.00 89.25 374 LEU A CA 1
ATOM 2943 C C . LEU A 1 374 ? -23.804 9.953 -2.105 1.00 89.25 374 LEU A C 1
ATOM 2945 O O . LEU A 1 374 ? -24.692 9.203 -2.507 1.00 89.25 374 LEU A O 1
ATOM 2949 N N . THR A 1 375 ? -23.341 9.910 -0.853 1.00 88.38 375 THR A N 1
ATOM 2950 C CA . THR A 1 375 ? -23.832 8.946 0.142 1.00 88.38 375 THR A CA 1
ATOM 2951 C C . THR A 1 375 ? -25.293 9.209 0.489 1.00 88.38 375 THR A C 1
ATOM 2953 O O . THR A 1 375 ? -26.055 8.258 0.591 1.00 88.38 375 THR A O 1
ATOM 2956 N N . GLY A 1 376 ? -25.714 10.475 0.601 1.00 86.38 376 GLY A N 1
ATOM 2957 C CA . GLY A 1 376 ? -27.118 10.819 0.848 1.00 86.38 376 GLY A CA 1
ATOM 2958 C C . GLY A 1 376 ? -28.067 10.508 -0.318 1.00 86.38 376 GLY A C 1
ATOM 2959 O O . GLY A 1 376 ? -29.260 10.346 -0.090 1.00 86.38 376 GLY A O 1
ATOM 2960 N N . LEU A 1 377 ? -27.560 10.420 -1.555 1.00 89.50 377 LEU A N 1
ATOM 2961 C CA . LEU A 1 377 ? -28.370 10.119 -2.745 1.00 89.50 377 LEU A CA 1
ATOM 2962 C C . LEU A 1 377 ? -28.526 8.616 -3.002 1.00 89.50 377 LEU A C 1
ATOM 2964 O O . LEU A 1 377 ? -29.602 8.162 -3.380 1.00 89.50 377 LEU A O 1
ATOM 2968 N N . LEU A 1 378 ? -27.441 7.853 -2.853 1.00 88.06 378 LEU A N 1
ATOM 2969 C CA . LEU A 1 378 ? -27.399 6.436 -3.232 1.00 88.06 378 LEU A CA 1
ATOM 2970 C C . LEU A 1 378 ? -27.402 5.488 -2.025 1.00 88.06 378 LEU A C 1
ATOM 2972 O O . LEU A 1 378 ? -27.712 4.307 -2.186 1.00 88.06 378 LEU A O 1
ATOM 2976 N N . GLY A 1 379 ? -27.055 5.972 -0.832 1.00 89.19 379 GLY A N 1
ATOM 2977 C CA . GLY A 1 379 ? -26.725 5.133 0.318 1.00 89.19 379 GLY A CA 1
ATOM 2978 C C . GLY A 1 379 ? -25.343 4.478 0.177 1.00 89.19 379 GLY A C 1
ATOM 2979 O O . GLY A 1 379 ? -24.830 4.275 -0.927 1.00 89.19 379 GLY A O 1
ATOM 2980 N N . LYS A 1 380 ? -24.718 4.110 1.306 1.00 88.75 380 LYS A N 1
ATOM 2981 C CA . LYS A 1 380 ? -23.326 3.603 1.358 1.00 88.75 380 LYS A CA 1
ATOM 2982 C C . LYS A 1 380 ? -23.098 2.372 0.464 1.00 88.75 380 LYS A C 1
ATOM 2984 O O . LYS A 1 380 ? -22.194 2.371 -0.370 1.00 88.75 380 LYS A O 1
ATOM 2989 N N . LYS A 1 381 ? -23.947 1.339 0.595 1.00 90.94 381 LYS A N 1
ATOM 2990 C CA . LYS A 1 381 ? -23.818 0.072 -0.153 1.00 90.94 381 LYS A CA 1
ATOM 2991 C C . LYS A 1 381 ? -23.905 0.285 -1.669 1.00 90.94 381 LYS A C 1
ATOM 2993 O O . LYS A 1 381 ? -23.043 -0.194 -2.402 1.00 90.94 381 LYS A O 1
ATOM 2998 N N . ARG A 1 382 ? -24.935 0.993 -2.152 1.00 92.50 382 ARG A N 1
ATOM 2999 C CA . ARG A 1 382 ? -25.136 1.194 -3.600 1.00 92.50 382 ARG A CA 1
ATOM 3000 C C . ARG A 1 382 ? -24.078 2.121 -4.185 1.00 92.50 382 ARG A C 1
ATOM 3002 O O . ARG A 1 382 ? -23.616 1.861 -5.290 1.00 92.50 382 ARG A O 1
ATOM 3009 N N . LEU A 1 383 ? -23.655 3.144 -3.437 1.00 93.94 383 LEU A N 1
ATOM 3010 C CA . LEU A 1 383 ? -22.553 4.014 -3.840 1.00 93.94 383 LEU A CA 1
ATOM 3011 C C . LEU A 1 383 ? -21.260 3.215 -4.050 1.00 93.94 383 LEU A C 1
ATOM 3013 O O . LEU A 1 383 ? -20.628 3.353 -5.089 1.00 93.94 383 LEU A O 1
ATOM 3017 N N . MET A 1 384 ? -20.896 2.332 -3.117 1.00 93.94 384 MET A N 1
ATOM 3018 C CA . MET A 1 384 ? -19.696 1.498 -3.253 1.00 93.94 384 MET A CA 1
ATOM 3019 C C . MET A 1 384 ? -19.766 0.554 -4.462 1.00 93.94 384 MET A C 1
ATOM 3021 O O . MET A 1 384 ? -18.783 0.423 -5.191 1.00 93.94 384 MET A O 1
ATOM 3025 N N . ILE A 1 385 ? -20.930 -0.057 -4.722 1.00 95.38 385 ILE A N 1
ATOM 3026 C CA . ILE A 1 385 ? -21.141 -0.892 -5.917 1.00 95.38 385 ILE A CA 1
ATOM 3027 C C . ILE A 1 385 ? -21.002 -0.050 -7.192 1.00 95.38 385 ILE A C 1
ATOM 3029 O O . ILE A 1 385 ? -20.300 -0.460 -8.114 1.00 95.38 385 ILE A O 1
ATOM 3033 N N . PHE A 1 386 ? -21.613 1.137 -7.236 1.00 96.19 386 PHE A N 1
ATOM 3034 C CA . PHE A 1 386 ? -21.519 2.054 -8.375 1.00 96.19 386 PHE A CA 1
ATOM 3035 C C . PHE A 1 386 ? -20.071 2.464 -8.664 1.00 96.19 386 PHE A C 1
ATOM 3037 O O . PHE A 1 386 ? -19.617 2.326 -9.798 1.00 96.19 386 PHE A O 1
ATOM 3044 N N . ILE A 1 387 ? -19.328 2.896 -7.638 1.00 95.88 387 ILE A N 1
ATOM 3045 C CA . ILE A 1 387 ? -17.915 3.273 -7.772 1.00 95.88 387 ILE A CA 1
ATOM 3046 C C . ILE A 1 387 ? -17.116 2.111 -8.363 1.00 95.88 387 ILE A C 1
ATOM 3048 O O . ILE A 1 387 ? -16.336 2.298 -9.292 1.00 95.88 387 ILE A O 1
ATOM 3052 N N . LYS A 1 388 ? -17.334 0.890 -7.866 1.00 95.25 388 LYS A N 1
ATOM 3053 C CA . LYS A 1 388 ? -16.599 -0.283 -8.340 1.00 95.25 388 LYS A CA 1
ATOM 3054 C C . LYS A 1 388 ? -16.976 -0.732 -9.743 1.00 95.25 388 LYS A C 1
ATOM 3056 O O . LYS A 1 388 ? -16.086 -1.120 -10.498 1.00 95.25 388 LYS A O 1
ATOM 3061 N N . LEU A 1 389 ? -18.247 -0.653 -10.125 1.00 97.31 389 LEU A N 1
ATOM 3062 C CA . LEU A 1 389 ? -18.661 -0.895 -11.508 1.00 97.31 389 LEU A CA 1
ATOM 3063 C C . LEU A 1 389 ? -18.040 0.135 -12.454 1.00 97.31 389 LEU A C 1
ATOM 3065 O O . LEU A 1 389 ? -17.540 -0.237 -13.513 1.00 97.31 389 LEU A O 1
ATOM 3069 N N . PHE A 1 390 ? -17.988 1.403 -12.044 1.00 97.25 390 PHE A N 1
ATOM 3070 C CA . PHE A 1 390 ? -17.338 2.452 -12.820 1.00 97.25 390 PHE A CA 1
ATOM 3071 C C . PHE A 1 390 ? -15.831 2.206 -12.973 1.00 97.25 390 PHE A C 1
ATOM 3073 O O . PHE A 1 390 ? -15.327 2.197 -14.092 1.00 97.25 390 PHE A O 1
ATOM 3080 N N . THR A 1 391 ? -15.115 1.905 -11.883 1.00 96.12 391 THR A N 1
ATOM 3081 C CA . THR A 1 391 ? -13.692 1.527 -11.947 1.00 96.12 391 THR A CA 1
ATOM 3082 C C . THR A 1 391 ? -13.474 0.318 -12.857 1.00 96.12 391 THR A C 1
ATOM 3084 O O . THR A 1 391 ? -12.548 0.318 -13.660 1.00 96.12 391 THR A O 1
ATOM 3087 N N . THR A 1 392 ? -14.349 -0.687 -12.792 1.00 97.12 392 THR A N 1
ATOM 3088 C CA . THR A 1 392 ? -14.306 -1.868 -13.670 1.00 97.12 392 THR A CA 1
ATOM 3089 C C . THR A 1 392 ? -14.449 -1.465 -15.144 1.00 97.12 392 THR A C 1
ATOM 3091 O O . THR A 1 392 ? -13.653 -1.891 -15.976 1.00 97.12 392 THR A O 1
ATOM 3094 N N . ALA A 1 393 ? -15.391 -0.577 -15.473 1.00 97.62 393 ALA A N 1
ATOM 3095 C CA . ALA A 1 393 ? -15.545 -0.051 -16.828 1.00 97.62 393 ALA A CA 1
ATOM 3096 C C . ALA A 1 393 ? -14.311 0.746 -17.292 1.00 97.62 393 ALA A C 1
ATOM 3098 O O . ALA A 1 393 ? -13.863 0.566 -18.422 1.00 97.62 393 ALA A O 1
ATOM 3099 N N . CYS A 1 394 ? -13.711 1.568 -16.423 1.00 96.62 394 CYS A N 1
ATOM 3100 C CA . CYS A 1 394 ? -12.471 2.284 -16.731 1.00 96.62 394 CYS A CA 1
ATOM 3101 C C . CYS A 1 394 ? -11.302 1.330 -17.002 1.00 96.62 394 CYS A C 1
ATOM 3103 O O . CYS A 1 394 ? -10.573 1.525 -17.971 1.00 96.62 394 CYS A O 1
ATOM 3105 N N . LEU A 1 395 ? -11.123 0.293 -16.177 1.00 96.06 395 LEU A N 1
ATOM 3106 C CA . LEU A 1 395 ? -10.073 -0.714 -16.368 1.00 96.06 395 LEU A CA 1
ATOM 3107 C C . LEU A 1 395 ? -10.252 -1.473 -17.689 1.00 96.06 395 LEU A C 1
ATOM 3109 O O . LEU A 1 395 ? -9.275 -1.693 -18.400 1.00 96.06 395 LEU A O 1
ATOM 3113 N N . LEU A 1 396 ? -11.494 -1.811 -18.047 1.00 96.50 396 LEU A N 1
ATOM 3114 C CA . LEU A 1 396 ? -11.808 -2.426 -19.334 1.00 96.50 396 LEU A CA 1
ATOM 3115 C C . LEU A 1 396 ? -11.548 -1.460 -20.501 1.00 96.50 396 LEU A C 1
ATOM 3117 O O . LEU A 1 396 ? -10.992 -1.868 -21.514 1.00 96.50 396 LEU A O 1
ATOM 3121 N N . ALA A 1 397 ? -11.885 -0.176 -20.358 1.00 95.69 397 ALA A N 1
ATOM 3122 C CA . ALA A 1 397 ? -11.604 0.837 -21.374 1.00 95.69 397 ALA A CA 1
ATOM 3123 C C . ALA A 1 397 ? -10.096 1.001 -21.619 1.00 95.69 397 ALA A C 1
ATOM 3125 O O . ALA A 1 397 ? -9.680 1.075 -22.772 1.00 95.69 397 ALA A O 1
ATOM 3126 N N . PHE A 1 398 ? -9.275 0.969 -20.560 1.00 93.94 398 PHE A N 1
ATOM 3127 C CA . PHE A 1 398 ? -7.810 0.994 -20.664 1.00 93.94 398 PHE A CA 1
ATOM 3128 C C . PHE A 1 398 ? -7.256 -0.134 -21.528 1.00 93.94 398 PHE A C 1
ATOM 3130 O O . PHE A 1 398 ? -6.255 0.066 -22.211 1.00 93.94 398 PHE A O 1
ATOM 3137 N N . PHE A 1 399 ? -7.911 -1.298 -21.537 1.00 93.50 399 PHE A N 1
ATOM 3138 C CA . PHE A 1 399 ? -7.489 -2.382 -22.406 1.00 93.50 399 PHE A CA 1
ATOM 3139 C C . PHE A 1 399 ? -7.581 -1.988 -23.880 1.00 93.50 399 PHE A C 1
ATOM 3141 O O . PHE A 1 399 ? -6.723 -2.410 -24.628 1.00 93.50 399 PHE A O 1
ATOM 3148 N N . PHE A 1 400 ? -8.531 -1.167 -24.331 1.00 93.62 400 PHE A N 1
ATOM 3149 C CA . PHE A 1 400 ? -8.685 -0.824 -25.755 1.00 93.62 400 PHE A CA 1
ATOM 3150 C C . PHE A 1 400 ? -7.840 0.371 -26.225 1.00 93.62 400 PHE A C 1
ATOM 3152 O O . PHE A 1 400 ? -7.854 0.690 -27.413 1.00 93.62 400 PHE A O 1
ATOM 3159 N N . LEU A 1 401 ? -7.112 1.030 -25.322 1.00 93.94 401 LEU A N 1
ATOM 3160 C CA . LEU A 1 401 ? -6.324 2.214 -25.657 1.00 93.94 401 LEU A CA 1
ATOM 3161 C C . LEU A 1 401 ? -5.053 1.855 -26.423 1.00 93.94 401 LEU A C 1
ATOM 3163 O O . LEU A 1 401 ? -4.384 0.860 -26.136 1.00 93.94 401 LEU A O 1
ATOM 3167 N N . ARG A 1 402 ? -4.719 2.713 -27.385 1.00 91.81 402 ARG A N 1
ATOM 3168 C CA . ARG A 1 402 ? -3.461 2.661 -28.134 1.00 91.81 402 ARG A CA 1
ATOM 3169 C C . ARG A 1 402 ? -2.402 3.553 -27.463 1.00 91.81 402 ARG A C 1
ATOM 3171 O O . ARG A 1 402 ? -2.785 4.504 -26.775 1.00 91.81 402 ARG A O 1
ATOM 3178 N N . PRO A 1 403 ? -1.099 3.273 -27.645 1.00 90.50 403 PRO A N 1
ATOM 3179 C CA . PRO A 1 403 ? -0.027 4.013 -26.973 1.00 90.50 403 PRO A CA 1
ATOM 3180 C C . PRO A 1 403 ? 0.019 5.508 -27.338 1.00 90.50 403 PRO A C 1
ATOM 3182 O O . PRO A 1 403 ? 0.390 6.321 -26.501 1.00 90.50 403 PRO A O 1
ATOM 3185 N N . ASP A 1 404 ? -0.469 5.907 -28.518 1.00 91.81 404 ASP A N 1
ATOM 3186 C CA . ASP A 1 404 ? -0.565 7.310 -28.957 1.00 91.81 404 ASP A CA 1
ATOM 3187 C C . ASP A 1 404 ? -1.626 8.133 -28.197 1.00 91.81 404 ASP A C 1
ATOM 3189 O O . ASP A 1 404 ? -1.609 9.364 -28.207 1.00 91.81 404 ASP A O 1
ATOM 3193 N N . GLN A 1 405 ? -2.568 7.479 -27.513 1.00 94.06 405 GLN A N 1
ATOM 3194 C CA . GLN A 1 405 ? -3.749 8.124 -26.929 1.00 94.06 405 GLN A CA 1
ATOM 3195 C C . GLN A 1 405 ? -3.548 8.553 -25.469 1.00 94.06 405 GLN A C 1
ATOM 3197 O O . GLN A 1 405 ? -4.442 8.385 -24.633 1.00 94.06 405 GLN A O 1
ATOM 3202 N N . VAL A 1 406 ? -2.397 9.152 -25.154 1.00 93.75 406 VAL A N 1
ATOM 3203 C CA . VAL A 1 406 ? -2.027 9.557 -23.784 1.00 93.75 406 VAL A CA 1
ATOM 3204 C C . VAL A 1 406 ? -3.090 10.468 -23.154 1.00 93.75 406 VAL A C 1
ATOM 3206 O O . VAL A 1 406 ? -3.520 10.232 -22.027 1.00 93.75 406 VAL A O 1
ATOM 3209 N N . ALA A 1 407 ? -3.622 11.448 -23.891 1.00 94.25 407 ALA A N 1
ATOM 3210 C CA . ALA A 1 407 ? -4.669 12.343 -23.380 1.00 94.25 407 ALA A CA 1
ATOM 3211 C C . ALA A 1 407 ? -5.940 11.596 -22.921 1.00 94.25 407 ALA A C 1
ATOM 3213 O O . ALA A 1 407 ? -6.545 11.949 -21.906 1.00 94.25 407 ALA A O 1
ATOM 3214 N N . LEU A 1 408 ? -6.328 10.531 -23.631 1.00 95.62 408 LEU A N 1
ATOM 3215 C CA . LEU A 1 408 ? -7.481 9.708 -23.263 1.00 95.62 408 LEU A CA 1
ATOM 3216 C C . LEU A 1 408 ? -7.183 8.845 -22.028 1.00 95.62 408 LEU A C 1
ATOM 3218 O O . LEU A 1 408 ? -8.055 8.690 -21.171 1.00 95.62 408 LEU A O 1
ATOM 3222 N N . MET A 1 409 ? -5.945 8.356 -21.882 1.00 96.31 409 MET A N 1
ATOM 3223 C CA . MET A 1 409 ? -5.496 7.687 -20.655 1.00 96.31 409 MET A CA 1
ATOM 3224 C C . MET A 1 409 ? -5.655 8.615 -19.443 1.00 96.31 409 MET A C 1
ATOM 3226 O O . MET A 1 409 ? -6.225 8.206 -18.429 1.00 96.31 409 MET A O 1
ATOM 3230 N N . PHE A 1 410 ? -5.226 9.878 -19.559 1.00 96.81 410 PHE A N 1
ATOM 3231 C CA . PHE A 1 410 ? -5.412 10.889 -18.512 1.00 96.81 410 PHE A CA 1
ATOM 3232 C C . PHE A 1 410 ? -6.891 11.141 -18.207 1.00 96.81 410 PHE A C 1
ATOM 3234 O O . PHE A 1 410 ? -7.274 11.146 -17.039 1.00 96.81 410 PHE A O 1
ATOM 3241 N N . ALA A 1 411 ? -7.736 11.301 -19.229 1.00 97.06 411 ALA A N 1
ATOM 3242 C CA . ALA A 1 411 ? -9.167 11.530 -19.036 1.00 97.06 411 ALA A CA 1
ATOM 3243 C C . ALA A 1 411 ? -9.839 10.384 -18.258 1.00 97.06 411 ALA A C 1
ATOM 3245 O O . ALA A 1 411 ? -10.586 10.631 -17.308 1.00 97.06 411 ALA A O 1
ATOM 3246 N N . ILE A 1 412 ? -9.529 9.128 -18.602 1.00 96.69 412 ILE A N 1
ATOM 3247 C CA . ILE A 1 412 ? -10.068 7.953 -17.903 1.00 96.69 412 ILE A CA 1
ATOM 3248 C C . ILE A 1 412 ? -9.509 7.868 -16.476 1.00 96.69 412 ILE A C 1
ATOM 3250 O O . ILE A 1 412 ? -10.254 7.560 -15.544 1.00 96.69 412 ILE A O 1
ATOM 3254 N N . GLN A 1 413 ? -8.226 8.177 -16.271 1.00 95.75 413 GLN A N 1
ATOM 3255 C CA . GLN A 1 413 ? -7.605 8.180 -14.944 1.00 95.75 413 GLN A CA 1
ATOM 3256 C C . GLN A 1 413 ? -8.207 9.254 -14.023 1.00 95.75 413 GLN A C 1
ATOM 3258 O O . GLN A 1 413 ? -8.497 8.966 -12.862 1.00 95.75 413 GLN A O 1
ATOM 3263 N N . ILE A 1 414 ? -8.448 10.462 -14.541 1.00 96.81 414 ILE A N 1
ATOM 3264 C CA . ILE A 1 414 ? -9.107 11.566 -13.826 1.00 96.81 414 ILE A CA 1
ATOM 3265 C C . ILE A 1 414 ? -10.545 11.184 -13.469 1.00 96.81 414 ILE A C 1
ATOM 3267 O O . ILE A 1 414 ? -10.952 11.337 -12.317 1.00 96.81 414 ILE A O 1
ATOM 3271 N N . ALA A 1 415 ? -11.300 10.624 -14.419 1.00 96.62 415 ALA A N 1
ATOM 3272 C CA . ALA A 1 415 ? -12.665 10.171 -14.174 1.00 96.62 415 ALA A CA 1
ATOM 3273 C C . ALA A 1 415 ? -12.719 9.071 -13.098 1.00 96.62 415 ALA A C 1
ATOM 3275 O O . ALA A 1 415 ? -13.532 9.144 -12.173 1.00 96.62 415 ALA A O 1
ATOM 3276 N N . ASN A 1 416 ? -11.818 8.085 -13.174 1.00 95.69 416 ASN A N 1
ATOM 3277 C CA . ASN A 1 416 ? -11.699 7.034 -12.164 1.00 95.69 416 ASN A CA 1
ATOM 3278 C C . ASN A 1 416 ? -11.297 7.599 -10.794 1.00 95.69 416 ASN A C 1
ATOM 3280 O O . ASN A 1 416 ? -11.841 7.165 -9.783 1.00 95.69 416 ASN A O 1
ATOM 3284 N N . GLY A 1 417 ? -10.399 8.587 -10.745 1.00 93.06 417 GLY A N 1
ATOM 3285 C CA . GLY A 1 417 ? -10.050 9.293 -9.512 1.00 93.06 417 GLY A CA 1
ATOM 3286 C C . GLY A 1 417 ? -11.259 10.002 -8.900 1.00 93.06 417 GLY A C 1
ATOM 3287 O O . GLY A 1 417 ? -11.601 9.745 -7.749 1.00 93.06 417 GLY A O 1
ATOM 3288 N N . LEU A 1 418 ? -11.966 10.824 -9.680 1.00 94.25 418 LEU A N 1
ATOM 3289 C CA . LEU A 1 418 ? -13.106 11.618 -9.211 1.00 94.25 418 LEU A CA 1
ATOM 3290 C C . LEU A 1 418 ? -14.243 10.752 -8.647 1.00 94.25 418 LEU A C 1
ATOM 3292 O O . LEU A 1 418 ? -14.810 11.074 -7.604 1.00 94.25 418 LEU A O 1
ATOM 3296 N N . ILE A 1 419 ? -14.563 9.638 -9.307 1.00 94.56 419 ILE A N 1
ATOM 3297 C CA . ILE A 1 419 ? -15.602 8.709 -8.838 1.00 94.56 419 ILE A CA 1
ATOM 3298 C C . ILE A 1 419 ? -15.073 7.797 -7.723 1.00 94.56 419 ILE A C 1
ATOM 3300 O O . ILE A 1 419 ? -15.817 7.458 -6.805 1.00 94.56 419 ILE A O 1
ATOM 3304 N N . GLY A 1 420 ? -13.790 7.435 -7.755 1.00 91.00 420 GLY A N 1
ATOM 3305 C CA . GLY A 1 420 ? -13.136 6.590 -6.756 1.00 91.00 420 GLY A CA 1
ATOM 3306 C C . GLY A 1 420 ? -12.870 7.271 -5.412 1.00 91.00 420 GLY A C 1
ATOM 3307 O O . GLY A 1 420 ? -12.780 6.580 -4.400 1.00 91.00 420 GLY A O 1
ATOM 3308 N N . GLY A 1 421 ? -12.783 8.603 -5.369 1.00 88.19 421 GLY A N 1
ATOM 3309 C CA . GLY A 1 421 ? -12.433 9.383 -4.174 1.00 88.19 421 GLY A CA 1
ATOM 3310 C C . GLY A 1 421 ? -13.200 9.019 -2.889 1.00 88.19 421 GLY A C 1
ATOM 3311 O O . GLY A 1 421 ? -12.566 8.753 -1.865 1.00 88.19 421 GLY A O 1
ATOM 3312 N N . PRO A 1 422 ? -14.546 8.940 -2.907 1.00 89.69 422 PRO A N 1
ATOM 3313 C CA . PRO A 1 422 ? -15.347 8.588 -1.730 1.00 89.69 422 PRO A CA 1
ATOM 3314 C C . PRO A 1 422 ? -15.101 7.184 -1.159 1.00 89.69 422 PRO A C 1
ATOM 3316 O O . PRO A 1 422 ? -15.477 6.924 -0.015 1.00 89.69 422 PRO A O 1
ATOM 3319 N N . LEU A 1 423 ? -14.498 6.270 -1.929 1.00 89.62 423 LEU A N 1
ATOM 3320 C CA . LEU A 1 423 ? -14.413 4.847 -1.597 1.00 89.62 423 LEU A CA 1
ATOM 3321 C C . LEU A 1 423 ? -13.785 4.600 -0.224 1.00 89.62 423 LEU A C 1
ATOM 3323 O O . LEU A 1 423 ? -14.353 3.861 0.579 1.00 89.62 423 LEU A O 1
ATOM 3327 N N . SER A 1 424 ? -12.640 5.225 0.064 1.00 81.12 424 SER A N 1
ATOM 3328 C CA . SER A 1 424 ? -11.927 5.011 1.328 1.00 81.12 424 SER A CA 1
ATOM 3329 C C . SER A 1 424 ? -12.759 5.474 2.524 1.00 81.12 424 SER A C 1
ATOM 3331 O O . SER A 1 424 ? -12.884 4.748 3.506 1.00 81.12 424 SER A O 1
ATOM 3333 N N . ALA A 1 425 ? -13.384 6.651 2.432 1.00 81.38 425 ALA A N 1
ATOM 3334 C CA . ALA A 1 425 ? -14.202 7.205 3.509 1.00 81.38 425 ALA A CA 1
ATOM 3335 C C . ALA A 1 425 ? -15.459 6.362 3.775 1.00 81.38 425 ALA A C 1
ATOM 3337 O O . ALA A 1 425 ? -15.782 6.068 4.927 1.00 81.38 425 ALA A O 1
ATOM 3338 N N . VAL A 1 426 ? -16.146 5.937 2.709 1.00 88.75 426 VAL A N 1
ATOM 3339 C CA . VAL A 1 426 ? -17.349 5.104 2.822 1.00 88.75 426 VAL A CA 1
ATOM 3340 C C . VAL A 1 426 ? -17.002 3.725 3.379 1.00 88.75 426 VAL A C 1
ATOM 3342 O O . VAL A 1 426 ? -17.726 3.229 4.238 1.00 88.75 426 VAL A O 1
ATOM 3345 N N . LEU A 1 427 ? -15.876 3.131 2.972 1.00 88.62 427 LEU A N 1
ATOM 3346 C CA . LEU A 1 427 ? -15.431 1.835 3.483 1.00 88.62 427 LEU A CA 1
ATOM 3347 C C . LEU A 1 427 ? -15.196 1.855 5.004 1.00 88.62 427 LEU A C 1
ATOM 3349 O O . LEU A 1 427 ? -15.670 0.963 5.704 1.00 88.62 427 LEU A O 1
ATOM 3353 N N . TRP A 1 428 ? -14.526 2.884 5.535 1.00 82.75 428 TRP A N 1
ATOM 3354 C CA . TRP A 1 428 ? -14.335 3.026 6.986 1.00 82.75 428 TRP A CA 1
ATOM 3355 C C . TRP A 1 428 ? -15.651 3.244 7.735 1.00 82.75 428 TRP A C 1
ATOM 3357 O O . TRP A 1 428 ? -15.842 2.680 8.812 1.00 82.75 428 TRP A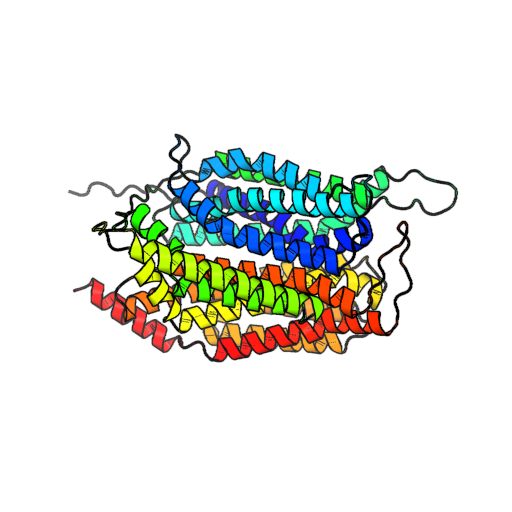 O 1
ATOM 3367 N N . ALA A 1 429 ? -16.588 3.995 7.150 1.00 83.44 429 ALA A N 1
ATOM 3368 C CA . ALA A 1 429 ? -17.929 4.130 7.710 1.00 83.44 429 ALA A CA 1
ATOM 3369 C C . ALA A 1 429 ? -18.683 2.787 7.730 1.00 83.44 429 ALA A C 1
ATOM 3371 O O . ALA A 1 429 ? -19.375 2.495 8.699 1.00 83.44 429 ALA A O 1
ATOM 3372 N N . MET A 1 430 ? -18.514 1.941 6.709 1.00 89.88 430 MET A N 1
ATOM 3373 C CA . MET A 1 430 ? -19.111 0.602 6.682 1.00 89.88 430 MET A CA 1
ATOM 3374 C C . MET A 1 430 ? -18.510 -0.325 7.745 1.00 89.88 430 MET A C 1
ATOM 3376 O O . MET A 1 430 ? -19.242 -1.127 8.317 1.00 89.88 430 MET A O 1
ATOM 3380 N N . TYR A 1 431 ? -17.213 -0.218 8.063 1.00 84.69 431 TYR A N 1
ATOM 3381 C CA . TYR A 1 431 ? -16.629 -0.963 9.188 1.00 84.69 431 TYR A CA 1
ATOM 3382 C C . TYR A 1 431 ? -17.237 -0.562 10.537 1.00 84.69 431 TYR A C 1
ATOM 3384 O O . TYR A 1 431 ? -17.468 -1.433 11.378 1.00 84.69 431 TYR A O 1
ATOM 3392 N N . ALA A 1 432 ? -17.562 0.721 10.727 1.00 80.69 432 ALA A N 1
ATOM 3393 C CA . ALA A 1 432 ? -18.310 1.168 11.902 1.00 80.69 432 ALA A CA 1
ATOM 3394 C C . ALA A 1 432 ? -19.713 0.534 11.949 1.00 80.69 432 ALA A C 1
ATOM 3396 O O . ALA A 1 432 ? -20.088 -0.029 12.977 1.00 80.69 432 ALA A O 1
ATOM 3397 N N . ASP A 1 433 ? -20.429 0.512 10.818 1.00 86.44 433 ASP A N 1
ATOM 3398 C CA . ASP A 1 433 ? -21.756 -0.117 10.714 1.00 86.44 433 ASP A CA 1
ATOM 3399 C C . ASP A 1 433 ? -21.709 -1.617 11.087 1.00 86.44 433 ASP A C 1
ATOM 3401 O O . ASP A 1 433 ? -22.620 -2.150 11.722 1.00 86.44 433 ASP A O 1
ATOM 3405 N N . VAL A 1 434 ? -20.622 -2.317 10.738 1.00 87.19 434 VAL A N 1
ATOM 3406 C CA . VAL A 1 434 ? -20.402 -3.722 11.126 1.00 87.19 434 VAL A CA 1
ATOM 3407 C C . VAL A 1 434 ? -20.197 -3.885 12.633 1.00 87.19 434 VAL A C 1
ATOM 3409 O O . VAL A 1 434 ? -20.662 -4.876 13.207 1.00 87.19 434 VAL A O 1
ATOM 3412 N N . ALA A 1 435 ? -19.512 -2.943 13.279 1.00 78.75 435 ALA A N 1
ATOM 3413 C CA . ALA A 1 435 ? -19.322 -2.970 14.723 1.00 78.75 435 ALA A CA 1
ATOM 3414 C C . ALA A 1 435 ? -20.651 -2.757 15.468 1.00 78.75 435 ALA A C 1
ATOM 3416 O O . ALA A 1 435 ? -20.929 -3.467 16.438 1.00 78.75 435 ALA A O 1
ATOM 3417 N N . ASP A 1 436 ? -21.503 -1.858 14.974 1.00 82.38 436 ASP A N 1
ATOM 3418 C CA . ASP A 1 436 ? -22.836 -1.628 15.537 1.00 82.38 436 ASP A CA 1
ATOM 3419 C C . ASP A 1 436 ? -23.775 -2.822 15.274 1.00 82.38 436 ASP A C 1
ATOM 3421 O O . ASP A 1 436 ? -24.486 -3.266 16.178 1.00 82.38 436 ASP A O 1
ATOM 3425 N N . TYR A 1 437 ? -23.699 -3.448 14.092 1.00 86.12 437 TYR A N 1
ATOM 3426 C CA . TYR A 1 437 ? -24.389 -4.714 13.810 1.00 86.12 437 TYR A CA 1
ATOM 3427 C C . TYR A 1 437 ? -23.958 -5.839 14.766 1.00 86.12 437 TYR A C 1
ATOM 3429 O O . TYR A 1 437 ? -24.795 -6.609 15.247 1.00 86.12 437 TYR A O 1
ATOM 3437 N N . SER A 1 438 ? -22.659 -5.925 15.075 1.00 82.75 438 SER A N 1
ATOM 3438 C CA . SER A 1 438 ? -22.132 -6.890 16.046 1.00 82.75 438 SER A CA 1
ATOM 3439 C C . SER A 1 438 ? -22.712 -6.649 17.441 1.00 82.75 438 SER A C 1
ATOM 3441 O O . SER A 1 438 ? -23.186 -7.593 18.076 1.00 82.75 438 SER A O 1
ATOM 3443 N N . GLN A 1 439 ? -22.763 -5.390 17.891 1.00 81.50 439 GLN A N 1
ATOM 3444 C CA . GLN A 1 439 ? -23.364 -5.025 19.176 1.00 81.50 439 GLN A CA 1
ATOM 3445 C C . GLN A 1 439 ? -24.857 -5.367 19.230 1.00 81.50 439 GLN A C 1
ATOM 3447 O O . GLN A 1 439 ? -25.328 -5.927 20.219 1.00 81.50 439 GLN A O 1
ATOM 3452 N N . TRP A 1 440 ? -25.607 -5.068 18.169 1.00 84.00 440 TRP A N 1
ATOM 3453 C CA . TRP A 1 440 ? -27.044 -5.333 18.112 1.00 84.00 440 TRP A CA 1
ATOM 3454 C C . TRP A 1 440 ? -27.372 -6.826 18.231 1.00 84.00 440 TRP A C 1
ATOM 3456 O O . TRP A 1 440 ? -28.284 -7.193 18.980 1.00 84.00 440 TRP A O 1
ATOM 3466 N N . LYS A 1 441 ? -26.594 -7.679 17.548 1.00 83.25 441 LYS A N 1
ATOM 3467 C CA . LYS A 1 441 ? -26.822 -9.128 17.480 1.00 83.25 441 LYS A CA 1
ATOM 3468 C C . LYS A 1 441 ? -26.216 -9.920 18.641 1.00 83.25 441 LYS A C 1
ATOM 3470 O O . LYS A 1 441 ? -26.809 -10.908 19.064 1.00 83.25 441 LYS A O 1
ATOM 3475 N N . HIS A 1 442 ? -25.042 -9.522 19.128 1.00 74.12 442 HIS A N 1
ATOM 3476 C CA . HIS A 1 442 ? -24.268 -10.285 20.116 1.00 74.12 442 HIS A CA 1
ATOM 3477 C C . HIS A 1 442 ? -24.151 -9.592 21.480 1.00 74.12 442 HIS A C 1
ATOM 3479 O O . HIS A 1 442 ? -23.558 -10.156 22.393 1.00 74.12 442 HIS A O 1
ATOM 3485 N N . GLY A 1 443 ? -24.677 -8.374 21.637 1.00 71.31 443 GLY A N 1
ATOM 3486 C CA . GLY A 1 443 ? -24.645 -7.622 22.898 1.00 71.31 443 GLY A CA 1
ATOM 3487 C C . GLY A 1 443 ? -23.273 -7.047 23.277 1.00 71.31 443 GLY A C 1
ATOM 3488 O O . GLY A 1 443 ? -23.203 -6.195 24.156 1.00 71.31 443 GLY A O 1
ATOM 3489 N N . ARG A 1 444 ? -22.188 -7.447 22.598 1.00 66.88 444 ARG A N 1
ATOM 3490 C CA . ARG A 1 444 ? -20.825 -6.923 22.789 1.00 66.88 444 ARG A CA 1
ATOM 3491 C C . ARG A 1 444 ? -20.397 -6.020 21.636 1.00 66.88 444 ARG A C 1
ATOM 3493 O O . ARG A 1 444 ? -20.508 -6.392 20.467 1.00 66.88 444 ARG A O 1
ATOM 3500 N N . ARG A 1 445 ? -19.853 -4.847 21.974 1.00 64.31 445 ARG A N 1
ATOM 3501 C CA . ARG A 1 445 ? -19.305 -3.882 21.014 1.00 64.31 445 ARG A CA 1
ATOM 3502 C C . ARG A 1 445 ? -17.789 -4.063 20.870 1.00 64.31 445 ARG A C 1
ATOM 3504 O O . ARG A 1 445 ? -17.019 -3.414 21.562 1.00 64.31 445 ARG A O 1
ATOM 3511 N N . THR A 1 446 ? -17.356 -4.918 19.949 1.00 64.88 446 THR A N 1
ATOM 3512 C CA . THR A 1 446 ? -15.932 -5.187 19.657 1.00 64.88 446 THR A CA 1
ATOM 3513 C C . THR A 1 446 ? -15.399 -4.306 18.518 1.00 64.88 446 THR A C 1
ATOM 3515 O O . THR A 1 446 ? -14.855 -4.790 17.525 1.00 64.88 446 THR A O 1
ATOM 3518 N N . THR A 1 447 ? -15.556 -2.982 18.638 1.00 65.12 447 THR A N 1
ATOM 3519 C CA . THR A 1 447 ? -15.098 -2.016 17.617 1.00 65.12 447 THR A CA 1
ATOM 3520 C C . THR A 1 447 ? -13.606 -2.164 17.323 1.00 65.12 447 THR A C 1
ATOM 3522 O O . THR A 1 447 ? -13.233 -2.300 16.162 1.00 65.12 447 THR A O 1
ATOM 3525 N N . GLY A 1 448 ? -12.758 -2.209 18.355 1.00 61.53 448 GLY A N 1
ATOM 3526 C CA . GLY A 1 448 ? -11.301 -2.297 18.194 1.00 61.53 448 GLY A CA 1
ATOM 3527 C C . GLY A 1 448 ? -10.860 -3.483 17.332 1.00 61.53 448 GLY A C 1
ATOM 3528 O O . GLY A 1 448 ? -10.100 -3.306 16.382 1.00 61.53 448 GLY A O 1
ATOM 3529 N N . LEU A 1 449 ? -11.417 -4.671 17.588 1.00 68.19 449 LEU A N 1
ATOM 3530 C CA . LEU A 1 449 ? -11.100 -5.878 16.825 1.00 68.19 449 LEU A CA 1
ATOM 3531 C C . LEU A 1 449 ? -11.563 -5.779 15.363 1.00 68.19 449 LEU A C 1
ATOM 3533 O O . LEU A 1 449 ? -10.825 -6.165 14.459 1.00 68.19 449 LEU A O 1
ATOM 3537 N N . VAL A 1 450 ? -12.754 -5.220 15.113 1.00 71.94 450 VAL A N 1
ATOM 3538 C CA . VAL A 1 450 ? -13.280 -5.009 13.752 1.00 71.94 450 VAL A CA 1
ATOM 3539 C C . VAL A 1 450 ? -12.360 -4.091 12.940 1.00 71.94 450 VAL A C 1
ATOM 3541 O O . VAL A 1 450 ? -12.025 -4.425 11.802 1.00 71.94 450 VAL A O 1
ATOM 3544 N N . PHE A 1 451 ? -11.912 -2.973 13.522 1.00 69.31 451 PHE A N 1
ATOM 3545 C CA . PHE A 1 451 ? -11.016 -2.014 12.860 1.00 69.31 451 PHE A CA 1
ATOM 3546 C C . PHE A 1 451 ? -9.584 -2.551 12.686 1.00 69.31 451 PHE A C 1
ATOM 3548 O O . PHE A 1 451 ? -8.967 -2.327 11.639 1.00 69.31 451 PHE A O 1
ATOM 3555 N N . ALA A 1 452 ? -9.060 -3.295 13.664 1.00 70.19 452 ALA A N 1
ATOM 3556 C CA . ALA A 1 452 ? -7.753 -3.943 13.556 1.00 70.19 452 ALA A CA 1
ATOM 3557 C C . ALA A 1 452 ? -7.753 -4.996 12.438 1.00 70.19 452 ALA A C 1
ATOM 3559 O O . ALA A 1 452 ? -6.895 -4.981 11.554 1.00 70.19 452 ALA A O 1
ATOM 3560 N N . ALA A 1 453 ? -8.772 -5.855 12.411 1.00 73.00 453 ALA A N 1
ATOM 3561 C CA . ALA A 1 453 ? -8.882 -6.913 11.418 1.00 73.00 453 ALA A CA 1
ATOM 3562 C C . ALA A 1 453 ? -9.185 -6.363 10.005 1.00 73.00 453 ALA A C 1
ATOM 3564 O O . ALA A 1 453 ? -8.708 -6.906 9.007 1.00 73.00 453 ALA A O 1
ATOM 3565 N N . ALA A 1 454 ? -9.900 -5.235 9.908 1.00 74.31 454 ALA A N 1
ATOM 3566 C CA . ALA A 1 454 ? -10.057 -4.471 8.670 1.00 74.31 454 ALA A CA 1
ATOM 3567 C C . ALA A 1 454 ? -8.710 -3.972 8.119 1.00 74.31 454 ALA A C 1
ATOM 3569 O O . ALA A 1 454 ? -8.384 -4.229 6.957 1.00 74.31 454 ALA A O 1
ATOM 3570 N N . SER A 1 455 ? -7.908 -3.315 8.960 1.00 76.75 455 SER A N 1
ATOM 3571 C CA . SER A 1 455 ? -6.583 -2.797 8.586 1.00 76.75 455 SER A CA 1
ATOM 3572 C C . SER A 1 455 ? -5.638 -3.919 8.151 1.00 76.75 455 SER A C 1
ATOM 3574 O O . SER A 1 455 ? -4.941 -3.793 7.145 1.00 76.75 455 SER A O 1
ATOM 3576 N N . PHE A 1 456 ? -5.672 -5.048 8.862 1.00 78.12 456 PHE A N 1
ATOM 3577 C CA . PHE A 1 456 ? -4.919 -6.253 8.520 1.00 78.12 456 PHE A CA 1
ATOM 3578 C C . PHE A 1 456 ? -5.269 -6.778 7.118 1.00 78.12 456 PHE A C 1
ATOM 3580 O O . PHE A 1 456 ? -4.378 -6.994 6.297 1.00 78.12 456 PHE A O 1
ATOM 3587 N N . SER A 1 457 ? -6.565 -6.918 6.805 1.00 83.44 457 SER A N 1
ATOM 3588 C CA . SER A 1 457 ? -7.019 -7.401 5.490 1.00 83.44 457 SER A CA 1
ATOM 3589 C C . SER A 1 457 ? -6.561 -6.503 4.337 1.00 83.44 457 SER A C 1
ATOM 3591 O O . SER A 1 457 ? -6.166 -6.990 3.277 1.00 83.44 457 SER A O 1
ATOM 3593 N N . GLN A 1 458 ? -6.552 -5.188 4.570 1.00 82.25 458 GLN A N 1
ATOM 3594 C CA . GLN A 1 458 ? -6.056 -4.211 3.615 1.00 82.25 458 GLN A CA 1
ATOM 3595 C C . GLN A 1 458 ? -4.549 -4.379 3.417 1.00 82.25 458 GLN A C 1
ATOM 3597 O O . GLN A 1 458 ? -4.132 -4.616 2.288 1.00 82.25 458 GLN A O 1
ATOM 3602 N N . LYS A 1 459 ? -3.737 -4.360 4.485 1.00 80.25 459 LYS A N 1
ATOM 3603 C CA . LYS A 1 459 ? -2.275 -4.545 4.387 1.00 80.25 459 LYS A CA 1
ATOM 3604 C C . LYS A 1 459 ? -1.893 -5.810 3.609 1.00 80.25 459 LYS A C 1
ATOM 3606 O O . LYS A 1 459 ? -1.036 -5.741 2.729 1.00 80.25 459 LYS A O 1
ATOM 3611 N N . LEU A 1 460 ? -2.573 -6.931 3.872 1.00 84.00 460 LEU A N 1
ATOM 3612 C CA . LEU A 1 460 ? -2.379 -8.170 3.113 1.00 84.00 460 LEU A CA 1
ATOM 3613 C C . LEU A 1 460 ? -2.728 -8.006 1.630 1.00 84.00 460 LEU A C 1
ATOM 3615 O O . LEU A 1 460 ? -1.957 -8.433 0.779 1.00 84.00 460 LEU A O 1
ATOM 3619 N N . GLY A 1 461 ? -3.848 -7.355 1.306 1.00 88.94 461 GLY A N 1
ATOM 3620 C CA . GLY A 1 461 ? -4.213 -7.054 -0.079 1.00 88.94 461 GLY A CA 1
ATOM 3621 C C . GLY A 1 461 ? -3.122 -6.272 -0.816 1.00 88.94 461 GLY A C 1
ATOM 3622 O O . GLY A 1 461 ? -2.705 -6.683 -1.896 1.00 88.94 461 GLY A O 1
ATOM 3623 N N . ALA A 1 462 ? -2.596 -5.194 -0.221 1.00 88.00 462 ALA A N 1
ATOM 3624 C CA . ALA A 1 462 ? -1.486 -4.440 -0.820 1.00 88.00 462 ALA A CA 1
ATOM 3625 C C . ALA A 1 462 ? -0.245 -5.314 -1.038 1.00 88.00 462 ALA A C 1
ATOM 3627 O O . ALA A 1 462 ? 0.342 -5.276 -2.118 1.00 88.00 462 ALA A O 1
ATOM 3628 N N . ALA A 1 463 ? 0.130 -6.118 -0.037 1.00 86.00 463 ALA A N 1
ATOM 3629 C CA . ALA A 1 463 ? 1.272 -7.021 -0.131 1.00 86.00 463 ALA A CA 1
ATOM 3630 C C . ALA A 1 463 ? 1.143 -7.987 -1.315 1.00 86.00 463 ALA A C 1
ATOM 3632 O O . ALA A 1 463 ? 2.099 -8.165 -2.069 1.00 86.00 463 ALA A O 1
ATOM 3633 N N . VAL A 1 464 ? -0.055 -8.548 -1.515 1.00 92.25 464 VAL A N 1
ATOM 3634 C CA . VAL A 1 464 ? -0.335 -9.425 -2.654 1.00 92.25 464 VAL A CA 1
ATOM 3635 C C . VAL A 1 464 ? -0.149 -8.692 -3.972 1.00 92.25 464 VAL A C 1
ATOM 3637 O O . VAL A 1 464 ? 0.545 -9.203 -4.840 1.00 92.25 464 VAL A O 1
ATOM 3640 N N . GLY A 1 465 ? -0.731 -7.501 -4.129 1.00 92.31 465 GLY A N 1
ATOM 3641 C CA . GLY A 1 465 ? -0.644 -6.766 -5.392 1.00 92.31 465 GLY A CA 1
ATOM 3642 C C . GLY A 1 465 ? 0.792 -6.413 -5.789 1.00 92.31 465 GLY A C 1
ATOM 3643 O O . GLY A 1 465 ? 1.178 -6.624 -6.938 1.00 92.31 465 GLY A O 1
ATOM 3644 N N . VAL A 1 466 ? 1.611 -5.944 -4.841 1.00 89.62 466 VAL A N 1
ATOM 3645 C CA . VAL A 1 466 ? 3.019 -5.611 -5.129 1.00 89.62 466 VAL A CA 1
ATOM 3646 C C . VAL A 1 466 ? 3.825 -6.871 -5.456 1.00 89.62 466 VAL A C 1
ATOM 3648 O O . VAL A 1 466 ? 4.515 -6.903 -6.473 1.00 89.62 466 VAL A O 1
ATOM 3651 N N . ALA A 1 467 ? 3.708 -7.930 -4.648 1.00 92.94 467 ALA A N 1
ATOM 3652 C CA . ALA A 1 467 ? 4.435 -9.179 -4.880 1.00 92.94 467 ALA A CA 1
ATOM 3653 C C . ALA A 1 467 ? 4.050 -9.837 -6.217 1.00 92.94 467 ALA A C 1
ATOM 3655 O O . ALA A 1 467 ? 4.925 -10.215 -6.998 1.00 92.94 467 ALA A O 1
ATOM 3656 N N . MET A 1 468 ? 2.750 -9.885 -6.517 1.00 95.56 468 MET A N 1
ATOM 3657 C CA . MET A 1 468 ? 2.194 -10.438 -7.754 1.00 95.56 468 MET A CA 1
ATOM 3658 C C . MET A 1 468 ? 2.703 -9.724 -8.997 1.00 95.56 468 MET A C 1
ATOM 3660 O O . MET A 1 468 ? 2.890 -10.371 -10.023 1.00 95.56 468 MET A O 1
ATOM 3664 N N . THR A 1 469 ? 2.997 -8.426 -8.908 1.00 95.00 469 THR A N 1
ATOM 3665 C CA . THR A 1 469 ? 3.607 -7.701 -10.027 1.00 95.00 469 THR A CA 1
ATOM 3666 C C . THR A 1 469 ? 4.961 -8.317 -10.404 1.00 95.00 469 THR A C 1
ATOM 3668 O O . THR A 1 469 ? 5.212 -8.548 -11.581 1.00 95.00 469 THR A O 1
ATOM 3671 N N . GLY A 1 470 ? 5.801 -8.684 -9.429 1.00 94.44 470 GLY A N 1
ATOM 3672 C CA . GLY A 1 470 ? 7.099 -9.320 -9.691 1.00 94.44 470 GLY A CA 1
ATOM 3673 C C . GLY A 1 470 ? 6.990 -10.713 -10.327 1.00 94.44 470 GLY A C 1
ATOM 3674 O O . GLY A 1 470 ? 7.716 -11.020 -11.271 1.00 94.44 470 GLY A O 1
ATOM 3675 N N . PHE A 1 471 ? 6.051 -11.545 -9.862 1.00 95.31 471 PHE A N 1
ATOM 3676 C CA . PHE A 1 471 ? 5.806 -12.869 -10.454 1.00 95.31 471 PHE A CA 1
ATOM 3677 C C . PHE A 1 471 ? 5.220 -12.779 -11.864 1.00 95.31 471 PHE A C 1
ATOM 3679 O O . PHE A 1 471 ? 5.652 -13.507 -12.754 1.00 95.31 471 PHE A O 1
ATOM 3686 N N . LEU A 1 472 ? 4.279 -11.861 -12.089 1.00 96.19 472 LEU A N 1
ATOM 3687 C CA . LEU A 1 472 ? 3.693 -11.650 -13.410 1.00 96.19 472 LEU A CA 1
ATOM 3688 C C . LEU A 1 472 ? 4.717 -11.099 -14.406 1.00 96.19 472 LEU A C 1
ATOM 3690 O O . LEU A 1 472 ? 4.756 -11.599 -15.524 1.00 96.19 472 LEU A O 1
ATOM 3694 N N . LEU A 1 473 ? 5.586 -10.161 -13.999 1.00 94.69 473 LEU A N 1
ATOM 3695 C CA . LEU A 1 473 ? 6.700 -9.682 -14.831 1.00 94.69 473 LEU A CA 1
ATOM 3696 C C . LEU A 1 473 ? 7.614 -10.834 -15.270 1.00 94.69 473 LEU A C 1
ATOM 3698 O O . LEU A 1 473 ? 7.967 -10.934 -16.443 1.00 94.69 473 LEU A O 1
ATOM 3702 N N . ALA A 1 474 ? 7.954 -11.739 -14.349 1.00 92.94 474 ALA A N 1
ATOM 3703 C CA . ALA A 1 474 ? 8.731 -12.929 -14.685 1.00 92.94 474 ALA A CA 1
ATOM 3704 C C . ALA A 1 474 ? 7.972 -13.865 -15.646 1.00 92.94 474 ALA A C 1
ATOM 3706 O O . ALA A 1 474 ? 8.558 -14.374 -16.598 1.00 92.94 474 ALA A O 1
ATOM 3707 N N . GLY A 1 475 ? 6.664 -14.050 -15.437 1.00 92.00 475 GLY A N 1
ATOM 3708 C CA . GLY A 1 475 ? 5.810 -14.875 -16.297 1.00 92.00 475 GLY A CA 1
ATOM 3709 C C . GLY A 1 475 ? 5.645 -14.335 -17.722 1.00 92.00 475 GLY A C 1
ATOM 3710 O O . GLY A 1 475 ? 5.499 -15.121 -18.655 1.00 92.00 475 GLY A O 1
ATOM 3711 N N . ILE A 1 476 ? 5.716 -13.013 -17.913 1.00 94.44 476 ILE A N 1
ATOM 3712 C CA . ILE A 1 476 ? 5.688 -12.377 -19.243 1.00 94.44 476 ILE A CA 1
ATOM 3713 C C . ILE A 1 476 ? 7.082 -12.215 -19.870 1.00 94.44 476 ILE A C 1
ATOM 3715 O O . ILE A 1 476 ? 7.215 -11.536 -20.889 1.00 94.44 476 ILE A O 1
ATOM 3719 N N . LEU A 1 477 ? 8.110 -12.836 -19.278 1.00 92.25 477 LEU A N 1
ATOM 3720 C CA . LEU A 1 477 ? 9.499 -12.811 -19.748 1.00 92.25 477 LEU A CA 1
ATOM 3721 C C . LEU A 1 477 ? 10.082 -11.393 -19.847 1.00 92.25 477 LEU A C 1
ATOM 3723 O O . LEU A 1 477 ? 10.787 -11.073 -20.800 1.00 92.25 477 LEU A O 1
ATOM 3727 N N . TYR A 1 478 ? 9.774 -10.542 -18.866 1.00 93.56 478 TYR A N 1
ATOM 3728 C CA . TYR A 1 478 ? 10.360 -9.208 -18.774 1.00 93.56 478 TYR A CA 1
ATOM 3729 C C . TYR A 1 478 ? 11.888 -9.269 -18.677 1.00 93.56 478 TYR A C 1
ATOM 3731 O O . TYR A 1 478 ? 12.432 -9.975 -17.821 1.00 93.56 478 TYR A O 1
ATOM 3739 N N . VAL A 1 479 ? 12.564 -8.497 -19.531 1.00 91.25 479 VAL A N 1
ATOM 3740 C CA . VAL A 1 479 ? 14.024 -8.376 -19.537 1.00 91.25 479 VAL A CA 1
ATOM 3741 C C . VAL A 1 479 ? 14.400 -7.031 -18.914 1.00 91.25 479 VAL A C 1
ATOM 3743 O O . VAL A 1 479 ? 14.076 -6.000 -19.504 1.00 91.25 479 VAL A O 1
ATOM 3746 N N . PRO A 1 480 ? 15.056 -7.007 -17.740 1.00 88.12 480 PRO A N 1
ATOM 3747 C CA . PRO A 1 480 ? 15.471 -5.755 -17.123 1.00 88.12 480 PRO A CA 1
ATOM 3748 C C . PRO A 1 480 ? 16.589 -5.071 -17.936 1.00 88.12 480 PRO A C 1
ATOM 3750 O O . PRO A 1 480 ? 17.269 -5.733 -18.728 1.00 88.12 480 PRO A O 1
ATOM 3753 N N . PRO A 1 481 ? 16.806 -3.762 -17.727 1.00 85.62 481 PRO A N 1
ATOM 3754 C CA . PRO A 1 481 ? 17.963 -3.040 -18.249 1.00 85.62 481 PRO A CA 1
ATOM 3755 C C . PRO A 1 481 ? 19.293 -3.720 -17.893 1.00 85.62 481 PRO A C 1
ATOM 3757 O O . PRO A 1 481 ? 19.448 -4.276 -16.803 1.00 85.62 481 PRO A O 1
ATOM 3760 N N . VAL A 1 482 ? 20.261 -3.649 -18.808 1.00 81.38 482 VAL A N 1
ATOM 3761 C CA . VAL A 1 482 ? 21.636 -4.134 -18.604 1.00 81.38 482 VAL A CA 1
ATOM 3762 C C . VAL A 1 482 ? 22.557 -2.929 -18.686 1.00 81.38 482 VAL A C 1
ATOM 3764 O O . VAL A 1 482 ? 22.504 -2.202 -19.673 1.00 81.38 482 VAL A O 1
ATOM 3767 N N . ASP A 1 483 ? 23.352 -2.707 -17.638 1.00 73.81 483 ASP A N 1
ATOM 3768 C CA . ASP A 1 483 ? 24.257 -1.556 -17.518 1.00 73.81 483 ASP A CA 1
ATOM 3769 C C . ASP A 1 483 ? 23.555 -0.214 -17.795 1.00 73.81 483 ASP A C 1
ATOM 3771 O O . ASP A 1 483 ? 24.057 0.604 -18.549 1.00 73.81 483 ASP A O 1
ATOM 3775 N N . GLY A 1 484 ? 22.346 -0.028 -17.245 1.00 71.06 484 GLY A N 1
ATOM 3776 C CA . GLY A 1 484 ? 21.549 1.198 -17.413 1.00 71.06 484 GLY A CA 1
ATOM 3777 C C . GLY A 1 484 ? 20.837 1.334 -18.765 1.00 71.06 484 GLY A C 1
ATOM 3778 O O . GLY A 1 484 ? 19.941 2.168 -18.909 1.00 71.06 484 GLY A O 1
ATOM 3779 N N . VAL A 1 485 ? 21.136 0.456 -19.726 1.00 79.94 485 VAL A N 1
ATOM 3780 C CA . VAL A 1 485 ? 20.553 0.483 -21.070 1.00 79.94 485 VAL A CA 1
ATOM 3781 C C . VAL A 1 485 ? 19.300 -0.388 -21.145 1.00 79.94 485 VAL A C 1
ATOM 3783 O O . VAL A 1 485 ? 19.337 -1.607 -20.925 1.00 79.94 485 VAL A O 1
ATOM 3786 N N . ASP A 1 486 ? 18.181 0.239 -21.512 1.00 84.62 486 ASP A N 1
ATOM 3787 C CA . ASP A 1 486 ? 16.912 -0.444 -21.753 1.00 84.62 486 ASP A CA 1
ATOM 3788 C C . ASP A 1 486 ? 17.026 -1.459 -22.895 1.00 84.62 486 ASP A C 1
ATOM 3790 O O . ASP A 1 486 ? 17.515 -1.171 -23.988 1.00 84.62 486 ASP A O 1
ATOM 3794 N N . GLN A 1 487 ? 16.531 -2.667 -22.640 1.00 85.62 487 GLN A N 1
ATOM 3795 C CA . GLN A 1 487 ? 16.532 -3.756 -23.610 1.00 85.62 487 GLN A CA 1
ATOM 3796 C C . GLN A 1 487 ? 15.222 -3.772 -24.403 1.00 85.62 487 GLN A C 1
ATOM 3798 O O . GLN A 1 487 ? 14.143 -3.513 -23.857 1.00 85.62 487 GLN A O 1
ATOM 3803 N N . GLN A 1 488 ? 15.298 -4.129 -25.689 1.00 87.06 488 GLN A N 1
ATOM 3804 C CA . GLN A 1 488 ? 14.104 -4.299 -26.513 1.00 87.06 488 GLN A CA 1
ATOM 3805 C C . GLN A 1 488 ? 13.259 -5.460 -25.976 1.00 87.06 488 GLN A C 1
ATOM 3807 O O . GLN A 1 488 ? 13.701 -6.608 -25.932 1.00 87.06 488 GLN A O 1
ATOM 3812 N N . GLN A 1 489 ? 12.021 -5.158 -25.592 1.00 92.00 489 GLN A N 1
ATOM 3813 C CA . GLN A 1 489 ? 11.090 -6.152 -25.068 1.00 92.00 489 GLN A CA 1
ATOM 3814 C C . GLN A 1 489 ? 10.422 -6.935 -26.204 1.00 92.00 489 GLN A C 1
ATOM 3816 O O . GLN A 1 489 ? 10.130 -6.389 -27.271 1.00 92.00 489 GLN A O 1
ATOM 3821 N N . ALA A 1 490 ? 10.131 -8.215 -25.964 1.00 92.94 490 ALA A N 1
ATOM 3822 C CA . ALA A 1 490 ? 9.357 -9.025 -26.898 1.00 92.94 490 ALA A CA 1
ATOM 3823 C C . ALA A 1 490 ? 7.908 -8.513 -27.001 1.00 92.94 490 ALA A C 1
ATOM 3825 O O . ALA A 1 490 ? 7.338 -8.017 -26.027 1.00 92.94 490 ALA A O 1
ATOM 3826 N N . GLU A 1 491 ? 7.266 -8.705 -28.158 1.00 92.12 491 GLU A N 1
ATOM 3827 C CA . GLU A 1 491 ? 5.867 -8.294 -28.372 1.00 92.12 491 GLU A CA 1
ATOM 3828 C C . GLU A 1 491 ? 4.917 -8.927 -27.338 1.00 92.12 491 GLU A C 1
ATOM 3830 O O . GLU A 1 491 ? 4.016 -8.267 -26.816 1.00 92.12 491 GLU A O 1
ATOM 3835 N N . PHE A 1 492 ? 5.175 -10.185 -26.963 1.00 94.25 492 PHE A N 1
ATOM 3836 C CA . PHE A 1 492 ? 4.449 -10.871 -25.893 1.00 94.25 492 PHE A CA 1
ATOM 3837 C C . PHE A 1 492 ? 4.570 -10.151 -24.542 1.00 94.25 492 PHE A C 1
ATOM 3839 O O . PHE A 1 492 ? 3.570 -9.994 -23.845 1.00 94.25 492 PHE A O 1
ATOM 3846 N N . THR A 1 493 ? 5.763 -9.670 -24.185 1.00 94.06 493 THR A N 1
ATOM 3847 C CA . THR A 1 493 ? 6.016 -8.935 -22.938 1.00 94.06 493 THR A CA 1
ATOM 3848 C C . THR A 1 493 ? 5.274 -7.603 -22.933 1.00 94.06 493 THR A C 1
ATOM 3850 O O . THR A 1 493 ? 4.579 -7.284 -21.971 1.00 94.06 493 THR A O 1
ATOM 3853 N N . VAL A 1 494 ? 5.328 -6.856 -24.037 1.00 93.69 494 VAL A N 1
ATOM 3854 C CA . VAL A 1 494 ? 4.609 -5.581 -24.192 1.00 93.69 494 VAL A CA 1
ATOM 3855 C C . VAL A 1 494 ? 3.090 -5.783 -24.069 1.00 93.69 494 VAL A C 1
ATOM 3857 O O . VAL A 1 494 ? 2.406 -5.052 -23.346 1.00 93.69 494 VAL A O 1
ATOM 3860 N N . GLN A 1 495 ? 2.548 -6.828 -24.701 1.00 93.69 495 GLN A N 1
ATOM 3861 C CA . GLN A 1 495 ? 1.136 -7.194 -24.566 1.00 93.69 495 GLN A CA 1
ATOM 3862 C C . GLN A 1 495 ? 0.793 -7.688 -23.146 1.00 93.69 495 GLN A C 1
ATOM 3864 O O . GLN A 1 495 ? -0.292 -7.393 -22.631 1.00 93.69 495 GLN A O 1
ATOM 3869 N N . GLY A 1 496 ? 1.724 -8.381 -22.489 1.00 94.69 496 GLY A N 1
ATOM 3870 C CA . GLY A 1 496 ? 1.635 -8.806 -21.096 1.00 94.69 496 GLY A CA 1
ATOM 3871 C C . GLY A 1 496 ? 1.524 -7.630 -20.124 1.00 94.69 496 GLY A C 1
ATOM 3872 O O . GLY A 1 496 ? 0.635 -7.626 -19.270 1.00 94.69 496 GLY A O 1
ATOM 3873 N N . LEU A 1 497 ? 2.330 -6.579 -20.304 1.00 94.88 497 LEU A N 1
ATOM 3874 C CA . LEU A 1 497 ? 2.255 -5.347 -19.504 1.00 94.88 497 LEU A CA 1
ATOM 3875 C C . LEU A 1 497 ? 0.884 -4.669 -19.621 1.00 94.88 497 LEU A C 1
ATOM 3877 O O . LEU A 1 497 ? 0.315 -4.218 -18.622 1.00 94.88 497 LEU A O 1
ATOM 3881 N N . ARG A 1 498 ? 0.292 -4.668 -20.821 1.00 94.56 498 ARG A N 1
ATOM 3882 C CA . ARG A 1 498 ? -1.077 -4.177 -21.034 1.00 94.56 498 ARG A CA 1
ATOM 3883 C C . ARG A 1 498 ? -2.105 -5.005 -20.259 1.00 94.56 498 ARG A C 1
ATOM 3885 O O . ARG A 1 498 ? -3.017 -4.422 -19.668 1.00 94.56 498 ARG A O 1
ATOM 3892 N N . TRP A 1 499 ? -1.973 -6.332 -20.202 1.00 95.12 499 TRP A N 1
ATOM 3893 C CA . TRP A 1 499 ? -2.848 -7.185 -19.381 1.00 95.12 499 TRP A CA 1
ATOM 3894 C C . TRP A 1 499 ? -2.676 -6.927 -17.883 1.00 95.12 499 TRP A C 1
ATOM 3896 O O . TRP A 1 499 ? -3.673 -6.798 -17.171 1.00 95.12 499 TRP A O 1
ATOM 3906 N N . MET A 1 500 ? -1.436 -6.790 -17.414 1.00 95.25 500 MET A N 1
ATOM 3907 C CA . MET A 1 500 ? -1.120 -6.505 -16.013 1.00 95.25 500 MET A CA 1
ATOM 3908 C C . MET A 1 500 ? -1.655 -5.147 -15.550 1.00 95.25 500 MET A C 1
ATOM 3910 O O . MET A 1 500 ? -2.136 -5.024 -14.426 1.00 95.25 500 MET A O 1
ATOM 3914 N N . PHE A 1 501 ? -1.644 -4.135 -16.420 1.00 95.56 501 PHE A N 1
ATOM 3915 C CA . PHE A 1 501 ? -2.153 -2.807 -16.079 1.00 95.56 501 PHE A CA 1
ATOM 3916 C C . PHE A 1 501 ? -3.690 -2.700 -16.141 1.00 95.56 501 PHE A C 1
ATOM 3918 O O . PHE A 1 501 ? -4.284 -1.872 -15.438 1.00 95.56 501 PHE A O 1
ATOM 3925 N N . SER A 1 502 ? -4.352 -3.525 -16.967 1.00 95.38 502 SER A N 1
ATOM 3926 C CA . SER A 1 502 ? -5.798 -3.435 -17.248 1.00 95.38 502 SER A CA 1
ATOM 3927 C C . SER A 1 502 ? -6.598 -4.677 -16.828 1.00 95.38 502 SER A C 1
ATOM 3929 O O . SER A 1 502 ? -7.363 -4.612 -15.865 1.00 95.38 502 SER A O 1
ATOM 3931 N N . LEU A 1 503 ? -6.429 -5.807 -17.521 1.00 95.56 503 LEU A N 1
ATOM 3932 C CA . LEU A 1 503 ? -7.256 -7.010 -17.376 1.00 95.56 503 LEU A CA 1
ATOM 3933 C C . LEU A 1 503 ? -7.085 -7.721 -16.032 1.00 95.56 503 LEU A C 1
ATOM 3935 O O . LEU A 1 503 ? -8.066 -8.197 -15.467 1.00 95.56 503 LEU A O 1
ATOM 3939 N N . ILE A 1 504 ? -5.870 -7.798 -15.491 1.00 95.50 504 ILE A N 1
ATOM 3940 C CA . ILE A 1 504 ? -5.664 -8.493 -14.215 1.00 95.50 504 ILE A CA 1
ATOM 3941 C C . ILE A 1 504 ? -6.319 -7.701 -13.065 1.00 95.50 504 ILE A C 1
ATOM 3943 O O . ILE A 1 504 ? -7.175 -8.269 -12.382 1.00 95.50 504 ILE A O 1
ATOM 3947 N N . PRO A 1 505 ? -6.070 -6.384 -12.885 1.00 96.56 505 PRO A N 1
ATOM 3948 C CA . PRO A 1 505 ? -6.798 -5.566 -11.911 1.00 96.56 505 PRO A CA 1
ATOM 3949 C C . PRO A 1 505 ? -8.316 -5.549 -12.136 1.00 96.56 505 PRO A C 1
ATOM 3951 O O . PRO A 1 505 ? -9.076 -5.428 -11.172 1.00 96.56 505 PRO A O 1
ATOM 3954 N N . LEU A 1 506 ? -8.775 -5.684 -13.388 1.00 97.19 506 LEU A N 1
ATOM 3955 C CA . LEU A 1 506 ? -10.197 -5.792 -13.723 1.00 97.19 506 LEU A CA 1
ATOM 3956 C C . LEU A 1 506 ? -10.831 -7.014 -13.047 1.00 97.19 506 LEU A C 1
ATOM 3958 O O . LEU A 1 506 ? -11.882 -6.868 -12.426 1.00 97.19 506 LEU A O 1
ATOM 3962 N N . VAL A 1 507 ? -10.185 -8.184 -13.098 1.00 96.50 507 VAL A N 1
ATOM 3963 C CA . VAL A 1 507 ? -10.672 -9.403 -12.423 1.00 96.50 507 VAL A CA 1
ATOM 3964 C C . VAL A 1 507 ? -10.800 -9.174 -10.915 1.00 96.50 507 VAL A C 1
ATOM 3966 O O . VAL A 1 507 ? -11.849 -9.466 -10.340 1.00 96.50 507 VAL A O 1
ATOM 3969 N N . PHE A 1 508 ? -9.792 -8.563 -10.281 1.00 95.75 508 PHE A N 1
ATOM 3970 C CA . PHE A 1 508 ? -9.856 -8.190 -8.860 1.00 95.75 508 PHE A CA 1
ATOM 3971 C C . PHE A 1 508 ? -11.038 -7.264 -8.555 1.00 95.75 508 PHE A C 1
ATOM 3973 O O . PHE A 1 508 ? -11.744 -7.453 -7.562 1.00 95.75 508 PHE A O 1
ATOM 3980 N N . SER A 1 509 ? -11.282 -6.278 -9.421 1.00 96.00 509 SER A N 1
ATOM 3981 C CA . SER A 1 509 ? -12.395 -5.342 -9.275 1.00 96.00 509 SER A CA 1
ATOM 3982 C C . SER A 1 509 ? -13.757 -6.030 -9.430 1.00 96.00 509 SER A C 1
ATOM 3984 O O . SER A 1 509 ? -14.652 -5.783 -8.624 1.00 96.00 509 SER A O 1
ATOM 3986 N N . VAL A 1 510 ? -13.911 -6.942 -10.396 1.00 97.25 510 VAL A N 1
ATOM 3987 C CA . VAL A 1 510 ? -15.145 -7.723 -10.602 1.00 97.25 510 VAL A CA 1
ATOM 3988 C C . VAL A 1 510 ? -15.443 -8.611 -9.394 1.00 97.25 510 VAL A C 1
ATOM 3990 O O . VAL A 1 510 ? -16.571 -8.612 -8.898 1.00 97.25 510 VAL A O 1
ATOM 3993 N N . VAL A 1 511 ? -14.435 -9.314 -8.868 1.00 96.12 511 VAL A N 1
ATOM 3994 C CA . VAL A 1 511 ? -14.590 -10.123 -7.648 1.00 96.12 511 VAL A CA 1
ATOM 3995 C C . VAL A 1 511 ? -14.983 -9.235 -6.466 1.00 96.12 511 VAL A C 1
ATOM 3997 O O . VAL A 1 511 ? -15.914 -9.571 -5.735 1.00 96.12 511 VAL A O 1
ATOM 4000 N N . ALA A 1 512 ? -14.357 -8.064 -6.312 1.00 94.81 512 ALA A N 1
ATOM 4001 C CA . ALA A 1 512 ? -14.714 -7.112 -5.263 1.00 94.81 512 ALA A CA 1
ATOM 4002 C C . ALA A 1 512 ? -16.174 -6.623 -5.378 1.00 94.81 512 ALA A C 1
ATOM 4004 O O . ALA A 1 512 ? -16.857 -6.527 -4.358 1.00 94.81 512 ALA A O 1
ATOM 4005 N N . VAL A 1 513 ? -16.687 -6.365 -6.592 1.00 96.50 513 VAL A N 1
ATOM 4006 C CA . VAL A 1 513 ? -18.113 -6.043 -6.821 1.00 96.50 513 VAL A CA 1
ATOM 4007 C C . VAL A 1 513 ? -19.010 -7.204 -6.391 1.00 96.50 513 VAL A C 1
ATOM 4009 O O . VAL A 1 513 ? -19.979 -6.988 -5.662 1.00 96.50 513 VAL A O 1
ATOM 4012 N N . GLY A 1 514 ? -18.685 -8.430 -6.815 1.00 96.00 514 GLY A N 1
ATOM 4013 C CA . GLY A 1 514 ? -19.461 -9.628 -6.486 1.00 96.00 514 GLY A CA 1
ATOM 4014 C C . GLY A 1 514 ? -19.535 -9.884 -4.980 1.00 96.00 514 GLY A C 1
ATOM 4015 O O . GLY A 1 514 ? -20.614 -10.124 -4.441 1.00 96.00 514 GLY A O 1
ATOM 4016 N N . VAL A 1 515 ? -18.410 -9.740 -4.278 1.00 94.94 515 VAL A N 1
ATOM 4017 C CA . VAL A 1 515 ? -18.339 -9.856 -2.815 1.00 94.94 515 VAL A CA 1
ATOM 4018 C C . VAL A 1 515 ? -19.177 -8.769 -2.142 1.00 94.94 515 VAL A C 1
ATOM 4020 O O . VAL A 1 515 ? -19.972 -9.063 -1.253 1.00 94.94 515 VAL A O 1
ATOM 4023 N N . LEU A 1 516 ? -19.070 -7.519 -2.597 1.00 93.69 516 LEU A N 1
ATOM 4024 C CA . LEU A 1 516 ? -19.825 -6.401 -2.032 1.00 93.69 516 LEU A CA 1
ATOM 4025 C C . LEU A 1 516 ? -21.346 -6.540 -2.240 1.00 93.69 516 LEU A C 1
ATOM 4027 O O . LEU A 1 516 ? -22.129 -6.086 -1.402 1.00 93.69 516 LEU A O 1
ATOM 4031 N N . ALA A 1 517 ? -21.790 -7.207 -3.310 1.00 92.75 517 ALA A N 1
ATOM 4032 C CA . ALA A 1 517 ? -23.207 -7.502 -3.525 1.00 92.75 517 ALA A CA 1
ATOM 4033 C C . ALA A 1 517 ? -23.799 -8.364 -2.389 1.00 92.75 517 ALA A C 1
ATOM 4035 O O . ALA A 1 517 ? -24.948 -8.143 -1.987 1.00 92.75 517 ALA A O 1
ATOM 4036 N N . LEU A 1 518 ? -22.987 -9.257 -1.807 1.00 93.94 518 LEU A N 1
ATOM 4037 C CA . LEU A 1 518 ? -23.338 -10.117 -0.669 1.00 93.94 518 LEU A CA 1
ATOM 4038 C C . LEU A 1 518 ? -23.372 -9.375 0.679 1.00 93.94 518 LEU A C 1
ATOM 4040 O O . LEU A 1 518 ? -23.727 -9.973 1.696 1.00 93.94 518 LEU A O 1
ATOM 4044 N N . TYR A 1 519 ? -23.019 -8.084 0.719 1.00 94.00 519 TYR A N 1
ATOM 4045 C CA . TYR A 1 519 ? -23.033 -7.299 1.952 1.00 94.00 519 TYR A CA 1
ATOM 4046 C C . TYR A 1 519 ? -24.471 -7.115 2.474 1.00 94.00 519 TYR A C 1
ATOM 4048 O O . TYR A 1 519 ? -25.303 -6.537 1.768 1.00 94.00 519 TYR A O 1
ATOM 4056 N N . PRO A 1 520 ? -24.801 -7.581 3.691 1.00 88.94 520 PRO A N 1
ATOM 4057 C CA . PRO A 1 520 ? -26.190 -7.662 4.143 1.00 88.94 520 PRO A CA 1
ATOM 4058 C C . PRO A 1 520 ? -26.740 -6.362 4.744 1.00 88.94 520 PRO A C 1
ATOM 4060 O O . PRO A 1 520 ? -27.953 -6.243 4.874 1.00 88.94 520 PRO A O 1
ATOM 4063 N N . ILE A 1 521 ? -25.887 -5.405 5.129 1.00 87.50 521 ILE A N 1
ATOM 4064 C CA . ILE A 1 521 ? -26.337 -4.175 5.793 1.00 87.50 521 ILE A CA 1
ATOM 4065 C C . ILE A 1 521 ? -26.754 -3.160 4.727 1.00 87.50 521 ILE A C 1
ATOM 4067 O O . ILE A 1 521 ? -25.925 -2.607 4.001 1.00 87.50 521 ILE A O 1
ATOM 4071 N N . ASP A 1 522 ? -28.062 -2.951 4.613 1.00 85.75 522 ASP A N 1
ATOM 4072 C CA . ASP A 1 522 ? -28.650 -1.857 3.851 1.00 85.75 522 ASP A CA 1
ATOM 4073 C C . ASP A 1 522 ? -29.089 -0.711 4.774 1.00 85.75 522 ASP A C 1
ATOM 4075 O O . ASP A 1 522 ? -29.002 -0.788 6.000 1.00 85.75 522 ASP A O 1
ATOM 4079 N N . GLU A 1 523 ? -29.527 0.391 4.175 1.00 81.75 523 GLU A N 1
ATOM 4080 C CA . GLU A 1 523 ? -29.862 1.612 4.907 1.00 81.75 523 GLU A CA 1
ATOM 4081 C C . GLU A 1 523 ? -31.114 1.457 5.784 1.00 81.75 523 GLU A C 1
ATOM 4083 O O . GLU A 1 523 ? -31.207 2.065 6.848 1.00 81.75 523 GLU A O 1
ATOM 4088 N N . SER A 1 524 ? -32.056 0.599 5.383 1.00 84.31 524 SER A N 1
ATOM 4089 C CA . SER A 1 524 ? -33.217 0.234 6.202 1.00 84.31 524 SER A CA 1
ATOM 4090 C C . SER A 1 524 ? -32.819 -0.566 7.438 1.00 84.31 524 SER A C 1
ATOM 4092 O O . SER A 1 524 ? -33.280 -0.264 8.540 1.00 84.31 524 SER A O 1
ATOM 4094 N N . LEU A 1 525 ? -31.947 -1.561 7.274 1.00 87.06 525 LEU A N 1
ATOM 4095 C CA . LEU A 1 525 ? -31.445 -2.374 8.371 1.00 87.06 525 LEU A CA 1
ATOM 4096 C C . LEU A 1 525 ? -30.592 -1.533 9.320 1.00 87.06 525 LEU A C 1
ATOM 4098 O O . LEU A 1 525 ? -30.729 -1.680 10.531 1.00 87.06 525 LEU A O 1
ATOM 4102 N N . LEU A 1 526 ? -29.770 -0.622 8.793 1.00 84.38 526 LEU A N 1
ATOM 4103 C CA . LEU A 1 526 ? -28.972 0.288 9.612 1.00 84.38 526 LEU A CA 1
ATOM 4104 C C . LEU A 1 526 ? -29.861 1.173 10.496 1.00 84.38 526 LEU A C 1
ATOM 4106 O O . LEU A 1 526 ? -29.660 1.210 11.706 1.00 84.38 526 LEU A O 1
ATOM 4110 N N . LYS A 1 527 ? -30.906 1.793 9.929 1.00 85.19 527 LYS A N 1
ATOM 4111 C CA . LYS A 1 527 ? -31.871 2.590 10.710 1.00 85.19 527 LYS A CA 1
ATOM 4112 C C . LYS A 1 527 ? -32.553 1.771 11.805 1.00 85.19 527 LYS A C 1
ATOM 4114 O O . LYS A 1 527 ? -32.735 2.269 12.911 1.00 85.19 527 LYS A O 1
ATOM 4119 N N . LYS A 1 528 ? -32.907 0.515 11.516 1.00 88.75 528 LYS A N 1
ATOM 4120 C CA . LYS A 1 528 ? -33.485 -0.394 12.515 1.00 88.75 528 LYS A CA 1
ATOM 4121 C C . LYS A 1 528 ? -32.502 -0.683 13.654 1.00 88.75 528 LYS A C 1
ATOM 4123 O O . LYS A 1 528 ? -32.884 -0.618 14.816 1.00 88.75 528 LYS A O 1
ATOM 4128 N N . ILE A 1 529 ? -31.243 -0.974 13.326 1.00 86.38 529 ILE A N 1
ATOM 4129 C CA . ILE A 1 529 ? -30.183 -1.225 14.313 1.00 86.38 529 ILE A CA 1
ATOM 4130 C C . ILE A 1 529 ? -29.987 -0.005 15.216 1.00 86.38 529 ILE A C 1
ATOM 4132 O O . ILE A 1 529 ? -29.937 -0.153 16.435 1.00 86.38 529 ILE A O 1
ATOM 4136 N N . GLU A 1 530 ? -29.914 1.194 14.634 1.00 82.19 530 GLU A N 1
ATOM 4137 C CA . GLU A 1 530 ? -29.772 2.443 15.386 1.00 82.19 530 GLU A CA 1
ATOM 4138 C C . GLU A 1 530 ? -30.954 2.663 16.340 1.00 82.19 530 GLU A C 1
ATOM 4140 O O . GLU A 1 530 ? -30.743 2.940 17.521 1.00 82.19 530 GLU A O 1
ATOM 4145 N N . GLN A 1 531 ? -32.189 2.481 15.865 1.00 87.06 531 GLN A N 1
ATOM 4146 C CA . GLN A 1 531 ? -33.396 2.612 16.687 1.00 87.06 531 GLN A CA 1
ATOM 4147 C C . GLN A 1 531 ? -33.417 1.612 17.852 1.00 87.06 531 GLN A C 1
ATOM 4149 O O . GLN A 1 531 ? -33.626 2.017 18.996 1.00 87.06 531 GLN A O 1
ATOM 4154 N N . ASP A 1 532 ? -33.135 0.334 17.588 1.00 86.75 532 ASP A N 1
ATOM 4155 C CA . ASP A 1 532 ? -33.118 -0.718 18.611 1.00 86.75 532 ASP A CA 1
ATOM 4156 C C . ASP A 1 532 ? -32.023 -0.472 19.664 1.00 86.75 532 ASP A C 1
ATOM 4158 O O . ASP A 1 532 ? -32.234 -0.682 20.860 1.00 86.75 532 ASP A O 1
ATOM 4162 N N . LEU A 1 533 ? -30.838 -0.016 19.241 1.00 82.44 533 LEU A N 1
ATOM 4163 C CA . LEU A 1 533 ? -29.733 0.300 20.151 1.00 82.44 533 LEU A CA 1
ATOM 4164 C C . LEU A 1 533 ? -29.999 1.559 20.981 1.00 82.44 533 LEU A C 1
ATOM 4166 O O . LEU A 1 533 ? -29.552 1.629 22.126 1.00 82.44 533 LEU A O 1
ATOM 4170 N N . HIS A 1 534 ? -30.704 2.547 20.427 1.00 78.44 534 HIS A N 1
ATOM 4171 C CA . HIS A 1 534 ? -31.140 3.719 21.181 1.00 78.44 534 HIS A CA 1
ATOM 4172 C C . HIS A 1 534 ? -32.215 3.363 22.210 1.00 78.44 534 HIS A C 1
ATOM 4174 O O . HIS A 1 534 ? -32.112 3.830 23.341 1.00 78.44 534 HIS A O 1
ATOM 4180 N N . GLY A 1 535 ? -33.177 2.500 21.864 1.00 73.50 535 GLY A N 1
ATOM 4181 C CA . GLY A 1 535 ? -34.194 2.013 22.804 1.00 73.50 535 GLY A CA 1
ATOM 4182 C C . GLY A 1 535 ? -33.583 1.325 24.028 1.00 73.50 535 GLY A C 1
ATOM 4183 O O . GLY A 1 535 ? -33.897 1.685 25.154 1.00 73.50 535 GLY A O 1
ATOM 4184 N N . ARG A 1 536 ? -32.592 0.446 23.819 1.00 77.00 536 ARG A N 1
ATOM 4185 C CA . ARG A 1 536 ? -31.870 -0.268 24.897 1.00 77.00 536 ARG A CA 1
ATOM 4186 C C . ARG A 1 536 ? -31.033 0.614 25.838 1.00 77.00 536 ARG A C 1
ATOM 4188 O O . ARG A 1 536 ? -30.449 0.083 26.771 1.00 77.00 536 ARG A O 1
ATOM 4195 N N . LYS A 1 537 ? -30.864 1.907 25.543 1.00 60.28 537 LYS A N 1
ATOM 4196 C CA . LYS A 1 537 ? -30.148 2.861 26.413 1.00 60.28 537 LYS A CA 1
ATOM 4197 C C . LYS A 1 537 ? -31.086 3.698 27.284 1.00 60.28 537 LYS A C 1
ATOM 4199 O O . LYS A 1 537 ? -30.594 4.431 28.138 1.00 60.28 537 LYS A O 1
ATOM 4204 N N . VAL A 1 538 ? -32.381 3.700 26.967 1.00 50.97 538 VAL A N 1
ATOM 4205 C CA . VAL A 1 538 ? -33.404 4.489 27.668 1.00 50.97 538 VAL A CA 1
ATOM 4206 C C . VAL A 1 538 ? -34.102 3.649 28.744 1.00 50.97 538 VAL A C 1
ATOM 4208 O O . VAL A 1 538 ? -34.566 4.223 29.727 1.00 50.97 538 VAL A O 1
ATOM 4211 N N . ASP A 1 539 ? -34.100 2.324 28.579 1.00 40.94 539 ASP A N 1
ATOM 4212 C CA . ASP A 1 539 ? -34.384 1.326 29.621 1.00 40.94 539 ASP A CA 1
ATOM 4213 C C . ASP A 1 539 ? -33.117 1.006 30.431 1.00 40.94 539 ASP A C 1
ATOM 4215 O O . ASP A 1 539 ? -33.242 0.782 31.659 1.00 40.94 539 ASP A O 1
#

Mean predicted aligned error: 7.25 Å

Organism: NCBI:txid1263870

Sequence (539 aa):
MNGSKNFRDRLSVTEKVAYGFGDMASNLYWKLQEYFLLFFYTDVFGNSPKATGTMVLITRIWDAVNDPFIGYLSDRTRTSWGRFRPYLLWMSVPLAITGTLVFYVPDLGPTGKLVYAYATYTLMMLAYSAINIPYGALMGVISEDSLERTSVATYRFVFAFLGGVIVQYFTLRLVEFFGSLGSSAVGNEHAEIDQASGFFWTVALFSAIATLMFLITFAVTRERVDQDQEQDSSFEADWYFLRTSWKLHQLALVGVASVALMATALDADAMIWIAGIYVALSIVSFAVSTATKTFCVHSGSKSVLRDDVDHLLRNRPWIVLCVFGLFHLAGSALRGGTLIFYFKYFVGDDGPIAAFLTAGTISGVFGMLFTRKLTGLLGKKRLMIFIKLFTTACLLAFFFLRPDQVALMFAIQIANGLIGGPLSAVLWAMYADVADYSQWKHGRRTTGLVFAAASFSQKLGAAVGVAMTGFLLAGILYVPPVDGVDQQQAEFTVQGLRWMFSLIPLVFSVVAVGVLALYPIDESLLKKIEQDLHGRKVD

Nearest PDB structures (foldseek):
  7mjs-assembly1_X  TM=8.590E-01  e=3.692E-17  Gallus gallus
  8d2s-assembly1_A  TM=8.591E-01  e=4.929E-17  Danio rerio
  8t60-assembly1_A  TM=8.524E-01  e=3.754E-15  Salmonella enterica subsp. enterica serovar Typhimurium
  7l16-assembly1_A  TM=7.672E-01  e=4.077E-15  Salmonella enterica subsp. enterica serovar Typhimurium str. LT2
  8fq9-assembly1_A  TM=7.704E-01  e=2.038E-14  Salmonella enterica subsp. enterica serovar Typhimurium

InterPro domains:
  IPR036259 MFS transporter superfamily [G3DSA:1.20.1250.20] (17-233)
  IPR036259 MFS transporter superfamily [G3DSA:1.20.1250.20] (308-527)
  IPR036259 MFS transporter superfamily [SSF103473] (17-263)
  IPR036259 MFS transporter superfamily [SSF103473] (253-522)
  IPR039672 Lactose permease-like [PTHR11328] (5-537)

Solvent-accessible surface area (backbone atoms only — not comparable to full-atom values): 27248 Å² total; per-residue (Å²): 133,93,74,83,86,66,88,80,78,77,79,48,69,67,37,32,51,28,51,6,33,37,39,15,30,54,22,44,55,52,44,42,55,42,45,42,43,65,51,42,40,24,49,65,66,63,43,55,38,44,59,51,12,49,45,44,37,55,42,42,53,51,43,66,65,45,47,64,55,48,45,53,51,32,74,68,38,81,51,100,72,38,43,33,45,52,33,32,60,69,29,30,60,58,25,27,53,27,50,21,51,55,42,53,78,74,99,52,58,74,68,52,43,50,54,48,51,51,52,28,47,40,51,22,44,52,28,46,48,52,29,50,48,28,54,60,54,40,54,70,22,50,43,88,49,67,67,57,39,54,49,37,52,52,40,24,52,56,29,27,52,51,22,34,40,48,40,41,48,42,45,66,57,38,17,53,55,46,3,51,74,70,35,70,74,71,70,98,52,82,60,64,60,35,56,49,58,0,43,24,53,41,39,38,51,52,26,52,52,24,31,53,28,23,44,46,20,41,73,59,47,62,75,70,51,83,83,79,70,87,68,85,43,51,68,69,35,42,53,48,45,69,70,39,37,52,68,59,51,51,52,52,47,53,50,52,45,52,47,49,42,58,16,39,64,68,38,68,70,58,49,54,52,48,52,51,50,49,52,53,53,50,52,52,45,50,50,47,26,54,53,54,67,75,72,67,82,85,74,94,59,65,39,56,62,60,59,52,52,57,48,51,78,63,34,60,56,48,52,31,50,32,53,26,35,20,32,45,29,17,23,50,22,20,30,38,40,33,46,58,59,32,29,47,66,54,49,64,48,60,82,55,52,31,58,51,51,27,44,21,53,55,26,15,57,60,21,36,73,45,32,69,62,51,35,74,74,54,34,64,63,54,40,54,47,50,37,39,52,49,45,33,52,47,27,54,51,56,59,75,60,58,59,88,46,53,71,58,54,47,52,49,39,30,53,42,14,32,58,44,26,28,50,66,62,50,51,56,53,49,52,51,53,41,26,52,51,40,22,72,77,70,73,49,74,56,46,69,61,53,55,51,52,44,53,49,28,30,56,52,10,34,35,27,9,44,9,20,36,16,29,47,41,47,74,35,65,62,66,60,39,57,94,82,41,80,53,89,73,53,71,66,26,40,55,37,42,49,36,46,53,9,56,53,29,26,52,27,34,51,51,25,43,58,39,51,68,68,45,75,74,45,74,69,56,49,53,50,51,54,52,56,57,52,53,68,71,77,111

Radius of gyration: 24.21 Å; Cα contacts (8 Å, |Δi|>4): 737; chains: 1; bounding box: 67×58×71 Å